Protein AF-A0AAW2KI22-F1 (afdb_monomer_lite)

Organism: Sesamum radiatum (NCBI:txid300843)

InterPro domains:
  IPR004131 Pyrophosphate-energised proton pump [PF03030] (153-602)
  IPR004131 Pyrophosphate-energised proton pump [PTHR31998] (169-603)

Foldseek 3Di:
DYDDDDDDDDDPPPPPPPPPPPVVVVVVVVVPPDDDDDDPDPPPPVVVVPPPDDDDDDDDDDDDDDDDDDDDDDDDDDDDDDDDDDDDDDDPPPPPPPPPPPPPPPPQDPVRVVLVPDDPVVNVVVVVVVLVVLCVLQVVQDVLLNVLSVLLVVLLVLLVVLLVVLLPFDLDDPVSVVLLVLLVVLLVVLLCVLLVVLVVVLVVVLVVQVVCVVPDDDDPVDVLQDPVLSVLLSVLLVVLSCLLVLLVVQLVLLSSNPSRLVNCVVPDPLSSLLSLLSSLLSSLSSLLSCLLNSVSSQLSVCCVVQVEPDVSTHHNLCSLVSNVSSLNSLVSSLVSLQVSLVCQQVVLVVQQCCCACPVVNHDRLDPVRPSNSSNSSSLSSHLGSSVSSVLSSLLNVLLSLQLNLLSVLCVQLVPPDSPLRNCLLSQLSSQLSVLLSVLSVQSDPPVPDDDPPDPDDSVVSLVVSLVSSLVSSLVSLLVSLQVRVCDPQFNQLSVLLSVLLVLLLVLLVVLVVLVCQLPPCVHDLVVVLVVLCVVPDVSSVVSVVVSVVVSVPVNVVSLVCSLVSQLVSLQVSSRAGPVRGRSRRSSSNSSSNSSNCSNVSSVSSVSSSVD

Radius of gyration: 30.62 Å; chains: 1; bounding box: 80×48×100 Å

Structure (mmCIF, N/CA/C/O backbone):
data_AF-A0AAW2KI22-F1
#
_entry.id   AF-A0AAW2KI22-F1
#
loop_
_atom_site.group_PDB
_atom_site.id
_atom_site.type_symbol
_atom_site.label_atom_id
_atom_site.label_alt_id
_atom_site.label_comp_id
_atom_site.label_asym_id
_atom_site.label_entity_id
_atom_site.label_seq_id
_atom_site.pdbx_PDB_ins_code
_atom_site.Cartn_x
_atom_site.Cartn_y
_atom_site.Cartn_z
_atom_site.occupancy
_atom_site.B_iso_or_equiv
_atom_site.auth_seq_id
_atom_site.auth_comp_id
_atom_site.auth_asym_id
_atom_site.auth_atom_id
_atom_site.pdbx_PDB_model_num
ATOM 1 N N . MET A 1 1 ? 19.942 -21.971 66.438 1.00 28.31 1 MET A N 1
ATOM 2 C CA . MET A 1 1 ? 21.211 -21.216 66.557 1.00 28.31 1 MET A CA 1
ATOM 3 C C . MET A 1 1 ? 21.894 -21.298 65.203 1.00 28.31 1 MET A C 1
ATOM 5 O O . MET A 1 1 ? 22.092 -22.407 64.750 1.00 28.31 1 MET A O 1
ATOM 9 N N . GLY A 1 2 ? 22.209 -20.254 64.456 1.00 24.09 2 GLY A N 1
ATOM 10 C CA . GLY A 1 2 ? 22.146 -18.815 64.661 1.00 24.09 2 GLY A CA 1
ATOM 11 C C . GLY A 1 2 ? 22.958 -18.174 63.524 1.00 24.09 2 GLY A C 1
ATOM 12 O O . GLY A 1 2 ? 24.072 -18.606 63.270 1.00 24.09 2 GLY A O 1
ATOM 13 N N . CYS A 1 3 ? 22.334 -17.216 62.835 1.00 21.11 3 CYS A N 1
ATOM 14 C CA . CYS A 1 3 ? 22.860 -16.071 62.074 1.00 21.11 3 CYS A CA 1
ATOM 15 C C . CYS A 1 3 ? 24.349 -16.031 61.646 1.00 21.11 3 CYS A C 1
ATOM 17 O O . CYS A 1 3 ? 25.225 -16.024 62.504 1.00 21.11 3 CYS A O 1
ATOM 19 N N . LYS A 1 4 ? 24.619 -15.638 60.386 1.00 23.08 4 LYS A N 1
ATOM 20 C CA . LYS A 1 4 ? 24.820 -14.211 60.031 1.00 23.08 4 LYS A CA 1
ATOM 21 C C . LYS A 1 4 ? 24.997 -13.945 58.523 1.00 23.08 4 LYS A C 1
ATOM 23 O O . LYS A 1 4 ? 25.681 -14.663 57.811 1.00 23.08 4 LYS A O 1
ATOM 28 N N . TYR A 1 5 ? 24.365 -12.841 58.130 1.00 23.84 5 TYR A N 1
ATOM 29 C CA . TYR A 1 5 ? 24.510 -12.007 56.936 1.00 23.84 5 TYR A CA 1
ATOM 30 C C . TYR A 1 5 ? 25.956 -11.753 56.474 1.00 23.84 5 TYR A C 1
ATOM 32 O O . TYR A 1 5 ? 26.781 -11.356 57.294 1.00 23.84 5 TYR A O 1
ATOM 40 N N . GLN A 1 6 ? 26.169 -11.757 55.151 1.00 24.17 6 GLN A N 1
ATOM 41 C CA . GLN A 1 6 ? 26.807 -10.643 54.431 1.00 24.17 6 GLN A CA 1
ATOM 42 C C . GLN A 1 6 ? 26.487 -10.711 52.923 1.00 24.17 6 GLN A C 1
ATOM 44 O O . GLN A 1 6 ? 26.556 -11.767 52.304 1.00 24.17 6 GLN A O 1
ATOM 49 N N . SER A 1 7 ? 26.088 -9.573 52.358 1.00 23.48 7 SER A N 1
ATOM 50 C CA . SER A 1 7 ? 25.764 -9.323 50.944 1.00 23.48 7 SER A CA 1
ATOM 51 C C . SER A 1 7 ? 26.788 -8.314 50.351 1.00 23.48 7 SER A C 1
ATOM 53 O O . SER A 1 7 ? 27.698 -7.914 51.073 1.00 23.48 7 SER A O 1
ATOM 55 N N . PRO A 1 8 ? 26.664 -7.816 49.103 1.00 38.72 8 PRO A N 1
ATOM 56 C CA . PRO A 1 8 ? 27.279 -8.386 47.901 1.00 38.72 8 PRO A CA 1
ATOM 57 C C . PRO A 1 8 ? 28.000 -7.313 47.050 1.00 38.72 8 PRO A C 1
ATOM 59 O O . PRO A 1 8 ? 27.345 -6.451 46.490 1.00 38.72 8 PRO A O 1
ATOM 62 N N . PHE A 1 9 ? 29.316 -7.344 46.880 1.00 27.08 9 PHE A N 1
ATOM 63 C CA . PHE A 1 9 ? 30.034 -6.487 45.917 1.00 27.08 9 PHE A CA 1
ATOM 64 C C . PHE A 1 9 ? 31.417 -7.118 45.746 1.00 27.08 9 PHE A C 1
ATOM 66 O O . PHE A 1 9 ? 32.041 -7.347 46.770 1.00 27.08 9 PHE A O 1
ATOM 73 N N . GLU A 1 10 ? 31.821 -7.469 44.514 1.00 28.41 10 GLU A N 1
ATOM 74 C CA . GLU A 1 10 ? 33.213 -7.737 44.043 1.00 28.41 10 GLU A CA 1
ATOM 75 C C . GLU A 1 10 ? 33.296 -8.757 42.877 1.00 28.41 10 GLU A C 1
ATOM 77 O O . GLU A 1 10 ? 34.372 -8.937 42.320 1.00 28.41 10 GLU A O 1
ATOM 82 N N . LEU A 1 11 ? 32.197 -9.379 42.413 1.00 28.02 11 LEU A N 1
ATOM 83 C CA . LEU A 1 11 ? 32.273 -10.366 41.309 1.00 28.02 11 LEU A CA 1
ATOM 84 C C . LEU A 1 11 ? 31.809 -9.894 39.913 1.00 28.02 11 LEU A C 1
ATOM 86 O O . LEU A 1 11 ? 31.918 -10.657 38.960 1.00 28.02 11 LEU A O 1
ATOM 90 N N . ASP A 1 12 ? 31.340 -8.651 39.743 1.00 28.89 12 ASP A N 1
ATOM 91 C CA . ASP A 1 12 ? 30.726 -8.181 38.476 1.00 28.89 12 ASP A CA 1
ATOM 92 C C . ASP A 1 12 ? 31.622 -7.234 37.640 1.00 28.89 12 ASP A C 1
ATOM 94 O O . ASP A 1 12 ? 31.171 -6.600 36.687 1.00 28.89 12 ASP A O 1
ATOM 98 N N . ARG A 1 13 ? 32.921 -7.112 37.968 1.00 28.59 13 ARG A N 1
ATOM 99 C CA . ARG A 1 13 ? 33.842 -6.198 37.251 1.00 28.59 13 ARG A CA 1
ATOM 100 C C . ARG A 1 13 ? 34.826 -6.874 36.294 1.00 28.59 13 ARG A C 1
ATOM 102 O O . ARG A 1 13 ? 35.351 -6.200 35.415 1.00 28.59 13 ARG A O 1
ATOM 109 N N . ALA A 1 14 ? 35.042 -8.185 36.408 1.00 28.08 14 ALA A N 1
ATOM 110 C CA . ALA A 1 14 ? 36.029 -8.901 35.590 1.00 28.08 14 ALA A CA 1
ATOM 111 C C . ALA A 1 14 ? 35.439 -9.592 34.343 1.00 28.08 14 ALA A C 1
ATOM 113 O O . ALA A 1 14 ? 36.165 -9.827 33.383 1.00 28.08 14 ALA A O 1
ATOM 114 N N . GLN A 1 15 ? 34.128 -9.867 34.299 1.00 28.72 15 GLN A N 1
ATOM 115 C CA . GLN A 1 15 ? 33.498 -10.573 33.166 1.00 28.72 15 GLN A CA 1
ATOM 116 C C . GLN A 1 15 ? 32.911 -9.662 32.073 1.00 28.72 15 GLN A C 1
ATOM 118 O O . GLN A 1 15 ? 32.562 -10.152 31.005 1.00 28.72 15 GLN A O 1
ATOM 123 N N . ARG A 1 16 ? 32.853 -8.336 32.273 1.00 30.64 16 ARG A N 1
ATOM 124 C CA . ARG A 1 16 ? 32.301 -7.388 31.278 1.00 30.64 16 ARG A CA 1
ATOM 125 C C . ARG A 1 16 ? 33.330 -6.729 30.352 1.00 30.64 16 ARG A C 1
ATOM 127 O O . ARG A 1 16 ? 32.947 -5.900 29.536 1.00 30.64 16 ARG A O 1
ATOM 134 N N . LEU A 1 17 ? 34.616 -7.071 30.455 1.00 29.14 17 LEU A N 1
ATOM 135 C CA . LEU A 1 17 ? 35.685 -6.431 29.666 1.00 29.14 17 LEU A CA 1
ATOM 136 C C . LEU A 1 17 ? 36.367 -7.351 28.638 1.00 29.14 17 LEU A C 1
ATOM 138 O O . LEU A 1 17 ? 37.241 -6.883 27.916 1.00 29.14 17 LEU A O 1
ATOM 142 N N . ALA A 1 18 ? 35.965 -8.622 28.531 1.00 29.53 18 ALA A N 1
ATOM 143 C CA . ALA A 1 18 ? 36.650 -9.600 27.677 1.00 29.53 18 ALA A CA 1
ATOM 144 C C . ALA A 1 18 ? 35.844 -10.115 26.466 1.00 29.53 18 ALA A C 1
ATOM 146 O O . ALA A 1 18 ? 36.436 -10.757 25.610 1.00 29.53 18 ALA A O 1
ATOM 147 N N . SER A 1 19 ? 34.537 -9.842 26.335 1.00 30.64 19 SER A N 1
ATOM 148 C CA . SER A 1 19 ? 33.721 -10.413 25.239 1.00 30.64 19 SER A CA 1
ATOM 149 C C . SER A 1 19 ? 33.376 -9.455 24.092 1.00 30.64 19 SER A C 1
ATOM 151 O O . SER A 1 19 ? 32.745 -9.873 23.126 1.00 30.64 19 SER A O 1
ATOM 153 N N . THR A 1 20 ? 33.785 -8.185 24.156 1.00 33.56 20 THR A N 1
ATOM 154 C CA . THR A 1 20 ? 33.435 -7.166 23.146 1.00 33.56 20 THR A CA 1
ATOM 155 C C . THR A 1 20 ? 34.591 -6.744 22.237 1.00 33.56 20 THR A C 1
ATOM 157 O O . THR A 1 20 ? 34.353 -6.041 21.266 1.00 33.56 20 THR A O 1
ATOM 160 N N . SER A 1 21 ? 35.832 -7.179 22.478 1.00 32.00 21 SER A N 1
ATOM 161 C CA . SER A 1 21 ? 36.996 -6.743 21.683 1.00 32.00 21 SER A CA 1
ATOM 162 C C . SER A 1 21 ? 37.395 -7.684 20.535 1.00 32.00 21 SER A C 1
ATOM 164 O O . SER A 1 21 ? 38.134 -7.264 19.644 1.00 32.00 21 SER A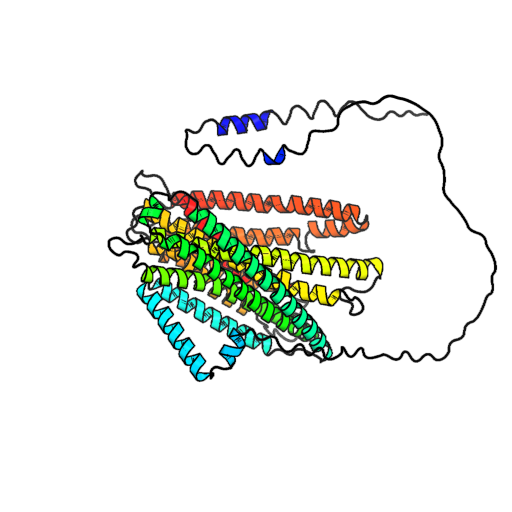 O 1
ATOM 166 N N . GLU A 1 22 ? 36.912 -8.931 20.520 1.00 31.64 22 GLU A N 1
ATOM 167 C CA . GLU A 1 22 ? 37.280 -9.932 19.502 1.00 31.64 22 GLU A CA 1
ATOM 168 C C . GLU A 1 22 ? 36.326 -9.961 18.297 1.00 31.64 22 GLU A C 1
ATOM 170 O O . GLU A 1 22 ? 36.770 -10.167 17.170 1.00 31.64 22 GLU A O 1
ATOM 175 N N . VAL A 1 23 ? 35.038 -9.658 18.496 1.00 37.06 23 VAL A N 1
ATOM 176 C CA . VAL A 1 23 ? 34.044 -9.605 17.405 1.00 37.06 23 VAL A CA 1
ATOM 177 C C . VAL A 1 23 ? 34.237 -8.356 16.535 1.00 37.06 23 VAL A C 1
ATOM 179 O O . VAL A 1 23 ? 34.152 -8.437 15.310 1.00 37.06 23 VAL A O 1
ATOM 182 N N . ASP A 1 24 ? 34.615 -7.229 17.145 1.00 32.81 24 ASP A N 1
ATOM 183 C CA . ASP A 1 24 ? 34.879 -5.977 16.427 1.00 32.81 24 ASP A CA 1
ATOM 184 C C . ASP A 1 24 ? 36.170 -6.034 15.587 1.00 32.81 24 ASP A C 1
ATOM 186 O O . ASP A 1 24 ? 36.242 -5.404 14.531 1.00 32.81 24 ASP A O 1
ATOM 190 N N . ARG A 1 25 ? 37.181 -6.826 15.987 1.00 29.52 25 ARG A N 1
ATOM 191 C CA . ARG A 1 25 ? 38.413 -7.009 15.190 1.00 29.52 25 ARG A CA 1
ATOM 192 C C . ARG A 1 25 ? 38.190 -7.858 13.941 1.00 29.52 25 ARG A C 1
ATOM 194 O O . ARG A 1 25 ? 38.697 -7.505 12.883 1.00 29.52 25 ARG A O 1
ATOM 201 N N . ILE A 1 26 ? 37.385 -8.918 14.034 1.00 35.59 26 ILE A N 1
ATOM 202 C CA . ILE A 1 26 ? 37.080 -9.788 12.885 1.00 35.59 26 ILE A CA 1
ATOM 203 C C . ILE A 1 26 ? 36.240 -9.037 11.835 1.00 35.59 26 ILE A C 1
ATOM 205 O O . ILE A 1 26 ? 36.418 -9.246 10.635 1.00 35.59 26 ILE A O 1
ATOM 209 N N . PHE A 1 27 ? 35.373 -8.114 12.267 1.00 30.56 27 PHE A N 1
ATOM 210 C CA . PHE A 1 27 ? 34.558 -7.292 11.365 1.00 30.56 27 PHE A CA 1
ATOM 211 C C . PHE A 1 27 ? 35.360 -6.161 10.688 1.00 30.56 27 PHE A C 1
ATOM 213 O O . PHE A 1 27 ? 35.083 -5.800 9.544 1.00 30.56 27 PHE A O 1
ATOM 220 N N . LEU A 1 28 ? 36.387 -5.626 11.361 1.00 30.91 28 LEU A N 1
ATOM 221 C CA . LEU A 1 28 ? 37.289 -4.606 10.809 1.00 30.91 28 LEU A CA 1
ATOM 222 C C . LEU A 1 28 ? 38.303 -5.180 9.807 1.00 30.91 28 LEU A C 1
ATOM 224 O O . LEU A 1 28 ? 38.561 -4.539 8.788 1.00 30.91 28 LEU A O 1
ATOM 228 N N . ASP A 1 29 ? 38.815 -6.392 10.032 1.00 28.12 29 ASP A N 1
ATOM 229 C CA . ASP A 1 29 ? 39.772 -7.022 9.110 1.00 28.12 29 ASP A CA 1
ATOM 230 C C . ASP A 1 29 ? 39.116 -7.476 7.788 1.00 28.12 29 ASP A C 1
ATOM 232 O O . ASP A 1 29 ? 39.760 -7.433 6.738 1.00 28.12 29 ASP A O 1
ATOM 236 N N . TYR A 1 30 ? 37.814 -7.804 7.786 1.00 31.31 30 TYR A N 1
ATOM 237 C CA . TYR A 1 30 ? 37.065 -8.114 6.554 1.00 31.31 30 TYR A CA 1
ATOM 238 C C . TYR A 1 30 ? 36.756 -6.875 5.694 1.00 31.31 30 TYR A C 1
ATOM 240 O O . TYR A 1 30 ? 36.710 -6.973 4.467 1.00 31.31 30 TYR A O 1
ATOM 248 N N . CYS A 1 31 ? 36.595 -5.696 6.305 1.00 30.28 31 CYS A N 1
ATOM 249 C CA . CYS A 1 31 ? 36.355 -4.442 5.581 1.00 30.28 31 CYS A CA 1
ATOM 250 C C . CYS A 1 31 ? 37.619 -3.862 4.919 1.00 30.28 31 CYS A C 1
ATOM 252 O O . CYS A 1 31 ? 37.505 -3.069 3.987 1.00 30.28 31 CYS A O 1
ATOM 254 N N . CYS A 1 32 ? 38.818 -4.260 5.355 1.00 27.20 32 CYS A N 1
ATOM 255 C CA . CYS A 1 32 ? 40.088 -3.730 4.843 1.00 27.20 32 CYS A CA 1
ATOM 256 C C . CYS A 1 32 ? 40.689 -4.514 3.655 1.00 27.20 32 CYS A C 1
ATOM 258 O O . CYS A 1 32 ? 41.701 -4.080 3.109 1.00 27.20 32 CYS A O 1
ATOM 260 N N . ALA A 1 33 ? 40.093 -5.636 3.225 1.00 25.98 33 ALA A N 1
ATOM 261 C CA . ALA A 1 33 ? 40.693 -6.547 2.236 1.00 25.98 33 ALA A CA 1
ATOM 262 C C . ALA A 1 33 ? 40.062 -6.534 0.820 1.00 25.98 33 ALA A C 1
ATOM 264 O O . ALA A 1 33 ? 40.368 -7.416 0.018 1.00 25.98 33 ALA A O 1
ATOM 265 N N . ALA A 1 34 ? 39.226 -5.548 0.467 1.00 25.39 34 ALA A N 1
ATOM 266 C CA . ALA A 1 34 ? 38.681 -5.399 -0.891 1.00 25.39 34 ALA A CA 1
ATOM 267 C C . ALA A 1 34 ? 39.241 -4.136 -1.594 1.00 25.39 34 ALA A C 1
ATOM 269 O O . ALA A 1 34 ? 39.174 -3.049 -1.015 1.00 25.39 34 ALA A O 1
ATOM 270 N N . PRO A 1 35 ? 39.789 -4.223 -2.826 1.00 25.62 35 PRO A N 1
ATOM 271 C CA . PRO A 1 35 ? 40.432 -3.086 -3.478 1.00 25.62 35 PRO A CA 1
ATOM 272 C C . PRO A 1 35 ? 39.415 -2.071 -4.030 1.00 25.62 35 PRO A C 1
ATOM 274 O O . PRO A 1 35 ? 38.614 -2.384 -4.905 1.00 25.62 35 PRO A O 1
ATOM 277 N N . SER A 1 36 ? 39.515 -0.838 -3.523 1.00 30.91 36 SER A N 1
ATOM 278 C CA . SER A 1 36 ? 39.297 0.455 -4.198 1.00 30.91 36 SER A CA 1
ATOM 279 C C . SER A 1 36 ? 38.109 0.608 -5.164 1.00 30.91 36 SER A C 1
ATOM 281 O O . SER A 1 36 ? 38.298 0.420 -6.356 1.00 30.91 36 SER A O 1
ATOM 283 N N . PHE A 1 37 ? 36.961 1.118 -4.686 1.00 25.00 37 PHE A N 1
ATOM 284 C CA . PHE A 1 37 ? 36.114 2.108 -5.389 1.00 25.00 37 PHE A CA 1
ATOM 285 C C . PHE A 1 37 ? 35.119 2.751 -4.382 1.00 25.00 37 PHE A C 1
ATOM 287 O O . PHE A 1 37 ? 34.373 2.034 -3.727 1.00 25.00 37 PHE A O 1
ATOM 294 N N . PHE A 1 38 ? 35.117 4.095 -4.291 1.00 25.52 38 PHE A N 1
ATOM 295 C CA . PHE A 1 38 ? 34.324 5.014 -3.424 1.00 25.52 38 PHE A CA 1
ATOM 296 C C . PHE A 1 38 ? 34.739 5.199 -1.935 1.00 25.52 38 PHE A C 1
ATOM 298 O O . PHE A 1 38 ? 34.352 4.394 -1.093 1.00 25.52 38 PHE A O 1
ATOM 305 N N . PRO A 1 39 ? 35.419 6.313 -1.558 1.00 23.42 39 PRO A N 1
ATOM 306 C CA . PRO A 1 39 ? 35.858 6.551 -0.175 1.00 23.42 39 PRO A CA 1
ATOM 307 C C . PRO A 1 39 ? 35.035 7.540 0.689 1.00 23.42 39 PRO A C 1
ATOM 309 O O . PRO A 1 39 ? 35.484 7.843 1.788 1.00 23.42 39 PRO A O 1
ATOM 312 N N . GLU A 1 40 ? 33.850 8.041 0.303 1.00 27.00 40 GLU A N 1
ATOM 313 C CA . GLU A 1 40 ? 33.209 9.144 1.076 1.00 27.00 40 GLU A CA 1
ATOM 314 C C . GLU A 1 40 ? 31.838 8.880 1.727 1.00 27.00 40 GLU A C 1
ATOM 316 O O . GLU A 1 40 ? 31.356 9.729 2.473 1.00 27.00 40 GLU A O 1
ATOM 321 N N . MET A 1 41 ? 31.218 7.706 1.569 1.00 27.64 41 MET A N 1
ATOM 322 C CA . MET A 1 41 ? 29.861 7.487 2.114 1.00 27.64 41 MET A CA 1
ATOM 323 C C . MET A 1 41 ? 29.815 6.759 3.473 1.00 27.64 41 MET A C 1
ATOM 325 O O . MET A 1 41 ? 28.834 6.881 4.205 1.00 27.64 41 MET A O 1
ATOM 329 N N . SER A 1 42 ? 30.893 6.080 3.877 1.00 25.83 42 SER A N 1
ATOM 330 C CA . SER A 1 42 ? 30.910 5.254 5.101 1.00 25.83 42 SER A CA 1
ATOM 331 C C . SER A 1 42 ? 31.279 6.015 6.386 1.00 25.83 42 SER A C 1
ATOM 333 O O . SER A 1 42 ? 31.054 5.513 7.485 1.00 25.83 42 SER A O 1
ATOM 335 N N . CYS A 1 43 ? 31.798 7.245 6.292 1.00 24.53 43 CYS A N 1
ATOM 336 C CA . CYS A 1 43 ? 32.284 7.997 7.462 1.00 24.53 43 CYS A CA 1
ATOM 337 C C . CYS A 1 43 ? 31.193 8.857 8.152 1.00 24.53 43 CYS A C 1
ATOM 339 O O . CYS A 1 43 ? 31.319 9.243 9.317 1.00 24.53 43 CYS A O 1
ATOM 341 N N . ALA A 1 44 ? 30.069 9.122 7.476 1.00 24.41 44 ALA A N 1
ATOM 342 C CA . ALA A 1 44 ? 29.002 9.981 8.004 1.00 24.41 44 ALA A CA 1
ATOM 343 C C . ALA A 1 44 ? 28.074 9.279 9.019 1.00 24.41 44 ALA A C 1
ATOM 345 O O . ALA A 1 44 ? 27.462 9.942 9.858 1.00 24.41 44 ALA A O 1
ATOM 346 N N . ILE A 1 45 ? 27.989 7.945 8.987 1.00 29.53 45 ILE A N 1
ATOM 347 C CA . ILE A 1 45 ? 27.033 7.179 9.807 1.00 29.53 45 ILE A CA 1
ATOM 348 C C . ILE A 1 45 ? 27.580 6.898 11.221 1.00 29.53 45 ILE A C 1
ATOM 350 O O . ILE A 1 45 ? 26.815 6.866 12.182 1.00 29.53 45 ILE A O 1
ATOM 354 N N . VAL A 1 46 ? 28.904 6.815 11.401 1.00 28.77 46 VAL A N 1
ATOM 355 C CA . VAL A 1 46 ? 29.522 6.520 12.714 1.00 28.77 46 VAL A CA 1
ATOM 356 C C . VAL A 1 46 ? 29.723 7.780 13.575 1.00 28.77 46 VAL A C 1
ATOM 358 O O . VAL A 1 46 ? 29.759 7.709 14.804 1.00 28.77 46 VAL A O 1
ATOM 361 N N . THR A 1 47 ? 29.765 8.969 12.971 1.00 26.73 47 THR A N 1
ATOM 362 C CA . THR A 1 47 ? 30.079 10.215 13.697 1.00 26.73 47 THR A CA 1
ATOM 363 C C . THR A 1 47 ? 28.883 10.776 14.490 1.00 26.73 47 THR A C 1
ATOM 365 O O . THR A 1 47 ? 29.072 11.509 15.461 1.00 26.73 47 THR A O 1
ATOM 368 N N . LYS A 1 48 ? 27.641 10.377 14.174 1.00 27.89 48 LYS A N 1
ATOM 369 C CA . LYS A 1 48 ? 26.432 10.874 14.866 1.00 27.89 48 LYS A CA 1
ATOM 370 C C . LYS A 1 48 ? 26.101 10.179 16.194 1.00 27.89 48 LYS A C 1
ATOM 372 O O . LYS A 1 48 ? 25.320 10.727 16.962 1.00 27.89 48 LYS A O 1
ATOM 377 N N . PHE A 1 49 ? 26.730 9.047 16.515 1.00 27.31 49 PHE A N 1
ATOM 378 C CA . PHE A 1 49 ? 26.547 8.365 17.808 1.00 27.31 49 PHE A CA 1
ATOM 379 C C . PHE A 1 49 ? 27.610 8.717 18.865 1.00 27.31 49 PHE A C 1
ATOM 381 O O . PHE A 1 49 ? 27.509 8.272 20.008 1.00 27.31 49 PHE A O 1
ATOM 388 N N . LYS A 1 50 ? 28.614 9.543 18.525 1.00 25.12 50 LYS A N 1
ATOM 389 C CA . LYS A 1 50 ? 29.740 9.866 19.424 1.00 25.12 50 LYS A CA 1
ATOM 390 C C . LYS A 1 50 ? 29.703 11.274 20.039 1.00 25.12 50 LYS A C 1
ATOM 392 O O . LYS A 1 50 ? 30.551 11.583 20.868 1.00 25.12 50 LYS A O 1
ATOM 397 N N . ILE A 1 51 ? 28.703 12.101 19.720 1.00 28.02 51 ILE A N 1
ATOM 398 C CA . ILE A 1 51 ? 28.536 13.455 20.284 1.00 28.02 51 ILE A CA 1
ATOM 399 C C . ILE A 1 51 ? 27.297 13.496 21.194 1.00 28.02 51 ILE A C 1
ATOM 401 O O . ILE A 1 51 ? 26.312 14.159 20.898 1.00 28.02 51 ILE A O 1
ATOM 405 N N . GLN A 1 52 ? 27.321 12.746 22.301 1.00 26.23 52 GLN A N 1
ATOM 406 C CA . GLN A 1 52 ? 26.511 13.082 23.489 1.00 26.23 52 GLN A CA 1
ATOM 407 C C . GLN A 1 52 ? 26.999 12.452 24.808 1.00 26.23 52 GLN A C 1
ATOM 409 O O . GLN A 1 52 ? 26.273 12.409 25.798 1.00 26.23 52 GLN A O 1
ATOM 414 N N . ARG A 1 53 ? 28.252 11.989 24.870 1.00 29.03 53 ARG A N 1
ATOM 415 C CA . ARG A 1 53 ? 28.881 11.541 26.120 1.00 29.03 53 ARG A CA 1
ATOM 416 C C . ARG A 1 53 ? 30.272 12.137 26.250 1.00 29.03 53 ARG A C 1
ATOM 418 O O . ARG A 1 53 ? 31.245 11.481 25.909 1.00 29.03 53 ARG A O 1
ATOM 425 N N . GLN A 1 54 ? 30.354 13.364 26.752 1.00 24.22 54 GLN A N 1
ATOM 426 C CA . GLN A 1 54 ? 31.521 13.873 27.476 1.00 24.22 54 GLN A CA 1
ATOM 427 C C . GLN A 1 54 ? 31.148 15.200 28.143 1.00 24.22 54 GLN A C 1
ATOM 429 O O . GLN A 1 54 ? 30.815 16.159 27.455 1.00 24.22 54 GLN A O 1
ATOM 434 N N . GLY A 1 55 ? 31.173 15.237 29.479 1.00 23.22 55 GLY A N 1
ATOM 435 C CA . GLY A 1 55 ? 31.011 16.485 30.226 1.00 23.22 55 GLY A CA 1
ATOM 436 C C . GLY A 1 55 ? 30.408 16.382 31.628 1.00 23.22 55 GLY A C 1
ATOM 437 O O . GLY A 1 55 ? 29.547 17.188 31.949 1.00 23.22 55 GLY A O 1
ATOM 438 N N . SER A 1 56 ? 30.829 15.438 32.476 1.00 23.66 56 SER A N 1
ATOM 439 C CA . SER A 1 56 ? 30.859 15.706 33.923 1.00 23.66 56 SER A CA 1
ATOM 440 C C . SER A 1 56 ? 31.814 14.740 34.621 1.00 23.66 56 SER A C 1
ATOM 442 O O . SER A 1 56 ? 31.597 13.530 34.635 1.00 23.66 56 SER A O 1
ATOM 444 N N . GLY A 1 57 ? 32.901 15.285 35.153 1.00 22.00 57 GLY A N 1
ATOM 445 C CA . GLY A 1 57 ? 33.864 14.585 35.988 1.00 22.00 57 GLY A CA 1
ATOM 446 C C . GLY A 1 57 ? 34.732 15.626 36.675 1.00 22.00 57 GLY A C 1
ATOM 447 O O . GLY A 1 57 ? 35.535 16.271 36.007 1.00 22.00 57 GLY A O 1
ATOM 448 N N . GLY A 1 58 ? 34.526 15.811 37.978 1.00 22.67 58 GLY A N 1
ATOM 449 C CA . GLY A 1 58 ? 35.361 16.676 38.807 1.00 22.67 58 GLY A CA 1
ATOM 450 C C . GLY A 1 58 ? 34.746 17.024 40.162 1.00 22.67 58 GLY A C 1
ATOM 451 O O . GLY A 1 58 ? 34.050 18.022 40.276 1.00 22.67 58 GLY A O 1
ATOM 452 N N . ASP A 1 59 ? 35.086 16.192 41.149 1.00 24.02 59 ASP A N 1
ATOM 453 C CA . ASP A 1 59 ? 35.401 16.535 42.546 1.00 24.02 59 ASP A CA 1
ATOM 454 C C . ASP A 1 59 ? 34.297 16.653 43.622 1.00 24.02 59 ASP A C 1
ATOM 456 O O . ASP A 1 59 ? 33.558 17.625 43.748 1.00 24.02 59 ASP A O 1
ATOM 460 N N . LEU A 1 60 ? 34.297 15.633 44.492 1.00 24.94 60 LEU A N 1
ATOM 461 C CA . LEU A 1 60 ? 33.835 15.660 45.887 1.00 24.94 60 LEU A CA 1
ATOM 462 C C . LEU A 1 60 ? 34.835 16.432 46.769 1.00 24.94 60 LEU A C 1
ATOM 464 O O . LEU A 1 60 ? 36.045 16.307 46.569 1.00 24.94 60 LEU A O 1
ATOM 468 N N . PRO A 1 61 ? 34.357 17.084 47.846 1.00 26.02 61 PRO A N 1
ATOM 469 C CA . PRO A 1 61 ? 34.786 16.631 49.172 1.00 26.02 61 PRO A CA 1
ATOM 470 C C . PRO A 1 61 ? 33.666 16.579 50.232 1.00 26.02 61 PRO A C 1
ATOM 472 O O . PRO A 1 61 ? 32.521 16.964 50.020 1.00 26.02 61 PRO A O 1
ATOM 475 N N . GLN A 1 62 ? 34.049 15.993 51.365 1.00 23.78 62 GLN A N 1
ATOM 476 C CA . GLN A 1 62 ? 33.266 15.343 52.416 1.00 23.78 62 GLN A CA 1
ATOM 477 C C . GLN A 1 62 ? 32.586 16.260 53.459 1.00 23.78 62 GLN A C 1
ATOM 479 O O . GLN A 1 62 ? 33.067 17.345 53.766 1.00 23.78 62 GLN A O 1
ATOM 484 N N . SER A 1 63 ? 31.559 15.668 54.094 1.00 24.88 63 SER A N 1
ATOM 485 C CA . SER A 1 63 ? 31.089 15.790 55.496 1.00 24.88 63 SER A CA 1
ATOM 486 C C . SER A 1 63 ? 30.576 17.131 56.049 1.00 24.88 63 SER A C 1
ATOM 488 O O . SER A 1 63 ? 31.330 18.085 56.202 1.00 24.88 63 SER A O 1
ATOM 490 N N . GLY A 1 64 ? 29.321 17.120 56.523 1.00 23.11 64 GLY A N 1
ATOM 491 C CA . GLY A 1 64 ? 28.739 18.104 57.445 1.00 23.11 64 GLY A CA 1
ATOM 492 C C . GLY A 1 64 ? 27.260 17.807 57.745 1.00 23.11 64 GLY A C 1
ATOM 493 O O . GLY A 1 64 ? 26.482 17.576 56.829 1.00 23.11 64 GLY A O 1
ATOM 494 N N . GLU A 1 65 ? 26.905 17.746 59.026 1.00 22.98 65 GLU A N 1
ATOM 495 C CA . GLU A 1 65 ? 25.649 17.263 59.624 1.00 22.98 65 GLU A CA 1
ATOM 496 C C . GLU A 1 65 ? 24.388 18.154 59.458 1.00 22.98 65 GLU A C 1
ATOM 498 O O . GLU A 1 65 ? 24.478 19.368 59.333 1.00 22.98 65 GLU A O 1
ATOM 503 N N . PHE A 1 66 ? 23.216 17.497 59.580 1.00 21.88 66 PHE A N 1
ATOM 504 C CA . PHE A 1 66 ? 21.924 17.931 60.173 1.00 21.88 66 PHE A CA 1
ATOM 505 C C . PHE A 1 66 ? 21.252 19.275 59.785 1.00 21.88 66 PHE A C 1
ATOM 507 O O . PHE A 1 66 ? 21.645 20.339 60.251 1.00 21.88 66 PHE A O 1
ATOM 514 N N . ASN A 1 67 ? 20.072 19.212 59.136 1.00 22.77 67 ASN A N 1
ATOM 515 C CA . ASN A 1 67 ? 18.728 19.354 59.761 1.00 22.77 67 ASN A CA 1
ATOM 516 C C . ASN A 1 67 ? 17.595 19.511 58.705 1.00 22.77 67 ASN A C 1
ATOM 518 O O . ASN A 1 67 ? 17.801 20.196 57.704 1.00 22.77 67 ASN A O 1
ATOM 522 N N . PRO A 1 68 ? 16.385 18.944 58.919 1.00 28.64 68 PRO A N 1
ATOM 523 C CA . PRO A 1 68 ? 15.249 19.048 57.997 1.00 28.64 68 PRO A CA 1
ATOM 524 C C . PRO A 1 68 ? 14.253 20.153 58.404 1.00 28.64 68 PRO A C 1
ATOM 526 O O . PRO A 1 68 ? 14.001 20.362 59.586 1.00 28.64 68 PRO A O 1
ATOM 529 N N . PHE A 1 69 ? 13.610 20.811 57.435 1.00 22.11 69 PHE A N 1
ATOM 530 C CA . PHE A 1 69 ? 12.492 21.746 57.656 1.00 22.11 69 PHE A CA 1
ATOM 531 C C . PHE A 1 69 ? 11.585 21.809 56.402 1.00 22.11 69 PHE A C 1
ATOM 533 O O . PHE A 1 69 ? 12.089 21.633 55.296 1.00 22.11 69 PHE A O 1
ATOM 540 N N . PRO A 1 70 ? 10.279 22.128 56.513 1.00 30.19 70 PRO A N 1
ATOM 541 C CA . PRO A 1 70 ? 9.269 21.370 57.251 1.00 30.19 70 PRO A CA 1
ATOM 542 C C . PRO A 1 70 ? 7.966 21.142 56.444 1.00 30.19 70 PRO A C 1
ATOM 544 O O . PRO A 1 70 ? 7.609 21.878 55.527 1.00 30.19 70 PRO A O 1
ATOM 547 N N . VAL A 1 71 ? 7.194 20.147 56.885 1.00 24.52 71 VAL A N 1
AT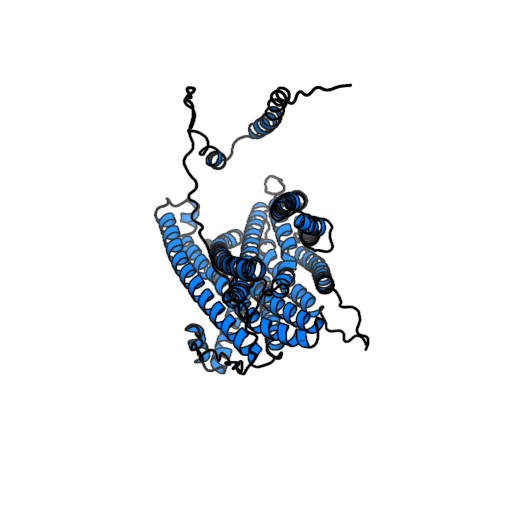OM 548 C CA . VAL A 1 71 ? 5.786 19.919 56.527 1.00 24.52 71 VAL A CA 1
ATOM 549 C C . VAL A 1 71 ? 4.900 20.949 57.236 1.00 24.52 71 VAL A C 1
ATOM 551 O O . VAL A 1 71 ? 4.954 21.065 58.461 1.00 24.52 71 VAL A O 1
ATOM 554 N N . ALA A 1 72 ? 4.029 21.644 56.501 1.00 25.97 72 ALA A N 1
ATOM 555 C CA . ALA A 1 72 ? 2.980 22.483 57.078 1.00 25.97 72 ALA A CA 1
ATOM 556 C C . ALA A 1 72 ? 1.632 21.740 57.093 1.00 25.97 72 ALA A C 1
ATOM 558 O O . ALA A 1 72 ? 0.927 21.646 56.093 1.00 25.97 72 ALA A O 1
ATOM 559 N N . ARG A 1 73 ? 1.278 21.232 58.277 1.00 24.03 73 ARG A N 1
ATOM 560 C CA . ARG A 1 73 ? -0.087 20.881 58.694 1.00 24.03 73 ARG A CA 1
ATOM 561 C C . ARG A 1 73 ? -0.848 22.167 59.031 1.00 24.03 73 ARG A C 1
ATOM 563 O O . ARG A 1 73 ? -0.343 22.977 59.806 1.00 24.03 73 ARG A O 1
ATOM 570 N N . ARG A 1 74 ? -2.108 22.279 58.609 1.00 21.56 74 ARG A N 1
ATOM 571 C CA . ARG A 1 74 ? -3.133 22.944 59.428 1.00 21.56 74 ARG A CA 1
ATOM 572 C C . ARG A 1 74 ? -4.494 22.273 59.218 1.00 21.56 74 ARG A C 1
ATOM 574 O O . ARG A 1 74 ? -5.168 22.494 58.223 1.00 21.56 74 ARG A O 1
ATOM 581 N N . VAL A 1 75 ? -4.840 21.424 60.181 1.00 26.91 75 VAL A N 1
ATOM 582 C CA . VAL A 1 75 ? -6.198 20.972 60.509 1.00 26.91 75 VAL A CA 1
ATOM 583 C C . VAL A 1 75 ? -6.607 21.731 61.772 1.00 26.91 75 VAL A C 1
ATOM 585 O O . VAL A 1 75 ? -5.751 21.949 62.626 1.00 26.91 75 VAL A O 1
ATOM 588 N N . ASN A 1 76 ? -7.877 22.132 61.858 1.00 24.09 76 ASN A N 1
ATOM 589 C CA . ASN A 1 76 ? -8.725 22.192 63.063 1.00 24.09 76 ASN A CA 1
ATOM 590 C C . ASN A 1 76 ? -10.148 22.547 62.564 1.00 24.09 76 ASN A C 1
ATOM 592 O O . ASN A 1 76 ? -10.311 23.588 61.940 1.00 24.09 76 ASN A O 1
ATOM 596 N N . SER A 1 77 ? -11.113 21.610 62.525 1.00 24.38 77 SER A N 1
ATOM 597 C CA . SER A 1 77 ? -11.994 21.144 63.629 1.00 24.38 77 SER A CA 1
ATOM 598 C C . SER A 1 77 ? -13.073 22.195 63.967 1.00 24.38 77 SER A C 1
ATOM 600 O O . SER A 1 77 ? -12.697 23.341 64.158 1.00 24.38 77 SER A O 1
ATOM 602 N N . PHE A 1 78 ? -14.386 21.975 64.103 1.00 24.45 78 PHE A N 1
ATOM 603 C CA . PHE A 1 78 ? -15.250 20.845 64.486 1.00 24.45 78 PHE A CA 1
ATOM 604 C C . PHE A 1 78 ? -16.712 21.307 64.224 1.00 24.45 78 PHE A C 1
ATOM 606 O O . PHE A 1 78 ? -16.977 22.472 64.492 1.00 24.45 78 PHE A O 1
ATOM 613 N N . GLN A 1 79 ? -17.647 20.439 63.803 1.00 21.92 79 GLN A N 1
ATOM 614 C CA . GLN A 1 79 ? -18.991 20.240 64.410 1.00 21.92 79 GLN A CA 1
ATOM 615 C C . GLN A 1 79 ? -19.947 19.469 63.487 1.00 21.92 79 GLN A C 1
ATOM 617 O O . GLN A 1 79 ? -20.084 19.758 62.304 1.00 21.92 79 GLN A O 1
ATOM 622 N N . ALA A 1 80 ? -20.597 18.471 64.082 1.00 27.27 80 ALA A N 1
ATOM 623 C CA . ALA A 1 80 ? -21.604 17.606 63.492 1.00 27.27 80 ALA A CA 1
ATOM 624 C C . ALA A 1 80 ? -22.993 18.263 63.502 1.00 27.27 80 ALA A C 1
ATOM 626 O O . ALA A 1 80 ? -23.368 18.845 64.518 1.00 27.27 80 ALA A O 1
ATOM 627 N N . VAL A 1 81 ? -23.768 18.066 62.432 1.00 23.05 81 VAL A N 1
ATOM 628 C CA . VAL A 1 81 ? -25.241 18.051 62.444 1.00 23.05 81 VAL A CA 1
ATOM 629 C C . VAL A 1 81 ? -25.694 16.973 61.454 1.00 23.05 81 VAL A C 1
ATOM 631 O O . VAL A 1 81 ? -25.160 16.874 60.352 1.00 23.05 81 VAL A O 1
ATOM 634 N N . ALA A 1 82 ? -26.613 16.124 61.904 1.00 24.16 82 ALA A N 1
ATOM 635 C CA . ALA A 1 82 ? -27.246 15.050 61.150 1.00 24.16 82 ALA A CA 1
ATOM 636 C C . ALA A 1 82 ? -28.569 15.518 60.509 1.00 24.16 82 ALA A C 1
ATOM 638 O O . ALA A 1 82 ? -29.164 16.467 61.009 1.00 24.16 82 ALA A O 1
ATOM 639 N N . MET A 1 83 ? -29.029 14.739 59.519 1.00 24.53 83 MET A N 1
ATOM 640 C CA . MET A 1 83 ? -30.370 14.697 58.896 1.00 24.53 83 MET A CA 1
ATOM 641 C C . MET A 1 83 ? -30.733 15.859 57.952 1.00 24.53 83 MET A C 1
ATOM 643 O O . MET A 1 83 ? -30.751 17.014 58.353 1.00 24.53 83 MET A O 1
ATOM 647 N N . ASP A 1 84 ? -31.006 15.547 56.680 1.00 23.55 84 ASP A N 1
ATOM 648 C CA . ASP A 1 84 ? -32.387 15.259 56.269 1.00 23.55 84 ASP A CA 1
ATOM 649 C C . ASP A 1 84 ? -32.439 14.474 54.945 1.00 23.55 84 ASP A C 1
ATOM 651 O O . ASP A 1 84 ? -31.765 14.797 53.964 1.00 23.55 84 ASP A O 1
ATOM 655 N N . ASP A 1 85 ? -33.234 13.403 54.980 1.00 32.16 85 ASP A N 1
ATOM 656 C CA . ASP A 1 85 ? -33.918 12.833 53.826 1.00 32.16 85 ASP A CA 1
ATOM 657 C C . ASP A 1 85 ? -34.981 13.846 53.394 1.00 32.16 85 ASP A C 1
ATOM 659 O O . ASP A 1 85 ? -35.900 14.102 54.160 1.00 32.16 85 ASP A O 1
ATOM 663 N N . ASP A 1 86 ? -34.893 14.366 52.172 1.00 24.08 86 ASP A N 1
ATOM 664 C CA . ASP A 1 86 ? -36.055 14.904 51.466 1.00 24.08 86 ASP A CA 1
ATOM 665 C C . ASP A 1 86 ? -35.908 14.620 49.967 1.00 24.08 86 ASP A C 1
ATOM 667 O O . ASP A 1 86 ? -35.230 15.308 49.198 1.00 24.08 86 ASP A O 1
ATOM 671 N N . MET A 1 87 ? -36.563 13.534 49.559 1.00 34.94 87 MET A N 1
ATOM 672 C CA . MET A 1 87 ? -37.102 13.398 48.216 1.00 34.94 87 MET A CA 1
ATOM 673 C C . MET A 1 87 ? -38.162 14.481 48.012 1.00 34.94 87 MET A C 1
ATOM 675 O O . MET A 1 87 ? -39.186 14.422 48.677 1.00 34.94 87 MET A O 1
ATOM 679 N N . GLU A 1 88 ? -37.991 15.356 47.019 1.00 27.25 88 GLU A N 1
ATOM 680 C CA . GLU A 1 88 ? -39.082 15.708 46.100 1.00 27.25 88 GLU A CA 1
ATOM 681 C C . GLU A 1 88 ? -38.598 16.509 44.874 1.00 27.25 88 GLU A C 1
ATOM 683 O O . GLU A 1 88 ? -37.976 17.563 44.970 1.00 27.25 88 GLU A O 1
ATOM 688 N N . GLY A 1 89 ? -38.964 16.017 43.685 1.00 29.23 89 GLY A N 1
ATOM 689 C CA . GLY A 1 89 ? -39.553 16.896 42.670 1.00 29.23 89 GLY A CA 1
ATOM 690 C C . GLY A 1 89 ? -38.641 17.684 41.725 1.00 29.23 89 GLY A C 1
ATOM 691 O O . GLY A 1 89 ? -39.019 18.775 41.313 1.00 29.23 89 GLY A O 1
ATOM 692 N N . GLY A 1 90 ? -37.490 17.157 41.306 1.00 23.69 90 GLY A N 1
ATOM 693 C CA . GLY A 1 90 ? -36.723 17.727 40.192 1.00 23.69 90 GLY A CA 1
ATOM 694 C C . GLY A 1 90 ? -36.884 16.909 38.914 1.00 23.69 90 GLY A C 1
ATOM 695 O O . GLY A 1 90 ? -36.160 15.938 38.720 1.00 23.69 90 GLY A O 1
ATOM 696 N N . LEU A 1 91 ? -37.818 17.284 38.035 1.00 24.02 91 LEU A N 1
ATOM 697 C CA . LEU A 1 91 ? -37.930 16.733 36.681 1.00 24.02 91 LEU A CA 1
ATOM 698 C C . LEU A 1 91 ? -36.554 16.849 35.992 1.00 24.02 91 LEU A C 1
ATOM 700 O O . LEU A 1 91 ? -36.124 17.958 35.670 1.00 24.02 91 LEU A O 1
ATOM 704 N N . TYR A 1 92 ? -35.853 15.729 35.776 1.00 28.06 92 TYR A N 1
ATOM 705 C CA . TYR A 1 92 ? -34.676 15.691 34.907 1.00 28.06 92 TYR A CA 1
ATOM 706 C C . TYR A 1 92 ? -35.152 16.043 33.503 1.00 28.06 92 TYR A C 1
ATOM 708 O O . TYR A 1 92 ? -35.641 15.206 32.748 1.00 28.06 92 TYR A O 1
ATOM 716 N N . GLN A 1 93 ? -35.084 17.329 33.180 1.00 26.11 93 GLN A N 1
ATOM 717 C CA . GLN A 1 93 ? -35.412 17.813 31.862 1.00 26.11 93 GLN A CA 1
ATOM 718 C C . GLN A 1 93 ? -34.261 17.389 30.959 1.00 26.11 93 GLN A C 1
ATOM 720 O O . GLN A 1 93 ? -33.199 18.013 30.939 1.00 26.11 93 GLN A O 1
ATOM 725 N N . GLU A 1 94 ? -34.473 16.272 30.267 1.00 29.86 94 GLU A N 1
ATOM 726 C CA . GLU A 1 94 ? -33.661 15.786 29.164 1.00 29.86 94 GLU A CA 1
ATOM 727 C C . GLU A 1 94 ? -33.629 16.895 28.107 1.00 29.86 94 GLU A C 1
ATOM 729 O O . GLU A 1 94 ? -34.487 17.016 27.234 1.00 29.86 94 GLU A O 1
ATOM 734 N N . ARG A 1 95 ? -32.691 17.830 28.266 1.00 25.27 95 ARG A N 1
ATOM 735 C CA . ARG A 1 95 ? -32.492 18.902 27.307 1.00 25.27 95 ARG A CA 1
ATOM 736 C C . ARG A 1 95 ? -31.799 18.246 26.128 1.00 25.27 95 ARG A C 1
ATOM 738 O O . ARG A 1 95 ? -30.577 18.113 26.137 1.00 25.27 95 ARG A O 1
ATOM 745 N N . THR A 1 96 ? -32.592 17.823 25.145 1.00 27.64 96 THR A N 1
ATOM 746 C CA . THR A 1 96 ? -32.149 17.439 23.806 1.00 27.64 96 THR A CA 1
ATOM 747 C C . THR A 1 96 ? -31.087 18.445 23.385 1.00 27.64 96 THR A C 1
ATOM 749 O O . THR A 1 96 ? -31.393 19.610 23.118 1.00 27.64 96 THR A O 1
ATOM 752 N N . ARG A 1 97 ? -29.812 18.045 23.409 1.00 35.00 97 ARG A N 1
ATOM 753 C CA . ARG A 1 97 ? -28.736 18.865 22.858 1.00 35.00 97 ARG A CA 1
ATOM 754 C C . ARG A 1 97 ? -28.890 18.782 21.350 1.00 35.00 97 ARG A C 1
ATOM 756 O O . ARG A 1 97 ? -28.226 18.003 20.684 1.00 35.00 97 ARG A O 1
ATOM 763 N N . THR A 1 98 ? -29.816 19.568 20.815 1.00 31.23 98 THR A N 1
ATOM 764 C CA . THR A 1 98 ? -29.817 19.907 19.402 1.00 31.23 98 THR A CA 1
ATOM 765 C C . THR A 1 98 ? -28.500 20.621 19.157 1.00 31.23 98 THR A C 1
ATOM 767 O O . THR A 1 98 ? -28.336 21.772 19.577 1.00 31.23 98 THR A O 1
ATOM 770 N N . PHE A 1 99 ? -27.541 19.927 18.541 1.00 36.41 99 PHE A N 1
ATOM 771 C CA . PHE A 1 99 ? -26.399 20.589 17.935 1.00 36.41 99 PHE A CA 1
ATOM 772 C C . PHE A 1 99 ? -26.978 21.713 17.068 1.00 36.41 99 PHE A C 1
ATOM 774 O O . PHE A 1 99 ? -27.846 21.436 16.231 1.00 36.41 99 PHE A O 1
ATOM 781 N N . PRO A 1 100 ? -26.621 22.991 17.299 1.00 33.34 100 PRO A N 1
ATOM 782 C CA . PRO A 1 100 ? -27.040 24.035 16.382 1.00 33.34 100 PRO A CA 1
ATOM 783 C C . PRO A 1 100 ? -26.582 23.587 14.999 1.00 33.34 100 PRO A C 1
ATOM 785 O O . PRO A 1 100 ? -25.436 23.165 14.865 1.00 33.34 100 PRO A O 1
ATOM 788 N N . ASN A 1 101 ? -27.491 23.618 14.019 1.00 35.22 101 ASN A N 1
ATOM 789 C CA . ASN A 1 101 ? -27.221 23.291 12.621 1.00 35.22 101 ASN A CA 1
ATOM 790 C C . ASN A 1 101 ? -26.009 24.102 12.140 1.00 35.22 101 ASN A C 1
ATOM 792 O O . ASN A 1 101 ? -26.158 25.172 11.543 1.00 35.22 101 ASN A O 1
ATOM 796 N N . MET A 1 102 ? -24.800 23.597 12.373 1.00 38.97 102 MET A N 1
ATOM 797 C CA . MET A 1 102 ? -23.595 24.034 11.703 1.00 38.97 102 MET A CA 1
ATOM 798 C C . MET A 1 102 ? -23.684 23.430 10.313 1.00 38.97 102 MET A C 1
ATOM 800 O O . MET A 1 102 ? -22.999 22.479 9.974 1.00 38.97 102 MET A O 1
ATOM 804 N N . ARG A 1 103 ? -24.579 23.992 9.492 1.00 35.88 103 ARG A N 1
ATOM 805 C CA . ARG A 1 103 ? -24.499 23.856 8.044 1.00 35.88 103 ARG A CA 1
ATOM 806 C C . ARG A 1 103 ? -23.217 24.562 7.626 1.00 35.88 103 ARG A C 1
ATOM 808 O O . ARG A 1 103 ? -23.234 25.722 7.205 1.00 35.88 103 ARG A O 1
ATOM 815 N N . SER A 1 104 ? -22.091 23.873 7.763 1.00 40.78 104 SER A N 1
ATOM 816 C CA . SER A 1 104 ? -20.929 24.187 6.963 1.00 40.78 104 SER A CA 1
ATOM 817 C C . SER A 1 104 ? -21.407 24.074 5.508 1.00 40.78 104 SER A C 1
ATOM 819 O O . SER A 1 104 ? -22.072 23.118 5.101 1.00 40.78 104 SER A O 1
ATOM 821 N N . LYS A 1 105 ? -21.239 25.140 4.716 1.00 35.94 105 LYS A N 1
ATOM 822 C CA . LYS A 1 105 ? -21.518 25.027 3.279 1.00 35.94 105 LYS A CA 1
ATOM 823 C C . LYS A 1 105 ? -20.577 23.933 2.768 1.00 35.94 105 LYS A C 1
ATOM 825 O O . LYS A 1 105 ? -19.374 24.122 2.953 1.00 35.94 105 LYS A O 1
ATOM 830 N N . PRO A 1 106 ? -21.070 22.859 2.120 1.00 38.25 106 PRO A N 1
ATOM 831 C CA . PRO A 1 106 ? -20.206 21.785 1.651 1.00 38.25 106 PRO A CA 1
ATOM 832 C C . PRO A 1 106 ? -19.121 22.400 0.772 1.00 38.25 106 PRO A C 1
ATOM 834 O O . PRO A 1 106 ? -19.408 23.018 -0.265 1.00 38.25 106 PRO A O 1
ATOM 837 N N . TYR A 1 107 ? -17.874 22.324 1.235 1.00 43.22 107 TYR A N 1
ATOM 838 C CA . TYR A 1 107 ? -16.752 22.942 0.553 1.00 43.22 107 TYR A CA 1
ATOM 839 C C . TYR A 1 107 ? -16.382 22.064 -0.636 1.00 43.22 107 TYR A C 1
ATOM 841 O O . TYR A 1 107 ? -15.474 21.247 -0.595 1.00 43.22 107 TYR A O 1
ATOM 849 N N . SER A 1 108 ? -17.108 22.238 -1.733 1.00 40.28 108 SER A N 1
ATOM 850 C CA . SER A 1 108 ? -16.736 21.640 -3.007 1.00 40.28 108 SER A CA 1
ATOM 851 C C . SER A 1 108 ? -15.463 22.333 -3.510 1.00 40.28 108 SER A C 1
ATOM 853 O O . SER A 1 108 ? -15.468 23.570 -3.656 1.00 40.28 108 SER A O 1
ATOM 855 N N . PRO A 1 109 ? -14.366 21.592 -3.763 1.00 47.09 109 PRO A N 1
ATOM 856 C CA . PRO A 1 109 ? -13.155 22.173 -4.323 1.00 47.09 109 PRO A CA 1
ATOM 857 C C . PRO A 1 109 ? -13.479 22.890 -5.638 1.00 47.09 109 PRO A C 1
ATOM 859 O O . PRO A 1 109 ? -14.422 22.533 -6.346 1.00 47.09 109 PRO A O 1
ATOM 862 N N . LEU A 1 110 ? -12.725 23.943 -5.957 1.00 39.00 110 LEU A N 1
ATOM 863 C CA . LEU A 1 110 ? -13.018 24.851 -7.076 1.00 39.00 110 LEU A CA 1
ATOM 864 C C . LEU A 1 110 ? -13.117 24.092 -8.417 1.00 39.00 110 LEU A C 1
ATOM 866 O O . LEU A 1 110 ? -14.012 24.362 -9.213 1.00 39.00 110 LEU A O 1
ATOM 870 N N . ILE A 1 111 ? -12.284 23.059 -8.583 1.00 43.06 111 ILE A N 1
ATOM 871 C CA . ILE A 1 111 ? -12.310 22.098 -9.697 1.00 43.06 111 ILE A CA 1
ATOM 872 C C . ILE A 1 111 ? -13.627 21.318 -9.743 1.00 43.06 111 ILE A C 1
ATOM 874 O O . ILE A 1 111 ? -14.224 21.204 -10.804 1.00 43.06 111 ILE A O 1
ATOM 878 N N . PHE A 1 112 ? -14.125 20.833 -8.606 1.00 41.22 112 PHE A N 1
ATOM 879 C CA . PHE A 1 112 ? -15.376 20.073 -8.531 1.00 41.22 112 PHE A CA 1
ATOM 880 C C . PHE A 1 112 ? -16.598 20.954 -8.829 1.00 41.22 112 PHE A C 1
ATOM 882 O O . PHE A 1 112 ? -17.523 20.517 -9.507 1.00 41.22 112 PHE A O 1
ATOM 889 N N . ARG A 1 113 ? -16.581 22.230 -8.412 1.00 44.06 113 ARG A N 1
ATOM 890 C CA . ARG A 1 113 ? -17.604 23.220 -8.807 1.00 44.06 113 ARG A CA 1
ATOM 891 C C . ARG A 1 113 ? -17.574 23.549 -10.295 1.00 44.06 113 ARG A C 1
ATOM 893 O O . ARG A 1 113 ? -18.636 23.712 -10.889 1.00 44.06 113 ARG A O 1
ATOM 900 N N . LEU A 1 114 ? -16.384 23.653 -10.883 1.00 47.72 114 LEU A N 1
ATOM 901 C CA . LEU A 1 114 ? -16.201 23.840 -12.324 1.00 47.72 114 LEU A CA 1
ATOM 902 C C . LEU A 1 114 ? -16.686 22.617 -13.109 1.00 47.72 114 LEU A C 1
ATOM 904 O O . LEU A 1 114 ? -17.468 22.780 -14.039 1.00 47.72 114 LEU A O 1
ATOM 908 N N . LEU A 1 115 ? -16.313 21.406 -12.685 1.00 47.53 115 LEU A N 1
ATOM 909 C CA . LEU A 1 115 ? -16.743 20.150 -13.306 1.00 47.53 115 LEU A CA 1
ATOM 910 C C . LEU A 1 115 ? -18.265 19.974 -13.256 1.00 47.53 115 LEU A C 1
ATOM 912 O O . LEU A 1 115 ? -18.877 19.612 -14.252 1.00 47.53 115 LEU A O 1
ATOM 916 N N . MET A 1 116 ? -18.882 20.277 -12.111 1.00 50.00 116 MET A N 1
ATOM 917 C CA . MET A 1 116 ? -20.335 20.182 -11.912 1.00 50.00 116 MET A CA 1
ATOM 918 C C . MET A 1 116 ? -21.121 21.283 -12.642 1.00 50.00 116 MET A C 1
ATOM 920 O O . MET A 1 116 ? -22.328 21.152 -12.827 1.00 50.00 116 MET A O 1
ATOM 924 N N . ARG A 1 117 ? -20.460 22.375 -13.058 1.00 56.66 117 ARG A N 1
ATOM 925 C CA . ARG A 1 117 ? -21.048 23.409 -13.928 1.00 56.66 117 ARG A CA 1
ATOM 926 C C . ARG A 1 117 ? -21.071 22.998 -15.398 1.00 56.66 117 ARG A C 1
ATOM 928 O O . ARG A 1 117 ? -21.849 23.561 -16.165 1.00 56.66 117 ARG A O 1
ATOM 935 N N . ILE A 1 118 ? -20.212 22.063 -15.797 1.00 63.50 118 ILE A N 1
ATOM 936 C CA . ILE A 1 118 ? -20.169 21.540 -17.160 1.00 63.50 118 ILE A CA 1
ATOM 937 C C . ILE A 1 118 ? -21.342 20.572 -17.328 1.00 63.50 118 ILE A C 1
ATOM 939 O O . ILE A 1 118 ? -21.598 19.718 -16.483 1.00 63.50 118 ILE A O 1
ATOM 943 N N . ASN A 1 119 ? -22.077 20.712 -18.432 1.00 77.06 119 ASN A N 1
ATOM 944 C CA . ASN A 1 119 ? -23.175 19.811 -18.770 1.00 77.06 119 ASN A CA 1
ATOM 945 C C . ASN A 1 119 ? -22.670 18.355 -18.765 1.00 77.06 119 ASN A C 1
ATOM 947 O O . ASN A 1 119 ? -21.634 18.066 -19.363 1.00 77.06 119 ASN A O 1
ATOM 951 N N . SER A 1 120 ? -23.397 17.432 -18.131 1.00 71.88 120 SER A N 1
ATOM 952 C CA . SER A 1 120 ? -22.980 16.029 -17.976 1.00 71.88 120 SER A CA 1
ATOM 953 C C . SER A 1 120 ? -22.655 15.348 -19.310 1.00 71.88 120 SER A C 1
ATOM 955 O O . SER A 1 120 ? -21.748 14.521 -19.377 1.00 71.88 120 SER A O 1
ATOM 957 N N . ARG A 1 121 ? -23.324 15.754 -20.398 1.00 73.44 121 ARG A N 1
ATOM 958 C CA . ARG A 1 121 ? -23.016 15.298 -21.764 1.00 73.44 121 ARG A CA 1
ATOM 959 C C . ARG A 1 121 ? -21.675 15.825 -22.282 1.00 73.44 121 ARG A C 1
ATOM 961 O O . ARG A 1 121 ? -20.943 15.081 -22.919 1.00 73.44 121 ARG A O 1
ATOM 968 N N . VAL A 1 122 ? -21.336 17.079 -21.990 1.00 76.69 122 VAL A N 1
ATOM 969 C CA . VAL A 1 122 ? -20.052 17.691 -22.376 1.00 76.69 122 VAL A CA 1
ATOM 970 C C . VAL A 1 122 ? -18.912 17.094 -21.555 1.00 76.69 122 VAL A C 1
ATOM 972 O O . VAL A 1 122 ? -17.862 16.788 -22.106 1.00 76.69 122 VAL A O 1
ATOM 975 N N . LEU A 1 123 ? -19.137 16.847 -20.263 1.00 76.31 123 LEU A N 1
ATOM 976 C CA . LEU A 1 123 ? -18.169 16.168 -19.405 1.00 76.31 123 LEU A CA 1
ATOM 977 C C . LEU A 1 123 ? -17.875 14.745 -19.902 1.00 76.31 123 LEU A C 1
ATOM 979 O O . LEU A 1 123 ? -16.718 14.344 -19.955 1.00 76.31 123 LEU A O 1
ATOM 983 N N . LEU A 1 124 ? -18.910 14.007 -20.315 1.00 78.25 124 LEU A N 1
ATOM 984 C CA . LEU A 1 124 ? -18.759 12.672 -20.893 1.00 78.25 124 LEU A CA 1
ATOM 985 C C . LEU A 1 124 ? -17.962 12.707 -22.206 1.00 78.25 124 LEU A C 1
ATOM 987 O O . LEU A 1 124 ? -17.071 11.887 -22.391 1.00 78.25 124 LEU A O 1
ATOM 991 N N . VAL A 1 125 ? -18.233 13.672 -23.090 1.00 80.12 125 VAL A N 1
ATOM 992 C CA . VAL A 1 125 ? -17.478 13.840 -24.345 1.00 80.12 125 VAL A CA 1
ATOM 993 C C . VAL A 1 125 ? -16.014 14.197 -24.076 1.00 80.12 125 VAL A C 1
ATOM 995 O O . VAL A 1 125 ? -15.130 13.607 -24.689 1.00 80.12 125 VAL A O 1
ATOM 998 N N . LEU A 1 126 ? -15.737 15.105 -23.136 1.00 79.50 126 LEU A N 1
ATOM 999 C CA . LEU A 1 126 ? -14.367 15.454 -22.744 1.00 79.50 126 LEU A CA 1
ATOM 1000 C C . LEU A 1 126 ? -13.623 14.261 -22.136 1.00 79.50 126 LEU A C 1
ATOM 1002 O O . LEU A 1 126 ? -12.448 14.062 -22.429 1.00 79.50 126 LEU A O 1
ATOM 1006 N N . LEU A 1 127 ? -14.308 13.448 -21.329 1.00 82.12 127 LEU A N 1
ATOM 1007 C CA . LEU A 1 127 ? -13.732 12.241 -20.745 1.00 82.12 127 LEU A CA 1
ATOM 1008 C C . LEU A 1 127 ? -13.424 11.203 -21.826 1.00 82.12 127 LEU A C 1
ATOM 1010 O O . LEU A 1 127 ? -12.331 10.653 -21.830 1.00 82.12 127 LEU A O 1
ATOM 1014 N N . LEU A 1 128 ? -14.336 10.985 -22.778 1.00 84.12 128 LEU A N 1
ATOM 1015 C CA . LEU A 1 128 ? -14.107 10.092 -23.917 1.00 84.12 128 LEU A CA 1
ATOM 1016 C C . LEU A 1 128 ? -12.961 10.576 -24.810 1.00 84.12 128 LEU A C 1
ATOM 1018 O O . LEU A 1 128 ? -12.164 9.759 -25.256 1.00 84.12 128 LEU A O 1
ATOM 1022 N N . PHE A 1 129 ? -12.842 11.886 -25.039 1.00 84.56 129 PHE A N 1
ATOM 1023 C CA . PHE A 1 129 ? -11.735 12.455 -25.806 1.00 84.56 129 PHE A CA 1
ATOM 1024 C C . PHE A 1 129 ? -10.399 12.313 -25.067 1.00 84.56 129 PHE A C 1
ATOM 1026 O O . PHE A 1 129 ? -9.412 11.898 -25.665 1.00 84.56 129 PHE A O 1
ATOM 1033 N N . GLY A 1 130 ? -10.374 12.585 -23.759 1.00 82.31 130 GLY A N 1
ATOM 1034 C CA . GLY A 1 130 ? -9.192 12.375 -22.922 1.00 82.31 130 GLY A CA 1
ATOM 1035 C C . GLY A 1 130 ? -8.770 10.906 -22.871 1.00 82.31 130 GLY A C 1
ATOM 1036 O O . GLY A 1 130 ? -7.590 10.600 -23.008 1.00 82.31 130 GLY A O 1
ATOM 1037 N N . LEU A 1 131 ? -9.731 9.988 -22.755 1.00 84.12 131 LEU A N 1
ATOM 1038 C CA . LEU A 1 131 ? -9.483 8.548 -22.799 1.00 84.12 131 LEU A CA 1
ATOM 1039 C C . LEU A 1 131 ? -8.981 8.122 -24.187 1.00 84.12 131 LEU A C 1
ATOM 1041 O O . LEU A 1 131 ? -8.015 7.379 -24.283 1.00 84.12 131 LEU A O 1
ATOM 1045 N N . GLY A 1 132 ? -9.567 8.654 -25.262 1.00 84.94 132 GLY A N 1
ATOM 1046 C CA . GLY A 1 132 ? -9.099 8.435 -26.631 1.00 84.94 132 GLY A CA 1
ATOM 1047 C C . GLY A 1 132 ? -7.662 8.915 -26.849 1.00 84.94 132 GLY A C 1
ATOM 1048 O O . GLY A 1 132 ? -6.861 8.184 -27.424 1.00 84.94 132 GLY A O 1
ATOM 1049 N N . ALA A 1 133 ? -7.306 10.093 -26.329 1.00 84.81 133 ALA A N 1
ATOM 1050 C CA . ALA A 1 133 ? -5.940 10.611 -26.371 1.00 84.81 133 ALA A CA 1
ATOM 1051 C C . ALA A 1 133 ? -4.966 9.735 -25.564 1.00 84.81 133 ALA A C 1
ATOM 1053 O O . ALA A 1 133 ? -3.879 9.433 -26.046 1.00 84.81 133 ALA A O 1
ATOM 1054 N N . LEU A 1 134 ? -5.370 9.268 -24.378 1.00 86.44 134 LEU A N 1
ATOM 1055 C CA . LEU A 1 134 ? -4.583 8.336 -23.566 1.00 86.44 134 LEU A CA 1
ATOM 1056 C C . LEU A 1 134 ? -4.312 7.026 -24.311 1.00 86.44 134 LEU A C 1
ATOM 1058 O O . LEU A 1 134 ? -3.165 6.601 -24.400 1.00 86.44 134 LEU A O 1
ATOM 1062 N N . PHE A 1 135 ? -5.340 6.407 -24.896 1.00 88.38 135 PHE A N 1
ATOM 1063 C CA . PHE A 1 135 ? -5.171 5.188 -25.689 1.00 88.38 135 PHE A CA 1
ATOM 1064 C C . PHE A 1 135 ? -4.347 5.421 -26.953 1.00 88.38 135 PHE A C 1
ATOM 1066 O O . PHE A 1 135 ? -3.568 4.549 -27.317 1.00 88.38 135 PHE A O 1
ATOM 1073 N N . TYR A 1 136 ? -4.475 6.583 -27.595 1.00 87.12 136 TYR A N 1
ATOM 1074 C CA . TYR A 1 136 ? -3.657 6.944 -28.750 1.00 87.12 136 TYR A CA 1
ATOM 1075 C C . TYR A 1 136 ? -2.172 7.053 -28.381 1.00 87.12 136 TYR A C 1
ATOM 1077 O O . TYR A 1 136 ? -1.330 6.450 -29.045 1.00 87.12 136 TYR A O 1
ATOM 1085 N N . ILE A 1 137 ? -1.850 7.757 -27.290 1.00 87.00 137 ILE A N 1
ATOM 1086 C CA . ILE A 1 137 ? -0.477 7.874 -26.779 1.00 87.00 137 ILE A CA 1
ATOM 1087 C C . ILE A 1 137 ? 0.050 6.492 -26.376 1.00 87.00 137 ILE A C 1
ATOM 1089 O O . ILE A 1 137 ? 1.125 6.099 -26.814 1.00 87.00 137 ILE A O 1
ATOM 1093 N N . GLY A 1 138 ? -0.732 5.712 -25.625 1.00 84.31 138 GLY A N 1
ATOM 1094 C CA . GLY A 1 138 ? -0.348 4.359 -25.216 1.00 84.31 138 GLY A CA 1
ATOM 1095 C C . GLY A 1 138 ? -0.102 3.422 -26.400 1.00 84.31 138 GLY A C 1
ATOM 1096 O O . GLY A 1 138 ? 0.902 2.716 -26.418 1.00 84.31 138 GLY A O 1
ATOM 1097 N N . ALA A 1 139 ? -0.971 3.454 -27.415 1.00 87.50 139 ALA A N 1
ATOM 1098 C CA . ALA A 1 139 ? -0.821 2.662 -28.637 1.00 87.50 139 ALA A CA 1
ATOM 1099 C C . ALA A 1 139 ? 0.391 3.092 -29.473 1.00 87.50 139 ALA A C 1
ATOM 1101 O O . ALA A 1 139 ? 0.986 2.256 -30.145 1.00 87.50 139 ALA A O 1
ATOM 1102 N N . SER A 1 140 ? 0.768 4.371 -29.399 1.00 84.56 140 SER A N 1
ATOM 1103 C CA . SER A 1 140 ? 1.978 4.899 -30.038 1.00 84.56 140 SER A CA 1
ATOM 1104 C C . SER A 1 140 ? 3.260 4.484 -29.304 1.00 84.56 140 SER A C 1
ATOM 1106 O O . SER A 1 140 ? 4.326 4.502 -29.905 1.00 84.56 140 SER A O 1
ATOM 1108 N N . THR A 1 141 ? 3.174 4.112 -28.021 1.00 85.00 141 THR A N 1
ATOM 1109 C CA . THR A 1 141 ? 4.313 3.634 -27.220 1.00 85.00 141 THR A CA 1
ATOM 1110 C C . THR A 1 141 ? 4.488 2.119 -27.300 1.00 85.00 141 THR A C 1
ATOM 1112 O O . THR A 1 141 ? 5.537 1.636 -27.704 1.00 85.00 141 THR A O 1
ATOM 1115 N N . SER A 1 142 ? 3.495 1.345 -26.847 1.00 87.31 142 SER A N 1
ATOM 1116 C CA . SER A 1 142 ? 3.587 -0.118 -26.783 1.00 87.31 142 SER A CA 1
ATOM 1117 C C . SER A 1 142 ? 2.214 -0.754 -26.528 1.00 87.31 142 SER A C 1
ATOM 1119 O O . SER A 1 142 ? 1.438 -0.235 -25.716 1.00 87.31 142 SER A O 1
ATOM 1121 N N . PRO A 1 143 ? 1.915 -1.933 -27.112 1.00 90.19 143 PRO A N 1
ATOM 1122 C CA . PRO A 1 143 ? 0.697 -2.684 -26.794 1.00 90.19 143 PRO A CA 1
ATOM 1123 C C . PRO A 1 143 ? 0.582 -3.050 -25.303 1.00 90.19 143 PRO A C 1
ATOM 1125 O O . PRO A 1 143 ? -0.529 -3.192 -24.791 1.00 90.19 143 PRO A O 1
ATOM 1128 N N . ILE A 1 144 ? 1.706 -3.149 -24.581 1.00 92.00 144 ILE A N 1
ATOM 1129 C CA . ILE A 1 144 ? 1.731 -3.435 -23.138 1.00 92.00 144 ILE A CA 1
ATOM 1130 C C . ILE A 1 144 ? 1.077 -2.296 -22.344 1.00 92.00 144 ILE A C 1
ATOM 1132 O O . ILE A 1 144 ? 0.280 -2.543 -21.442 1.00 92.00 144 ILE A O 1
ATOM 1136 N N . ILE A 1 145 ? 1.348 -1.040 -22.705 1.00 92.56 145 ILE A N 1
ATOM 1137 C CA . ILE A 1 145 ? 0.747 0.123 -22.037 1.00 92.56 145 ILE A CA 1
ATOM 1138 C C . ILE A 1 145 ? -0.766 0.168 -22.276 1.00 92.56 145 ILE A C 1
ATOM 1140 O O . ILE A 1 145 ? -1.533 0.458 -21.358 1.00 92.56 145 ILE A O 1
ATOM 1144 N N . VAL A 1 146 ? -1.217 -0.182 -23.484 1.00 93.44 146 VAL A N 1
ATOM 1145 C CA . VAL A 1 146 ? -2.651 -0.280 -23.805 1.00 93.44 146 VAL A CA 1
ATOM 1146 C C . VAL A 1 146 ? -3.338 -1.342 -22.945 1.00 93.44 146 VAL A C 1
ATOM 1148 O O . VAL A 1 146 ? -4.447 -1.116 -22.447 1.00 93.44 146 VAL A O 1
ATOM 1151 N N . PHE A 1 147 ? -2.678 -2.483 -22.728 1.00 94.19 147 PHE A N 1
ATOM 1152 C CA . PHE A 1 147 ? -3.151 -3.509 -21.801 1.00 94.19 147 PHE A CA 1
ATOM 1153 C C . PHE A 1 147 ? -3.275 -2.957 -20.371 1.00 94.19 147 PHE A C 1
ATOM 1155 O O . PHE A 1 147 ? -4.350 -3.059 -19.778 1.00 94.19 147 PHE A O 1
ATOM 1162 N N . VAL A 1 148 ? -2.234 -2.292 -19.857 1.00 95.06 148 VAL A N 1
ATOM 1163 C CA . VAL A 1 148 ? -2.233 -1.667 -18.519 1.00 95.06 148 VAL A CA 1
ATOM 1164 C C . VAL A 1 148 ? -3.382 -0.663 -18.371 1.00 95.06 148 VAL A C 1
ATOM 1166 O O . VAL A 1 148 ? -4.154 -0.743 -17.415 1.00 95.06 148 VAL A O 1
ATOM 1169 N N . TYR A 1 149 ? -3.579 0.242 -19.337 1.00 94.12 149 TYR A N 1
ATOM 1170 C CA . TYR A 1 149 ? -4.692 1.201 -19.306 1.00 94.12 149 TYR A CA 1
ATOM 1171 C C . TYR A 1 149 ? -6.052 0.515 -19.276 1.00 94.12 149 TYR A C 1
ATOM 1173 O O . TYR A 1 149 ? -6.922 0.903 -18.495 1.00 94.12 149 TYR A O 1
ATOM 1181 N N . SER A 1 150 ? -6.228 -0.524 -20.090 1.00 94.31 150 SER A N 1
ATOM 1182 C CA . SER A 1 150 ? -7.478 -1.280 -20.148 1.00 94.31 150 SER A CA 1
ATOM 1183 C C . SER A 1 150 ? -7.807 -1.905 -18.791 1.00 94.31 150 SER A C 1
ATOM 1185 O O . SER A 1 150 ? -8.931 -1.766 -18.304 1.00 94.31 150 SER A O 1
ATOM 1187 N N . VAL A 1 151 ? -6.823 -2.530 -18.141 1.00 95.31 151 VAL A N 1
ATOM 1188 C CA . VAL A 1 151 ? -7.002 -3.157 -16.826 1.00 95.31 151 VAL A CA 1
ATOM 1189 C C . VAL A 1 151 ? -7.255 -2.117 -15.730 1.00 95.31 151 VAL A C 1
ATOM 1191 O O . VAL A 1 151 ? -8.190 -2.286 -14.945 1.00 95.31 151 VAL A O 1
ATOM 1194 N N . CYS A 1 152 ? -6.512 -1.006 -15.705 1.00 94.38 152 CYS A N 1
ATOM 1195 C CA . CYS A 1 152 ? -6.740 0.079 -14.746 1.00 94.38 152 CYS A CA 1
ATOM 1196 C C . CYS A 1 152 ? -8.142 0.692 -14.885 1.00 94.38 152 CYS A C 1
ATOM 1198 O O . CYS A 1 152 ? -8.809 0.947 -13.883 1.00 94.38 152 CYS A O 1
ATOM 1200 N N . ILE A 1 153 ? -8.636 0.877 -16.113 1.00 92.62 153 ILE A N 1
ATOM 1201 C CA . ILE A 1 153 ? -9.997 1.374 -16.353 1.00 92.62 153 ILE A CA 1
ATOM 1202 C C . ILE A 1 153 ? -11.038 0.378 -15.841 1.00 92.62 153 ILE A C 1
ATOM 1204 O O . ILE A 1 153 ? -11.980 0.786 -15.162 1.00 92.62 153 ILE A O 1
ATOM 1208 N N . ILE A 1 154 ? -10.864 -0.920 -16.108 1.00 94.44 154 ILE A N 1
ATOM 1209 C CA . ILE A 1 154 ? -11.746 -1.963 -15.565 1.00 94.44 154 ILE A CA 1
ATOM 1210 C C . ILE A 1 154 ? -11.732 -1.928 -14.032 1.00 94.44 154 ILE A C 1
ATOM 1212 O O . ILE A 1 154 ? -12.798 -1.954 -13.417 1.00 94.44 154 ILE A O 1
ATOM 1216 N N . SER A 1 155 ? -10.556 -1.794 -13.414 1.00 93.94 155 SER A N 1
ATOM 1217 C CA . SER A 1 155 ? -10.416 -1.654 -11.961 1.00 93.94 155 SER A CA 1
ATOM 1218 C C . SER A 1 155 ? -11.179 -0.436 -11.429 1.00 93.94 155 SER A C 1
ATOM 1220 O O . SER A 1 155 ? -11.971 -0.560 -10.497 1.00 93.94 155 SER A O 1
ATOM 1222 N N . PHE A 1 156 ? -11.064 0.732 -12.069 1.00 92.38 156 PHE A N 1
ATOM 1223 C CA . PHE A 1 156 ? -11.836 1.911 -11.667 1.00 92.38 156 PHE A CA 1
ATOM 1224 C C . PHE A 1 156 ? -13.348 1.727 -11.836 1.00 92.38 156 PHE A C 1
ATOM 1226 O O . PHE A 1 156 ? -14.115 2.202 -10.997 1.00 92.38 156 PHE A O 1
ATOM 1233 N N . LEU A 1 157 ? -13.804 1.008 -12.866 1.00 93.19 157 LEU A N 1
ATOM 1234 C CA . LEU A 1 157 ? -15.220 0.658 -13.018 1.00 93.19 157 LEU A CA 1
ATOM 1235 C C . LEU A 1 157 ? -15.699 -0.268 -11.890 1.00 93.19 157 LEU A C 1
ATOM 1237 O O . LEU A 1 157 ? -16.787 -0.053 -11.348 1.00 93.19 157 LEU A O 1
ATOM 1241 N N . VAL A 1 158 ? -14.881 -1.249 -11.496 1.00 93.56 158 VAL A N 1
ATOM 1242 C CA . VAL A 1 158 ? -15.139 -2.114 -10.333 1.00 93.56 158 VAL A CA 1
ATOM 1243 C C . VAL A 1 158 ? -15.206 -1.286 -9.049 1.00 93.56 158 VAL A C 1
ATOM 1245 O O . VAL A 1 158 ? -16.152 -1.437 -8.277 1.00 93.56 158 VAL A O 1
ATOM 1248 N N . SER A 1 159 ? -14.279 -0.352 -8.848 1.00 91.12 159 SER A N 1
ATOM 1249 C CA . SER A 1 159 ? -14.282 0.579 -7.718 1.00 91.12 159 SER A CA 1
ATOM 1250 C C . SER A 1 159 ? -15.548 1.444 -7.686 1.00 91.12 159 SER A C 1
ATOM 1252 O O . SER A 1 159 ? -16.203 1.556 -6.649 1.00 91.12 159 SER A O 1
ATOM 1254 N N . ILE A 1 160 ? -15.982 1.997 -8.823 1.00 90.25 160 ILE A N 1
ATOM 1255 C CA . ILE A 1 160 ? -17.246 2.749 -8.911 1.00 90.25 160 ILE A CA 1
ATOM 1256 C C . ILE A 1 160 ? -18.437 1.859 -8.539 1.00 90.25 160 ILE A C 1
ATOM 1258 O O . ILE A 1 160 ? -19.345 2.309 -7.834 1.00 90.25 160 ILE A O 1
ATOM 1262 N N . TYR A 1 161 ? -18.448 0.605 -8.992 1.00 94.19 161 TYR A N 1
ATOM 1263 C CA . TYR A 1 161 ? -19.479 -0.358 -8.621 1.00 94.19 161 TYR A CA 1
ATOM 1264 C C . TYR A 1 161 ? -19.486 -0.637 -7.110 1.00 94.19 161 TYR A C 1
ATOM 1266 O O . TYR A 1 161 ? -20.551 -0.568 -6.492 1.00 94.19 161 TYR A O 1
ATOM 1274 N N . LEU A 1 162 ? -18.320 -0.882 -6.500 1.00 91.19 162 LEU A N 1
ATOM 1275 C CA . LEU A 1 162 ? -18.183 -1.099 -5.056 1.00 91.19 162 LEU A CA 1
ATOM 1276 C C . LEU A 1 162 ? -18.687 0.107 -4.259 1.00 91.19 162 LEU A C 1
ATOM 1278 O O . LEU A 1 162 ? -19.513 -0.064 -3.365 1.00 91.19 162 LEU A O 1
ATOM 1282 N N . THR A 1 163 ? -18.286 1.323 -4.630 1.00 88.88 163 THR A N 1
ATOM 1283 C CA . THR A 1 163 ? -18.735 2.548 -3.955 1.00 88.88 163 THR A CA 1
ATOM 1284 C C . THR A 1 163 ? -20.229 2.771 -4.107 1.00 88.88 163 THR A C 1
ATOM 1286 O O . THR A 1 163 ? -20.898 3.063 -3.121 1.00 88.88 163 THR A O 1
ATOM 1289 N N . LYS A 1 164 ? -20.806 2.572 -5.298 1.00 91.44 164 LYS A N 1
ATOM 1290 C CA . LYS A 1 164 ? -22.268 2.643 -5.469 1.00 91.44 164 LYS A CA 1
ATOM 1291 C C . LYS A 1 164 ? -22.985 1.619 -4.595 1.00 91.44 164 LYS A C 1
ATOM 1293 O O . LYS A 1 164 ? -24.005 1.940 -3.989 1.00 91.44 164 LYS A O 1
ATOM 1298 N N . TRP A 1 165 ? -22.447 0.404 -4.508 1.00 93.75 165 TRP A N 1
ATOM 1299 C CA . TRP A 1 165 ? -23.013 -0.642 -3.669 1.00 93.75 165 TRP A CA 1
ATOM 1300 C C . TRP A 1 165 ? -22.936 -0.285 -2.179 1.00 93.75 165 TRP A C 1
ATOM 1302 O O . TRP A 1 165 ? -23.941 -0.420 -1.484 1.00 93.75 165 TRP A O 1
ATOM 1312 N N . VAL A 1 166 ? -21.796 0.220 -1.695 1.00 91.56 166 VAL A N 1
ATOM 1313 C CA . VAL A 1 166 ? -21.626 0.674 -0.303 1.00 91.56 166 VAL A CA 1
ATOM 1314 C C . VAL A 1 166 ? -22.563 1.844 -0.009 1.00 91.56 166 VAL A C 1
ATOM 1316 O O . VAL A 1 166 ? -23.337 1.776 0.938 1.00 91.56 166 VAL A O 1
ATOM 1319 N N . LEU A 1 167 ? -22.584 2.877 -0.855 1.00 90.44 167 LEU A N 1
ATOM 1320 C CA . LEU A 1 167 ? -23.408 4.071 -0.643 1.00 90.44 167 LEU A CA 1
ATOM 1321 C C . LEU A 1 167 ? -24.916 3.794 -0.701 1.00 90.44 167 LEU A C 1
ATOM 1323 O O . LEU A 1 167 ? -25.682 4.519 -0.071 1.00 90.44 167 LEU A O 1
ATOM 1327 N N . SER A 1 168 ? -25.339 2.732 -1.395 1.00 92.19 168 SER A N 1
ATOM 1328 C CA . SER A 1 168 ? -26.741 2.288 -1.412 1.00 92.19 168 SER A CA 1
ATOM 1329 C C . SER A 1 168 ? -27.221 1.678 -0.090 1.00 92.19 168 SER A C 1
ATOM 1331 O O . SER A 1 168 ? -28.416 1.433 0.068 1.00 92.19 168 SER A O 1
ATOM 1333 N N . LYS A 1 169 ? -26.307 1.391 0.848 1.00 92.88 169 LYS A N 1
ATOM 1334 C CA . LYS A 1 169 ? -26.657 0.873 2.172 1.00 92.88 169 LYS A CA 1
ATOM 1335 C C . LYS A 1 169 ? -27.217 1.967 3.066 1.00 92.88 169 LYS A C 1
ATOM 1337 O O . LYS A 1 169 ? -26.832 3.129 2.954 1.00 92.88 169 LYS A O 1
ATOM 1342 N N . ASP A 1 170 ? -28.116 1.533 3.941 1.00 92.88 170 ASP A N 1
ATOM 1343 C CA . ASP A 1 170 ? -28.811 2.365 4.914 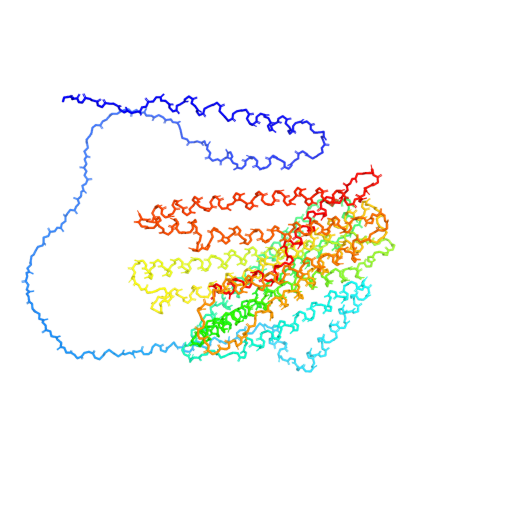1.00 92.88 170 ASP A CA 1
ATOM 1344 C C . ASP A 1 170 ? -27.831 3.030 5.893 1.00 92.88 170 ASP A C 1
ATOM 1346 O O . ASP A 1 170 ? -26.924 2.376 6.410 1.00 92.88 170 ASP A O 1
ATOM 1350 N N . GLU A 1 171 ? -28.027 4.325 6.139 1.00 90.88 171 GLU A N 1
ATOM 1351 C CA . GLU A 1 171 ? -27.225 5.121 7.081 1.00 90.88 171 GLU A CA 1
ATOM 1352 C C . GLU A 1 171 ? -27.750 5.025 8.522 1.00 90.88 171 GLU A C 1
ATOM 1354 O O . GLU A 1 171 ? -27.116 5.523 9.444 1.00 90.88 171 GLU A O 1
ATOM 1359 N N . GLY A 1 172 ? -28.873 4.339 8.745 1.00 92.69 172 GLY A N 1
ATOM 1360 C CA . GLY A 1 172 ? -29.458 4.162 10.064 1.00 92.69 172 GLY A CA 1
ATOM 1361 C C . GLY A 1 172 ? -30.329 5.340 10.514 1.00 92.69 172 GLY A C 1
ATOM 1362 O O . GLY A 1 172 ? -30.776 6.152 9.701 1.00 92.69 172 GLY A O 1
ATOM 1363 N N . PRO A 1 173 ? -30.640 5.403 11.820 1.00 94.25 173 PRO A N 1
ATOM 1364 C CA . PRO A 1 173 ? -31.474 6.449 12.405 1.00 94.25 173 PRO A CA 1
ATOM 1365 C C . PRO A 1 173 ? -30.859 7.857 12.284 1.00 94.25 173 PRO A C 1
ATOM 1367 O O . PRO A 1 173 ? -29.634 7.983 12.197 1.00 94.25 173 PRO A O 1
ATOM 1370 N N . PRO A 1 174 ? -31.677 8.927 12.345 1.00 93.38 174 PRO A N 1
ATOM 1371 C CA . PRO A 1 174 ? -31.208 10.312 12.240 1.00 93.38 174 PRO A CA 1
ATOM 1372 C C . PRO A 1 174 ? -30.094 10.685 13.227 1.00 93.38 174 PRO A C 1
ATOM 1374 O O . PRO A 1 174 ? -29.239 11.504 12.905 1.00 93.38 174 PRO A O 1
ATOM 1377 N N . GLU A 1 175 ? -30.078 10.083 14.414 1.00 92.25 175 GLU A N 1
ATOM 1378 C CA . GLU A 1 175 ? -29.065 10.320 15.443 1.00 92.25 175 GLU A CA 1
ATOM 1379 C C . GLU A 1 175 ? -27.677 9.835 14.993 1.00 92.25 175 GLU A C 1
ATOM 1381 O O . GLU A 1 175 ? -26.681 10.525 15.204 1.00 92.25 175 GLU A O 1
ATOM 1386 N N . MET A 1 176 ? -27.605 8.687 14.305 1.00 93.31 176 MET A N 1
ATOM 1387 C CA . MET A 1 176 ? -26.350 8.172 13.738 1.00 93.31 176 MET A CA 1
ATOM 1388 C C . MET A 1 176 ? -25.835 9.075 12.614 1.00 93.31 176 MET A C 1
ATOM 1390 O O . MET A 1 176 ? -24.633 9.328 12.513 1.00 93.31 176 MET A O 1
ATOM 1394 N N . VAL A 1 177 ? -26.749 9.598 11.793 1.00 92.69 177 VAL A N 1
ATOM 1395 C CA . VAL A 1 177 ? -26.410 10.517 10.700 1.00 92.69 177 VAL A CA 1
ATOM 1396 C C . VAL A 1 177 ? -25.812 11.814 11.246 1.00 92.69 177 VAL A C 1
ATOM 1398 O O . VAL A 1 177 ? -24.781 12.248 10.743 1.00 92.69 177 VAL A O 1
ATOM 1401 N N . GLN A 1 178 ? -26.380 12.388 12.312 1.00 93.38 178 GLN A N 1
ATOM 1402 C CA . GLN A 1 178 ? -25.851 13.610 12.937 1.00 93.38 178 GLN A CA 1
ATOM 1403 C C . GLN A 1 178 ? -24.401 13.446 13.417 1.00 93.38 178 GLN A C 1
ATOM 1405 O O . GLN A 1 178 ? -23.572 14.330 13.199 1.00 93.38 178 GLN A O 1
ATOM 1410 N N . ILE A 1 179 ? -24.072 12.304 14.028 1.00 93.31 179 ILE A N 1
ATOM 1411 C CA . ILE A 1 179 ? -22.700 12.002 14.466 1.00 93.31 179 ILE A CA 1
ATOM 1412 C C . ILE A 1 179 ? -21.780 11.830 13.249 1.00 93.31 179 ILE A C 1
ATOM 1414 O O . ILE A 1 179 ? -20.693 12.405 13.202 1.00 93.31 179 ILE A O 1
ATOM 1418 N N . SER A 1 180 ? -22.230 11.092 12.229 1.00 92.44 180 SER A N 1
ATOM 1419 C CA . SER A 1 180 ? -21.466 10.893 10.991 1.00 92.44 180 SER A CA 1
ATOM 1420 C C . SER A 1 180 ? -21.174 12.206 10.258 1.00 92.44 180 SER A C 1
ATOM 1422 O O . SER A 1 180 ? -20.086 12.370 9.705 1.00 92.44 180 SER A O 1
ATOM 1424 N N . GLU A 1 181 ? -22.111 13.157 10.265 1.00 93.56 181 GLU A N 1
ATOM 1425 C CA . GLU A 1 181 ? -21.911 14.491 9.693 1.00 93.56 181 GLU A CA 1
ATOM 1426 C C . GLU A 1 181 ? -20.833 15.279 10.446 1.00 93.56 181 GLU A C 1
ATOM 1428 O O . GLU A 1 181 ? -19.962 15.864 9.805 1.00 93.56 181 GLU A O 1
ATOM 1433 N N . ALA A 1 182 ? -20.815 15.231 11.781 1.00 94.88 182 ALA A N 1
ATOM 1434 C CA . ALA A 1 182 ? -19.772 15.884 12.575 1.00 94.88 182 ALA A CA 1
ATOM 1435 C C . ALA A 1 182 ? -18.373 15.304 12.293 1.00 94.88 182 ALA A C 1
ATOM 1437 O O . ALA A 1 182 ? -17.416 16.059 12.104 1.00 94.88 182 ALA A O 1
ATOM 1438 N N . ILE A 1 183 ? -18.263 13.973 12.195 1.00 94.44 183 ILE A N 1
ATOM 1439 C CA . ILE A 1 183 ? -17.010 13.289 11.833 1.00 94.44 183 ILE A CA 1
ATOM 1440 C C . ILE A 1 183 ? -16.576 13.690 10.418 1.00 94.44 183 ILE A C 1
ATOM 1442 O O . ILE A 1 183 ? -15.404 13.973 10.170 1.00 94.44 183 ILE A O 1
ATOM 1446 N N . ARG A 1 184 ? -17.521 13.768 9.477 1.00 92.06 184 ARG A N 1
ATOM 1447 C CA . ARG A 1 184 ? -17.238 14.163 8.094 1.00 92.06 184 ARG A CA 1
ATOM 1448 C C . ARG A 1 184 ? -16.708 15.581 7.987 1.00 92.06 184 ARG A C 1
ATOM 1450 O O . ARG A 1 184 ? -15.697 15.795 7.320 1.00 92.06 184 ARG A O 1
ATOM 1457 N N . ASP A 1 185 ? -17.362 16.524 8.649 1.00 94.44 185 ASP A N 1
ATOM 1458 C CA . ASP A 1 185 ? -16.953 17.924 8.643 1.00 94.44 185 ASP A CA 1
ATOM 1459 C C . ASP A 1 185 ? -15.569 18.097 9.290 1.00 94.44 185 ASP A C 1
ATOM 1461 O O . ASP A 1 185 ? -14.726 18.833 8.767 1.00 94.44 185 ASP A O 1
ATOM 1465 N N . GLY A 1 186 ? -15.299 17.367 10.379 1.00 94.31 186 GLY A N 1
ATOM 1466 C CA . GLY A 1 186 ? -13.989 17.336 11.028 1.00 94.31 186 GLY A CA 1
ATOM 1467 C C . GLY A 1 186 ? -12.888 16.782 10.119 1.00 94.31 186 GLY A C 1
ATOM 1468 O O . GLY A 1 186 ? -11.853 17.430 9.940 1.00 94.31 186 GLY A O 1
ATOM 1469 N N . ALA A 1 187 ? -13.130 15.633 9.483 1.00 91.94 187 ALA A N 1
ATOM 1470 C CA . ALA A 1 187 ? -12.169 14.987 8.590 1.00 91.94 187 ALA A CA 1
ATOM 1471 C C . ALA A 1 187 ? -11.862 15.846 7.354 1.00 91.94 187 ALA A C 1
ATOM 1473 O O . ALA A 1 187 ? -10.696 16.069 7.021 1.00 91.94 187 ALA A O 1
ATOM 1474 N N . GLU A 1 188 ? -12.886 16.410 6.703 1.00 90.25 188 GLU A N 1
ATOM 1475 C CA . GLU A 1 188 ? -12.701 17.307 5.555 1.00 90.25 188 GLU A CA 1
ATOM 1476 C C . GLU A 1 188 ? -11.971 18.607 5.953 1.00 90.25 188 GLU A C 1
ATOM 1478 O O . GLU A 1 188 ? -11.106 19.093 5.212 1.00 90.25 188 GLU A O 1
ATOM 1483 N N . GLY A 1 189 ? -12.269 19.158 7.136 1.00 91.94 189 GLY A N 1
ATOM 1484 C CA . GLY A 1 189 ? -11.600 20.341 7.682 1.00 91.94 189 GLY A CA 1
ATOM 1485 C C . GLY A 1 189 ? -10.115 20.112 7.983 1.00 91.94 189 GLY A C 1
ATOM 1486 O O . GLY A 1 189 ? -9.266 20.928 7.591 1.00 91.94 189 GLY A O 1
ATOM 1487 N N . PHE A 1 190 ? -9.787 18.987 8.621 1.00 92.25 190 PHE A N 1
ATOM 1488 C CA . PHE A 1 190 ? -8.407 18.589 8.889 1.00 92.25 190 PHE A CA 1
ATOM 1489 C C . PHE A 1 190 ? -7.641 18.359 7.586 1.00 92.25 190 PHE A C 1
ATOM 1491 O O . PHE A 1 190 ? -6.593 18.972 7.370 1.00 92.25 190 PHE A O 1
ATOM 1498 N N . PHE A 1 191 ? -8.207 17.563 6.673 1.00 87.38 191 PHE A N 1
ATOM 1499 C CA . PHE A 1 191 ? -7.585 17.237 5.393 1.00 87.38 191 PHE A CA 1
ATOM 1500 C C . PHE A 1 191 ? -7.240 18.499 4.597 1.00 87.38 191 PHE A C 1
ATOM 1502 O O . PHE A 1 191 ? -6.122 18.655 4.103 1.00 87.38 191 PHE A O 1
ATOM 1509 N N . ARG A 1 192 ? -8.168 19.463 4.526 1.00 88.62 192 ARG A N 1
ATOM 1510 C CA . ARG A 1 192 ? -7.941 20.750 3.852 1.00 88.62 192 ARG A CA 1
ATOM 1511 C C . ARG A 1 192 ? -6.769 21.526 4.454 1.00 88.62 192 ARG A C 1
ATOM 1513 O O . ARG A 1 192 ? -5.998 22.143 3.716 1.00 88.62 192 ARG A O 1
ATOM 1520 N N . THR A 1 193 ? -6.645 21.519 5.776 1.00 91.81 193 THR A N 1
ATOM 1521 C CA . THR A 1 193 ? -5.579 22.231 6.490 1.00 91.81 193 THR A CA 1
ATOM 1522 C C . THR A 1 193 ? -4.228 21.549 6.285 1.00 91.81 193 THR A C 1
ATOM 1524 O O . THR A 1 193 ? -3.242 22.211 5.942 1.00 91.81 193 THR A O 1
ATOM 1527 N N . GLN A 1 194 ? -4.193 20.223 6.420 1.00 91.62 194 GLN A N 1
ATOM 1528 C CA . GLN A 1 194 ? -2.995 19.412 6.238 1.00 91.62 194 GLN A CA 1
ATOM 1529 C C . GLN A 1 194 ? -2.469 19.531 4.804 1.00 91.62 194 GLN A C 1
ATOM 1531 O O . GLN A 1 194 ? -1.346 19.987 4.599 1.00 91.62 194 GLN A O 1
ATOM 1536 N N . TYR A 1 195 ? -3.295 19.243 3.796 1.00 87.62 195 TYR A N 1
ATOM 1537 C CA . TYR A 1 195 ? -2.878 19.299 2.391 1.00 87.62 195 TYR A CA 1
ATOM 1538 C C . TYR A 1 195 ? -2.577 20.715 1.904 1.00 87.62 195 TYR A C 1
ATOM 1540 O O . TYR A 1 195 ? -1.680 20.910 1.079 1.00 87.62 195 TYR A O 1
ATOM 1548 N N . GLY A 1 196 ? -3.261 21.724 2.450 1.00 87.31 196 GLY A N 1
ATOM 1549 C CA . GLY A 1 196 ? -2.917 23.124 2.213 1.00 87.31 196 GLY A CA 1
ATOM 1550 C C . GLY A 1 196 ? -1.517 23.478 2.725 1.00 87.31 196 GLY A C 1
ATOM 1551 O O . GLY A 1 196 ? -0.823 24.285 2.109 1.00 87.31 196 GLY A O 1
ATOM 1552 N N . THR A 1 197 ? -1.078 22.859 3.821 1.00 91.12 197 THR A N 1
ATOM 1553 C CA . THR A 1 197 ? 0.267 23.050 4.383 1.00 91.12 197 THR A CA 1
ATOM 1554 C C . THR A 1 197 ? 1.312 22.239 3.621 1.00 91.12 197 THR A C 1
ATOM 1556 O O . THR A 1 197 ? 2.341 22.798 3.244 1.00 91.12 197 THR A O 1
ATOM 1559 N N . ILE A 1 198 ? 1.015 20.975 3.296 1.00 90.44 198 ILE A N 1
ATOM 1560 C CA . ILE A 1 198 ? 1.872 20.114 2.464 1.00 90.44 198 ILE A CA 1
ATOM 1561 C C . ILE A 1 198 ? 2.164 20.794 1.127 1.00 90.44 198 ILE A C 1
ATOM 1563 O O . ILE A 1 198 ? 3.318 20.876 0.727 1.00 90.44 198 ILE A O 1
ATOM 1567 N N . SER A 1 199 ? 1.153 21.374 0.476 1.00 87.56 199 SER A N 1
ATOM 1568 C CA . SER A 1 199 ? 1.332 22.071 -0.806 1.00 87.56 199 SER A CA 1
ATOM 1569 C C . SER A 1 199 ? 2.296 23.259 -0.700 1.00 87.56 199 SER A C 1
ATOM 1571 O O . SER A 1 199 ? 3.144 23.448 -1.568 1.00 87.56 199 SER A O 1
ATOM 1573 N N . LYS A 1 200 ? 2.214 24.050 0.379 1.00 89.94 200 LYS A N 1
ATOM 1574 C CA . LYS A 1 200 ? 3.140 25.174 0.615 1.00 89.94 200 LYS A CA 1
ATOM 1575 C C . LYS A 1 200 ? 4.570 24.681 0.841 1.00 89.94 200 LYS A C 1
ATOM 1577 O O . LYS A 1 200 ? 5.503 25.250 0.279 1.00 89.94 200 LYS A O 1
ATOM 1582 N N . MET A 1 201 ? 4.734 23.616 1.626 1.00 90.81 201 MET A N 1
ATOM 1583 C CA . MET A 1 201 ? 6.044 23.012 1.882 1.00 90.81 201 MET A CA 1
ATOM 1584 C C . MET A 1 201 ? 6.627 22.355 0.625 1.00 90.81 201 MET A C 1
ATOM 1586 O O . MET A 1 201 ? 7.825 22.472 0.389 1.00 90.81 201 MET A O 1
ATOM 1590 N N . ALA A 1 202 ? 5.793 21.743 -0.220 1.00 88.75 202 ALA A N 1
ATOM 1591 C CA . ALA A 1 202 ? 6.205 21.178 -1.502 1.00 88.75 202 ALA A CA 1
ATOM 1592 C C . ALA A 1 202 ? 6.736 22.264 -2.446 1.00 88.75 202 ALA A C 1
ATOM 1594 O O . ALA A 1 202 ? 7.780 22.079 -3.062 1.00 88.75 202 ALA A O 1
ATOM 1595 N N . ILE A 1 203 ? 6.070 23.424 -2.524 1.00 88.56 203 ILE A N 1
ATOM 1596 C CA . ILE A 1 203 ? 6.557 24.564 -3.319 1.00 88.56 203 ILE A CA 1
ATOM 1597 C C . ILE A 1 203 ? 7.917 25.038 -2.801 1.00 88.56 203 ILE A C 1
ATOM 1599 O O . ILE A 1 203 ? 8.841 25.219 -3.592 1.00 88.56 203 ILE A O 1
ATOM 1603 N N . LEU A 1 204 ? 8.060 25.205 -1.482 1.00 90.50 204 LEU A N 1
ATOM 1604 C CA . LEU A 1 204 ? 9.328 25.611 -0.875 1.00 90.50 204 LEU A CA 1
ATOM 1605 C C . LEU A 1 204 ? 10.444 24.603 -1.181 1.00 90.50 204 LEU A C 1
ATOM 1607 O O . LEU A 1 204 ? 11.520 24.998 -1.624 1.00 90.50 204 LEU A O 1
ATOM 1611 N N . LEU A 1 205 ? 10.183 23.309 -0.992 1.00 88.75 205 LEU A N 1
ATOM 1612 C CA . LEU A 1 205 ? 11.152 22.256 -1.284 1.00 88.75 205 LEU A CA 1
ATOM 1613 C C . LEU A 1 205 ? 11.505 22.211 -2.776 1.00 88.75 205 LEU A C 1
ATOM 1615 O O . LEU A 1 205 ? 12.678 22.106 -3.116 1.00 88.75 205 LEU A O 1
ATOM 1619 N N . GLY A 1 206 ? 10.521 22.355 -3.665 1.00 85.81 206 GLY A N 1
ATOM 1620 C CA . GLY A 1 206 ? 10.743 22.433 -5.108 1.00 85.81 206 GLY A CA 1
ATOM 1621 C C . GLY A 1 206 ? 11.657 23.600 -5.495 1.00 85.81 206 GLY A C 1
ATOM 1622 O O . GLY A 1 206 ? 12.569 23.420 -6.298 1.00 85.81 206 GLY A O 1
ATOM 1623 N N . LEU A 1 207 ? 11.488 24.772 -4.870 1.00 87.19 207 LEU A N 1
ATOM 1624 C CA . LEU A 1 207 ? 12.385 25.920 -5.058 1.00 87.19 207 LEU A CA 1
ATOM 1625 C C . LEU A 1 207 ? 13.799 25.658 -4.523 1.00 87.19 207 LEU A C 1
ATOM 1627 O O . LEU A 1 207 ? 14.773 26.083 -5.145 1.00 87.19 207 LEU A O 1
ATOM 1631 N N . VAL A 1 208 ? 13.933 24.951 -3.397 1.00 88.19 208 VAL A N 1
ATOM 1632 C CA . VAL A 1 208 ? 15.238 24.552 -2.845 1.00 88.19 208 VAL A CA 1
ATOM 1633 C C . VAL A 1 208 ? 15.942 23.569 -3.778 1.00 88.19 208 VAL A C 1
ATOM 1635 O O . VAL A 1 208 ? 17.110 23.774 -4.096 1.00 88.19 208 VAL A O 1
ATOM 1638 N N . ILE A 1 209 ? 15.238 22.547 -4.269 1.00 84.38 209 ILE A N 1
ATOM 1639 C CA . ILE A 1 209 ? 15.777 21.578 -5.231 1.00 84.38 209 ILE A CA 1
ATOM 1640 C C . ILE A 1 209 ? 16.205 22.301 -6.509 1.00 84.38 209 ILE A C 1
ATOM 1642 O O . ILE A 1 209 ? 17.339 22.130 -6.948 1.00 84.38 209 ILE A O 1
ATOM 1646 N N . LEU A 1 210 ? 15.347 23.167 -7.058 1.00 82.56 210 LEU A N 1
ATOM 1647 C CA . LEU A 1 210 ? 15.678 23.990 -8.221 1.00 82.56 210 LEU A CA 1
ATOM 1648 C C . LEU A 1 210 ? 16.947 24.814 -7.972 1.00 82.56 210 LEU A C 1
ATOM 1650 O O . LEU A 1 210 ? 17.851 24.805 -8.800 1.00 82.56 210 LEU A O 1
ATOM 1654 N N . SER A 1 211 ? 17.045 25.476 -6.818 1.00 83.12 211 SER A N 1
ATOM 1655 C CA . SER A 1 211 ? 18.209 26.290 -6.457 1.00 83.12 211 SER A CA 1
ATOM 1656 C C . SER A 1 211 ? 19.482 25.447 -6.385 1.00 83.12 211 SER A C 1
ATOM 1658 O O . SER A 1 211 ? 20.477 25.796 -7.010 1.00 83.12 211 SER A O 1
ATOM 1660 N N . ILE A 1 212 ? 19.453 24.303 -5.692 1.00 84.25 212 ILE A N 1
ATOM 1661 C CA . ILE A 1 212 ? 20.606 23.394 -5.595 1.00 84.25 212 ILE A CA 1
ATOM 1662 C C . ILE A 1 212 ? 21.074 22.973 -6.989 1.00 84.25 212 ILE A C 1
ATOM 1664 O O . ILE A 1 212 ? 22.270 22.999 -7.263 1.00 84.25 212 ILE A O 1
ATOM 1668 N N . TYR A 1 213 ? 20.148 22.625 -7.882 1.00 74.75 213 TYR A N 1
ATOM 1669 C CA . TYR A 1 213 ? 20.491 22.221 -9.243 1.00 74.75 213 TYR A CA 1
ATOM 1670 C C . TYR A 1 213 ? 21.010 23.369 -10.115 1.00 74.75 213 TYR A C 1
ATOM 1672 O O . TYR A 1 213 ? 21.862 23.121 -10.961 1.00 74.75 213 TYR A O 1
ATOM 1680 N N . LEU A 1 214 ? 20.541 24.604 -9.910 1.00 77.31 214 LEU A N 1
ATOM 1681 C CA . LEU A 1 214 ? 21.046 25.782 -10.624 1.00 77.31 214 LEU A CA 1
ATOM 1682 C C . LEU A 1 214 ? 22.450 26.202 -10.158 1.00 77.31 214 LEU A C 1
ATOM 1684 O O . LEU A 1 214 ? 23.229 26.701 -10.964 1.00 77.31 214 LEU A O 1
ATOM 1688 N N . PHE A 1 215 ? 22.774 26.016 -8.873 1.00 78.25 215 PHE A N 1
ATOM 1689 C CA . PHE A 1 215 ? 24.075 26.392 -8.299 1.00 78.25 215 PHE A CA 1
ATOM 1690 C C . PHE A 1 215 ? 25.122 25.269 -8.332 1.00 78.25 215 PHE A C 1
ATOM 1692 O O . PHE A 1 215 ? 26.300 25.519 -8.070 1.00 78.25 215 PHE A O 1
ATOM 1699 N N . ARG A 1 216 ? 24.721 24.033 -8.642 1.00 77.44 216 ARG A N 1
ATOM 1700 C CA . ARG A 1 216 ? 25.635 22.900 -8.814 1.00 77.44 216 ARG A CA 1
ATOM 1701 C C . ARG A 1 216 ? 26.294 22.957 -10.196 1.00 77.44 216 ARG A C 1
ATOM 1703 O O . ARG A 1 216 ? 25.636 23.250 -11.189 1.00 77.44 216 ARG A O 1
ATOM 1710 N N . SER A 1 217 ? 27.580 22.613 -10.271 1.00 72.19 217 SER A N 1
ATOM 1711 C CA . SER A 1 217 ? 28.263 22.401 -11.550 1.00 72.19 217 SER A CA 1
ATOM 1712 C C . SER A 1 217 ? 27.593 21.282 -12.355 1.00 72.19 217 SER A C 1
ATOM 1714 O O . SER A 1 217 ? 27.261 20.220 -11.818 1.00 72.19 217 SER A O 1
ATOM 1716 N N . THR A 1 218 ? 27.384 21.526 -13.650 1.00 66.00 218 THR A N 1
ATOM 1717 C CA . THR A 1 218 ? 26.793 20.558 -14.576 1.00 66.00 218 THR A CA 1
ATOM 1718 C C . THR A 1 218 ? 27.674 19.315 -14.664 1.00 66.00 218 THR A C 1
ATOM 1720 O O . THR A 1 218 ? 28.886 19.397 -14.858 1.00 66.00 218 THR A O 1
ATOM 1723 N N . THR A 1 219 ? 27.077 18.135 -14.490 1.00 64.88 219 THR A N 1
ATOM 1724 C CA . THR A 1 219 ? 27.758 16.883 -14.822 1.00 64.88 219 THR A CA 1
ATOM 1725 C C . THR A 1 219 ? 27.763 16.688 -16.343 1.00 64.88 219 THR A C 1
ATOM 1727 O O . THR A 1 219 ? 26.792 17.064 -17.005 1.00 64.88 219 THR A O 1
ATOM 1730 N N . PRO A 1 220 ? 28.805 16.058 -16.917 1.00 58.97 220 PRO A N 1
ATOM 1731 C CA . PRO A 1 220 ? 28.911 15.856 -18.365 1.00 58.97 220 PRO A CA 1
ATOM 1732 C C . PRO A 1 220 ? 27.710 15.104 -18.971 1.00 58.97 220 PRO A C 1
ATOM 1734 O O . PRO A 1 220 ? 27.292 15.390 -20.088 1.00 58.97 220 PRO A O 1
ATOM 1737 N N . GLN A 1 221 ? 27.092 14.191 -18.214 1.00 56.72 221 GLN A N 1
ATOM 1738 C CA . GLN A 1 221 ? 25.879 13.458 -18.610 1.00 56.72 221 GLN A CA 1
ATOM 1739 C C . GLN A 1 221 ? 24.617 14.341 -18.655 1.00 56.72 221 GLN A C 1
ATOM 1741 O O . GLN A 1 221 ? 23.627 14.006 -19.306 1.00 56.72 221 GLN A O 1
ATOM 1746 N N . GLN A 1 222 ? 24.621 15.464 -17.939 1.00 58.66 222 GLN A N 1
ATOM 1747 C CA . GLN A 1 222 ? 23.505 16.404 -17.896 1.00 58.66 222 GLN A CA 1
ATOM 1748 C C . GLN A 1 222 ? 23.599 17.424 -19.039 1.00 58.66 222 GLN A C 1
ATOM 1750 O O . GLN A 1 222 ? 22.570 17.847 -19.561 1.00 58.66 222 GLN A O 1
ATOM 1755 N N . GLU A 1 223 ? 24.814 17.751 -19.491 1.00 59.47 223 GLU A N 1
ATOM 1756 C CA . GLU A 1 223 ? 25.027 18.569 -20.693 1.00 59.47 223 GLU A CA 1
ATOM 1757 C C . GLU A 1 223 ? 24.560 17.856 -21.966 1.00 59.47 223 GLU A C 1
ATOM 1759 O O . GLU A 1 223 ? 23.967 18.493 -22.832 1.00 59.47 223 GLU A O 1
ATOM 1764 N N . SER A 1 224 ? 24.723 16.529 -22.044 1.00 54.75 224 SER A N 1
ATOM 1765 C CA . SER A 1 224 ? 24.205 15.729 -23.163 1.00 54.75 224 SER A CA 1
ATOM 1766 C C . SER A 1 224 ? 22.682 15.558 -23.149 1.00 54.75 224 SER A C 1
ATOM 1768 O O . SER A 1 224 ? 22.088 15.342 -24.199 1.00 54.75 224 SER A O 1
ATOM 1770 N N . SER A 1 225 ? 22.048 15.642 -21.974 1.00 53.25 225 SER A N 1
ATOM 1771 C CA . SER A 1 225 ? 20.607 15.383 -21.791 1.00 53.25 225 SER A CA 1
ATOM 1772 C C . SER A 1 225 ? 19.741 16.656 -21.826 1.00 53.25 225 SER A C 1
ATOM 1774 O O . SER A 1 225 ? 18.514 16.576 -21.827 1.00 53.25 225 SER A O 1
ATOM 1776 N N . GLY A 1 226 ? 20.369 17.837 -21.870 1.00 57.22 226 GLY A N 1
ATOM 1777 C CA . GLY A 1 226 ? 19.702 19.137 -21.949 1.00 57.22 226 GLY A CA 1
ATOM 1778 C C . GLY A 1 226 ? 19.109 19.643 -20.623 1.00 57.22 226 GLY A C 1
ATOM 1779 O O . GLY A 1 226 ? 18.762 18.889 -19.713 1.00 57.22 226 GLY A O 1
ATOM 1780 N N . GLN A 1 227 ? 18.934 20.968 -20.519 1.00 57.84 227 GLN A N 1
ATOM 1781 C CA . GLN A 1 227 ? 18.355 21.651 -19.344 1.00 57.84 227 GLN A CA 1
ATOM 1782 C C . GLN A 1 227 ? 16.899 21.238 -19.034 1.00 57.84 227 GLN A C 1
ATOM 1784 O O . GLN A 1 227 ? 16.400 21.489 -17.935 1.00 57.84 227 GLN A O 1
ATOM 1789 N N . HIS A 1 228 ? 16.221 20.571 -19.974 1.00 63.12 228 HIS A N 1
ATOM 1790 C CA . HIS A 1 228 ? 14.845 20.093 -19.829 1.00 63.12 228 HIS A CA 1
ATOM 1791 C C . HIS A 1 228 ? 14.679 19.061 -18.705 1.00 63.12 228 HIS A C 1
ATOM 1793 O O . HIS A 1 228 ? 13.622 19.027 -18.075 1.00 63.12 228 HIS A O 1
ATOM 1799 N N . LEU A 1 229 ? 15.725 18.286 -18.391 1.00 66.06 229 LEU A N 1
ATOM 1800 C CA . LEU A 1 229 ? 15.703 17.238 -17.367 1.00 66.06 229 LEU A CA 1
ATOM 1801 C C . LEU A 1 229 ? 15.284 17.757 -15.980 1.00 66.06 229 LEU A C 1
ATOM 1803 O O . LEU A 1 229 ? 14.495 17.127 -15.280 1.00 66.06 229 LEU A O 1
ATOM 1807 N N . LEU A 1 230 ? 15.779 18.937 -15.600 1.00 65.50 230 LEU A N 1
ATOM 1808 C CA . LEU A 1 230 ? 15.489 19.556 -14.305 1.00 65.50 230 LEU A CA 1
ATOM 1809 C C . LEU A 1 230 ? 14.032 20.020 -14.205 1.00 65.50 230 LEU A C 1
ATOM 1811 O O . LEU A 1 230 ? 13.364 19.789 -13.198 1.00 65.50 230 LEU A O 1
ATOM 1815 N N . ILE A 1 231 ? 13.541 20.666 -15.264 1.00 70.25 231 ILE A N 1
ATOM 1816 C CA . ILE A 1 231 ? 12.160 21.156 -15.340 1.00 70.25 231 ILE A CA 1
ATOM 1817 C C . ILE A 1 231 ? 11.194 19.967 -15.303 1.00 70.25 231 ILE A C 1
ATOM 1819 O O . ILE A 1 231 ? 10.180 20.025 -14.611 1.00 70.25 231 ILE A O 1
ATOM 1823 N N . LEU A 1 232 ? 11.541 18.871 -15.981 1.00 71.62 232 LEU A N 1
ATOM 1824 C CA . LEU A 1 232 ? 10.780 17.623 -15.979 1.00 71.62 232 LEU A CA 1
ATOM 1825 C C . LEU A 1 232 ? 10.738 16.978 -14.597 1.00 71.62 232 LEU A C 1
ATOM 1827 O O . LEU A 1 232 ? 9.659 16.628 -14.133 1.00 71.62 232 LEU A O 1
ATOM 1831 N N . LEU A 1 233 ? 11.876 16.879 -13.907 1.00 71.75 233 LEU A N 1
ATOM 1832 C CA . LEU A 1 233 ? 11.930 16.304 -12.562 1.00 71.75 233 LEU A CA 1
ATOM 1833 C C . LEU A 1 233 ? 11.071 17.103 -11.569 1.00 71.75 233 LEU A C 1
ATOM 1835 O O . LEU A 1 233 ? 10.333 16.518 -10.777 1.00 71.75 233 LEU A O 1
ATOM 1839 N N . LEU A 1 234 ? 11.124 18.437 -11.637 1.00 71.75 234 LEU A N 1
ATOM 1840 C CA . LEU A 1 234 ? 10.299 19.318 -10.805 1.00 71.75 234 LEU A CA 1
ATOM 1841 C C . LEU A 1 234 ? 8.814 19.207 -11.154 1.00 71.75 234 LEU A C 1
ATOM 1843 O O . LEU A 1 234 ? 7.977 19.135 -10.256 1.00 71.75 234 LEU A O 1
ATOM 1847 N N . LEU A 1 235 ? 8.475 19.150 -12.442 1.00 79.31 235 LEU A N 1
ATOM 1848 C CA . LEU A 1 235 ? 7.103 18.919 -12.888 1.00 79.31 235 LEU A CA 1
ATOM 1849 C C . LEU A 1 235 ? 6.584 17.577 -12.357 1.00 79.31 235 LEU A C 1
ATOM 1851 O O . LEU A 1 235 ? 5.472 17.511 -11.843 1.00 79.31 235 LEU A O 1
ATOM 1855 N N . LEU A 1 236 ? 7.408 16.531 -12.402 1.00 76.88 236 LEU A N 1
ATOM 1856 C CA . LEU A 1 236 ? 7.057 15.203 -11.909 1.00 76.88 236 LEU A CA 1
ATOM 1857 C C . LEU A 1 236 ? 6.913 15.151 -10.396 1.00 76.88 236 LEU A C 1
ATOM 1859 O O . LEU A 1 236 ? 5.994 14.501 -9.910 1.00 76.88 236 LEU A O 1
ATOM 1863 N N . PHE A 1 237 ? 7.737 15.895 -9.664 1.00 80.12 237 PHE A N 1
ATOM 1864 C CA . PHE A 1 237 ? 7.551 16.096 -8.232 1.00 80.12 237 PHE A CA 1
ATOM 1865 C C . PHE A 1 237 ? 6.178 16.701 -7.918 1.00 80.12 237 PHE A C 1
ATOM 1867 O O . PHE A 1 237 ? 5.447 16.174 -7.078 1.00 80.12 237 PHE A O 1
ATOM 1874 N N . PHE A 1 238 ? 5.773 17.751 -8.639 1.00 79.44 238 PHE A N 1
ATOM 1875 C CA . PHE A 1 238 ? 4.441 18.335 -8.462 1.00 79.44 238 PHE A CA 1
ATOM 1876 C C . PHE A 1 238 ? 3.317 17.396 -8.911 1.00 79.44 238 PHE A C 1
ATOM 1878 O O . PHE A 1 238 ? 2.261 17.373 -8.282 1.00 79.44 238 PHE A O 1
ATOM 1885 N N . LEU A 1 239 ? 3.531 16.586 -9.949 1.00 77.31 239 LEU A N 1
ATOM 1886 C CA . LEU A 1 239 ? 2.571 15.558 -10.358 1.00 77.31 239 LEU A CA 1
ATOM 1887 C C . LEU A 1 239 ? 2.471 14.423 -9.329 1.00 77.31 239 LEU A C 1
ATOM 1889 O O . LEU A 1 239 ? 1.381 13.899 -9.127 1.00 77.31 239 LEU A O 1
ATOM 1893 N N . GLY A 1 240 ? 3.549 14.105 -8.608 1.00 69.06 240 GLY A N 1
ATOM 1894 C CA . GLY A 1 240 ? 3.556 13.162 -7.482 1.00 69.06 240 GLY A CA 1
ATOM 1895 C C . GLY A 1 240 ? 2.653 13.590 -6.318 1.00 69.06 240 GLY A C 1
ATOM 1896 O O . GLY A 1 240 ? 2.196 12.747 -5.542 1.00 69.06 240 GLY A O 1
ATOM 1897 N N . LEU A 1 241 ? 2.273 14.875 -6.249 1.00 77.31 241 LEU A N 1
ATOM 1898 C CA . LEU A 1 241 ? 1.256 15.363 -5.310 1.00 77.31 241 LEU A CA 1
ATOM 1899 C C . LEU A 1 241 ? -0.146 14.789 -5.585 1.00 77.31 241 LEU A C 1
ATOM 1901 O O . LEU A 1 241 ? -1.034 14.911 -4.739 1.00 77.31 241 LEU A O 1
ATOM 1905 N N . CYS A 1 242 ? -0.363 14.132 -6.733 1.00 77.00 242 CYS A N 1
ATOM 1906 C CA . CYS A 1 242 ? -1.603 13.407 -7.017 1.00 77.00 242 CYS A CA 1
ATOM 1907 C C . CYS A 1 242 ? -1.862 12.242 -6.044 1.00 77.00 242 CYS A C 1
ATOM 1909 O O . CYS A 1 242 ? -3.020 11.867 -5.862 1.00 77.00 242 CYS A O 1
ATOM 1911 N N . SER A 1 243 ? -0.832 11.748 -5.344 1.00 79.69 243 SER A N 1
ATOM 1912 C CA . SER A 1 243 ? -0.968 10.845 -4.187 1.00 79.69 243 SER A CA 1
ATOM 1913 C C . SER A 1 243 ? -1.951 11.387 -3.139 1.00 79.69 243 SER A C 1
ATOM 1915 O O . SER A 1 243 ? -2.710 10.632 -2.533 1.00 79.69 243 SER A O 1
ATOM 1917 N N . GLY A 1 244 ? -2.041 12.714 -3.003 1.00 81.56 244 GLY A N 1
ATOM 1918 C CA . GLY A 1 244 ? -3.015 13.371 -2.140 1.00 81.56 244 GLY A CA 1
ATOM 1919 C C . GLY A 1 244 ? -4.466 13.172 -2.553 1.00 81.56 244 GLY A C 1
ATOM 1920 O O . GLY A 1 244 ? -5.350 13.063 -1.706 1.00 81.56 244 GLY A O 1
ATOM 1921 N N . ILE A 1 245 ? -4.724 13.071 -3.856 1.00 85.56 245 ILE A N 1
ATOM 1922 C CA . ILE A 1 245 ? -6.056 12.747 -4.373 1.00 85.56 245 ILE A CA 1
ATOM 1923 C C . ILE A 1 245 ? -6.409 11.305 -3.994 1.00 85.56 245 ILE A C 1
ATOM 1925 O O . ILE A 1 245 ? -7.545 11.053 -3.602 1.00 85.56 245 ILE A O 1
ATOM 1929 N N . ALA A 1 246 ? -5.441 10.383 -4.037 1.00 81.19 246 ALA A N 1
ATOM 1930 C CA . ALA A 1 246 ? -5.648 8.992 -3.635 1.00 81.19 246 ALA A CA 1
ATOM 1931 C C . ALA A 1 246 ? -6.058 8.901 -2.154 1.00 81.19 246 ALA A C 1
ATOM 1933 O O . ALA A 1 246 ? -7.086 8.305 -1.830 1.00 81.19 246 ALA A O 1
ATOM 1934 N N . GLY A 1 247 ? -5.317 9.586 -1.271 1.00 82.44 247 GLY A N 1
ATOM 1935 C CA . GLY A 1 247 ? -5.642 9.675 0.156 1.00 82.44 247 GLY A CA 1
ATOM 1936 C C . GLY A 1 247 ? -7.005 10.325 0.426 1.00 82.44 247 GLY A C 1
ATOM 1937 O O . GLY A 1 247 ? -7.774 9.832 1.252 1.00 82.44 247 GLY A O 1
ATOM 1938 N N . TYR A 1 248 ? -7.356 11.386 -0.313 1.00 86.88 248 TYR A N 1
ATOM 1939 C CA . TYR A 1 248 ? -8.670 12.032 -0.205 1.00 86.88 248 TYR A CA 1
ATOM 1940 C C . TYR A 1 248 ? -9.816 11.089 -0.578 1.00 86.88 248 TYR A C 1
ATOM 1942 O O . TYR A 1 248 ? -10.819 11.026 0.130 1.00 86.88 248 TYR A O 1
ATOM 1950 N N . VAL A 1 249 ? -9.687 10.369 -1.698 1.00 85.38 249 VAL A N 1
ATOM 1951 C CA . VAL A 1 249 ? -10.735 9.460 -2.183 1.00 85.38 249 VAL A CA 1
ATOM 1952 C C . VAL A 1 249 ? -10.961 8.311 -1.200 1.00 85.38 249 VAL A C 1
ATOM 1954 O O . VAL A 1 249 ? -12.116 7.959 -0.949 1.00 85.38 249 VAL A O 1
ATOM 1957 N N . GLY A 1 250 ? -9.888 7.785 -0.598 1.00 83.44 250 GLY A N 1
ATOM 1958 C CA . GLY A 1 250 ? -9.974 6.793 0.474 1.00 83.44 250 GLY A CA 1
ATOM 1959 C C . GLY A 1 250 ? -10.769 7.314 1.671 1.00 83.44 250 GLY A C 1
ATOM 1960 O O . GLY A 1 250 ? -11.819 6.763 1.998 1.00 83.44 250 GLY A O 1
ATOM 1961 N N . MET A 1 251 ? -10.344 8.444 2.247 1.00 87.44 251 MET A N 1
ATOM 1962 C CA . MET A 1 251 ? -11.042 9.103 3.361 1.00 87.44 251 MET A CA 1
ATOM 1963 C C . MET A 1 251 ? -12.515 9.398 3.040 1.00 87.44 251 MET A C 1
ATOM 1965 O O . MET A 1 251 ? -13.397 9.195 3.872 1.00 87.44 251 MET A O 1
ATOM 1969 N N . TRP A 1 252 ? -12.798 9.869 1.821 1.00 88.19 252 TRP A N 1
ATOM 1970 C CA . TRP A 1 252 ? -14.145 10.244 1.398 1.00 88.19 252 TRP A CA 1
ATOM 1971 C C . TRP A 1 252 ? -15.124 9.066 1.456 1.00 88.19 252 TRP A C 1
ATOM 1973 O O . TRP A 1 252 ? -16.281 9.266 1.850 1.00 88.19 252 TRP A O 1
ATOM 1983 N N . VAL A 1 253 ? -14.678 7.859 1.082 1.00 86.75 253 VAL A N 1
ATOM 1984 C CA . VAL A 1 253 ? -15.489 6.641 1.208 1.00 86.75 253 VAL A CA 1
ATOM 1985 C C . VAL A 1 253 ? -15.516 6.132 2.640 1.00 86.75 253 VAL A C 1
ATOM 1987 O O . VAL A 1 253 ? -16.614 5.816 3.090 1.00 86.75 253 VAL A O 1
ATOM 1990 N N . SER A 1 254 ? -14.389 6.101 3.361 1.00 87.75 254 SER A N 1
ATOM 1991 C CA . SER A 1 254 ? -14.340 5.607 4.747 1.00 87.75 254 SER A CA 1
ATOM 1992 C C . SER A 1 254 ? -15.350 6.328 5.637 1.00 87.75 254 SER A C 1
ATOM 1994 O O . SER A 1 254 ? -16.301 5.713 6.107 1.00 87.75 254 SER A O 1
ATOM 1996 N N . VAL A 1 255 ? -15.306 7.662 5.688 1.00 89.81 255 VAL A N 1
ATOM 1997 C CA . VAL A 1 255 ? -16.240 8.479 6.489 1.00 89.81 255 VAL A CA 1
ATOM 1998 C C . VAL A 1 255 ? -17.717 8.184 6.168 1.00 89.81 255 VAL A C 1
ATOM 2000 O O . VAL A 1 255 ? -18.594 8.280 7.029 1.00 89.81 255 VAL A O 1
ATOM 2003 N N . ARG A 1 256 ? -18.031 7.842 4.910 1.00 90.25 256 ARG A N 1
ATOM 2004 C CA . ARG A 1 256 ? -19.396 7.497 4.468 1.00 90.25 256 ARG A CA 1
ATOM 2005 C C . ARG A 1 256 ? -19.747 6.036 4.742 1.00 90.25 256 ARG A C 1
ATOM 2007 O O . ARG A 1 256 ? -20.928 5.719 4.883 1.00 90.25 256 ARG A O 1
ATOM 2014 N N . ALA A 1 257 ? -18.761 5.152 4.795 1.00 91.62 257 ALA A N 1
ATOM 2015 C CA . ALA A 1 257 ? -18.940 3.741 5.080 1.00 91.62 257 ALA A CA 1
ATOM 2016 C C . ALA A 1 257 ? -19.161 3.482 6.576 1.00 91.62 257 ALA A C 1
ATOM 2018 O O . ALA A 1 257 ? -20.024 2.667 6.889 1.00 91.62 257 ALA A O 1
ATOM 2019 N N . ASN A 1 258 ? -18.487 4.209 7.476 1.00 92.44 258 ASN A N 1
ATOM 2020 C CA . ASN A 1 258 ? -18.519 3.956 8.926 1.00 92.44 258 ASN A CA 1
ATOM 2021 C C . ASN A 1 258 ? -19.956 3.867 9.471 1.00 92.44 258 ASN A C 1
ATOM 2023 O O . ASN A 1 258 ? -20.358 2.845 10.021 1.00 92.44 258 ASN A O 1
ATOM 2027 N N . VAL A 1 259 ? -20.795 4.871 9.188 1.00 94.00 259 VAL A N 1
ATOM 2028 C CA . VAL A 1 259 ? -22.200 4.889 9.644 1.00 94.00 259 VAL A CA 1
ATOM 2029 C C . VAL A 1 259 ? -23.029 3.718 9.089 1.00 94.00 259 VAL A C 1
ATOM 2031 O O . VAL A 1 259 ? -23.911 3.179 9.759 1.00 94.00 259 VAL A O 1
ATOM 2034 N N . ARG A 1 260 ? -22.715 3.261 7.872 1.00 94.50 260 ARG A N 1
ATOM 2035 C CA . ARG A 1 260 ? -23.392 2.130 7.216 1.00 94.50 260 ARG A CA 1
ATOM 2036 C C . ARG A 1 260 ? -22.957 0.796 7.808 1.00 94.50 260 ARG A C 1
ATOM 2038 O O . ARG A 1 260 ? -23.777 -0.116 7.907 1.00 94.50 260 ARG A O 1
ATOM 2045 N N . VAL A 1 261 ? -21.691 0.683 8.210 1.00 93.50 261 VAL A N 1
ATOM 2046 C CA . VAL A 1 261 ? -21.171 -0.469 8.957 1.00 93.50 261 VAL A CA 1
ATOM 2047 C C . VAL A 1 261 ? -21.871 -0.544 10.314 1.00 93.50 261 VAL A C 1
ATOM 2049 O O . VAL A 1 261 ? -22.436 -1.591 10.633 1.00 93.50 261 VAL A O 1
ATOM 2052 N N . SER A 1 262 ? -21.962 0.569 11.051 1.00 92.69 262 SER A N 1
ATOM 2053 C CA . SER A 1 262 ? -22.684 0.634 12.331 1.00 92.69 262 SER A CA 1
ATOM 2054 C C . SER A 1 262 ? -24.174 0.298 12.181 1.00 92.69 262 SER A C 1
ATOM 2056 O O . SER A 1 262 ? -24.711 -0.501 12.950 1.00 92.69 262 SER A O 1
ATOM 2058 N N . SER A 1 263 ? -24.854 0.829 11.155 1.00 93.50 263 SER A N 1
ATOM 2059 C CA . SER A 1 263 ? -26.259 0.488 10.878 1.00 93.50 263 SER A CA 1
ATOM 2060 C C . SER A 1 263 ? -26.434 -0.998 10.531 1.00 93.50 263 SER A C 1
ATOM 2062 O O . SER A 1 263 ? -27.364 -1.656 11.007 1.00 93.50 263 SER A O 1
ATOM 2064 N N . ALA A 1 264 ? -25.523 -1.578 9.744 1.00 91.38 264 ALA A N 1
ATOM 2065 C CA . ALA A 1 264 ? -25.553 -3.000 9.415 1.00 91.38 264 ALA A CA 1
ATOM 2066 C C . ALA A 1 264 ? -25.246 -3.904 10.616 1.00 91.38 264 ALA A C 1
ATOM 2068 O O . ALA A 1 264 ? -25.850 -4.973 10.723 1.00 91.38 264 ALA A O 1
ATOM 2069 N N . ALA A 1 265 ? -24.391 -3.475 11.548 1.00 91.06 265 ALA A N 1
ATOM 2070 C CA . ALA A 1 265 ? -24.063 -4.229 12.758 1.00 91.06 265 ALA A CA 1
ATOM 2071 C C . ALA A 1 265 ? -25.295 -4.475 13.647 1.00 91.06 265 ALA A C 1
ATOM 2073 O O . ALA A 1 265 ? -25.388 -5.518 14.291 1.00 91.06 265 ALA A O 1
ATOM 2074 N N . ARG A 1 266 ? -26.305 -3.592 13.587 1.00 89.56 266 ARG A N 1
ATOM 2075 C CA . ARG A 1 266 ? -27.613 -3.791 14.243 1.00 89.56 266 ARG A CA 1
ATOM 2076 C C . ARG A 1 266 ? -28.400 -4.987 13.696 1.00 89.56 266 ARG A C 1
ATOM 2078 O O . ARG A 1 266 ? -29.338 -5.444 14.342 1.00 89.56 266 ARG A O 1
ATOM 2085 N N . ARG A 1 267 ? -28.074 -5.454 12.486 1.00 85.69 267 ARG A N 1
ATOM 2086 C CA . ARG A 1 267 ? -28.779 -6.533 11.772 1.00 85.69 267 ARG A CA 1
ATOM 2087 C C . ARG A 1 267 ? -27.928 -7.794 11.661 1.00 85.69 267 ARG A C 1
ATOM 2089 O O . ARG A 1 267 ? -28.435 -8.892 11.871 1.00 85.69 267 ARG A O 1
ATOM 2096 N N . SER A 1 268 ? -26.651 -7.658 11.304 1.00 85.50 268 SER A N 1
ATOM 2097 C CA . SER A 1 268 ? -25.722 -8.781 11.179 1.00 85.50 268 SER A CA 1
ATOM 2098 C C . SER A 1 268 ? -24.263 -8.325 11.187 1.00 85.50 268 SER A C 1
ATOM 2100 O O . SER A 1 268 ? -23.859 -7.495 10.371 1.00 85.50 268 SER A O 1
ATOM 2102 N N . ALA A 1 269 ? -23.440 -8.975 12.013 1.00 83.31 269 ALA A N 1
ATOM 2103 C CA . ALA A 1 269 ? -21.986 -8.803 11.998 1.00 83.31 269 ALA A CA 1
ATOM 2104 C C . ALA A 1 269 ? -21.366 -9.148 10.630 1.00 83.31 269 ALA A C 1
ATOM 2106 O O . ALA A 1 269 ? -20.426 -8.498 10.184 1.00 83.31 269 ALA A O 1
ATOM 2107 N N . ARG A 1 270 ? -21.927 -10.133 9.912 1.00 82.81 270 ARG A N 1
ATOM 2108 C CA . ARG A 1 270 ? -21.443 -10.520 8.578 1.00 82.81 270 ARG A CA 1
ATOM 2109 C C . ARG A 1 270 ? -21.748 -9.458 7.524 1.00 82.81 270 ARG A C 1
ATOM 2111 O O . ARG A 1 270 ? -20.948 -9.247 6.616 1.00 82.81 270 ARG A O 1
ATOM 2118 N N . GLU A 1 271 ? -22.901 -8.799 7.630 1.00 86.50 271 GLU A N 1
ATOM 2119 C CA . GLU A 1 271 ? -23.246 -7.694 6.733 1.00 86.50 271 GLU A CA 1
ATOM 2120 C C . GLU A 1 271 ? -22.358 -6.476 6.995 1.00 86.50 271 GLU A C 1
ATOM 2122 O O . GLU A 1 271 ? -21.830 -5.910 6.039 1.00 86.50 271 GLU A O 1
ATOM 2127 N N . ALA A 1 272 ? -22.137 -6.127 8.267 1.00 88.88 272 ALA A N 1
ATOM 2128 C CA . ALA A 1 272 ? -21.213 -5.066 8.664 1.00 88.88 272 ALA A CA 1
ATOM 2129 C C . ALA A 1 272 ? -19.801 -5.321 8.111 1.00 88.88 272 ALA A C 1
ATOM 2131 O O . ALA A 1 272 ? -19.252 -4.475 7.405 1.00 88.88 272 ALA A O 1
ATOM 2132 N N . LEU A 1 273 ? -19.283 -6.539 8.309 1.00 87.38 273 LEU A N 1
ATOM 2133 C CA . LEU A 1 273 ? -17.993 -6.974 7.776 1.00 87.38 273 LEU A CA 1
ATOM 2134 C C . LEU A 1 273 ? -17.920 -6.830 6.251 1.00 87.38 273 LEU A C 1
ATOM 2136 O O . LEU A 1 273 ? -16.941 -6.325 5.713 1.00 87.38 273 LEU A O 1
ATOM 2140 N N . GLN A 1 274 ? -18.960 -7.255 5.530 1.00 88.38 274 GLN A N 1
ATOM 2141 C CA . GLN A 1 274 ? -18.976 -7.159 4.072 1.00 88.38 274 GLN A CA 1
ATOM 2142 C C . GLN A 1 274 ? -18.955 -5.706 3.577 1.00 88.38 274 GLN A C 1
ATOM 2144 O O . GLN A 1 274 ? -18.343 -5.429 2.544 1.00 88.38 274 GLN A O 1
ATOM 2149 N N . ILE A 1 275 ? -19.633 -4.790 4.273 1.00 90.88 275 ILE A N 1
ATOM 2150 C CA . ILE A 1 275 ? -19.613 -3.363 3.932 1.00 90.88 275 ILE A CA 1
ATOM 2151 C C . ILE A 1 275 ? -18.216 -2.787 4.178 1.00 90.88 275 ILE A C 1
ATOM 2153 O O . ILE A 1 275 ? -17.682 -2.152 3.270 1.00 90.88 275 ILE A O 1
ATOM 2157 N N . ALA A 1 276 ? -17.609 -3.082 5.330 1.00 89.94 276 ALA A N 1
ATOM 2158 C CA . ALA A 1 276 ? -16.267 -2.622 5.684 1.00 89.94 276 ALA A CA 1
ATOM 2159 C C . ALA A 1 276 ? -15.201 -3.115 4.686 1.00 89.94 276 ALA A C 1
ATOM 2161 O O . ALA A 1 276 ? -14.496 -2.307 4.082 1.00 89.94 276 ALA A O 1
ATOM 2162 N N . VAL A 1 277 ? -15.171 -4.424 4.384 1.00 88.31 277 VAL A N 1
ATOM 2163 C CA . VAL A 1 277 ? -14.253 -5.012 3.383 1.00 88.31 277 VAL A CA 1
ATOM 2164 C C . VAL A 1 277 ? -14.397 -4.331 2.024 1.00 88.31 277 VAL A C 1
ATOM 2166 O O . VAL A 1 277 ? -13.408 -4.028 1.365 1.00 88.31 277 VAL A O 1
ATOM 2169 N N . ARG A 1 278 ? -15.632 -4.095 1.566 1.00 90.88 278 ARG A N 1
ATOM 2170 C CA . ARG A 1 278 ? -15.873 -3.504 0.240 1.00 90.88 278 ARG A CA 1
ATOM 2171 C C . ARG A 1 278 ? -15.525 -2.021 0.186 1.00 90.88 278 ARG A C 1
ATOM 2173 O O . ARG A 1 278 ? -15.077 -1.564 -0.863 1.00 90.88 278 ARG A O 1
ATOM 2180 N N . ALA A 1 279 ? -15.709 -1.291 1.285 1.00 90.50 279 ALA A N 1
ATOM 2181 C CA . ALA A 1 279 ? -15.284 0.099 1.409 1.00 90.50 279 ALA A CA 1
ATOM 2182 C C . ALA A 1 279 ? -13.749 0.216 1.401 1.00 90.50 279 ALA A C 1
ATOM 2184 O O . ALA A 1 279 ? -13.200 0.972 0.599 1.00 90.50 279 ALA A O 1
ATOM 2185 N N . GLY A 1 280 ? -13.055 -0.605 2.196 1.00 88.25 280 GLY A N 1
ATOM 2186 C CA . GLY A 1 280 ? -11.591 -0.687 2.171 1.00 88.25 280 GLY A CA 1
ATOM 2187 C C . GLY A 1 280 ? -11.053 -1.156 0.816 1.00 88.25 280 GLY A C 1
ATOM 2188 O O . GLY A 1 280 ? -10.083 -0.604 0.301 1.00 88.25 280 GLY A O 1
ATOM 2189 N N . GLY A 1 281 ? -11.726 -2.126 0.188 1.00 88.69 281 GLY A N 1
ATOM 2190 C CA . GLY A 1 281 ? -11.383 -2.636 -1.140 1.00 88.69 281 GLY A CA 1
ATOM 2191 C C . GLY A 1 281 ? -11.484 -1.576 -2.230 1.00 88.69 281 GLY A C 1
ATOM 2192 O O . GLY A 1 281 ? -10.598 -1.489 -3.074 1.00 88.69 281 GLY A O 1
ATOM 2193 N N . PHE A 1 282 ? -12.507 -0.718 -2.181 1.00 90.19 282 PHE A N 1
ATOM 2194 C CA . PHE A 1 282 ? -12.580 0.455 -3.052 1.00 90.19 282 PHE A CA 1
ATOM 2195 C C . PHE A 1 282 ? -11.356 1.364 -2.885 1.00 90.19 282 PHE A C 1
ATOM 2197 O O . PHE A 1 282 ? -10.730 1.723 -3.882 1.00 90.19 282 PHE A O 1
ATOM 2204 N N . SER A 1 283 ? -11.021 1.722 -1.640 1.00 88.31 283 SER A N 1
ATOM 2205 C CA . SER A 1 283 ? -9.900 2.621 -1.343 1.00 88.31 283 SER A CA 1
ATOM 2206 C C . SER A 1 283 ? -8.592 2.059 -1.907 1.00 88.31 283 SER A C 1
ATOM 2208 O O . SER A 1 283 ? -7.918 2.724 -2.693 1.00 88.31 283 SER A O 1
ATOM 2210 N N . ALA A 1 284 ? -8.295 0.789 -1.616 1.00 88.88 284 ALA A N 1
ATOM 2211 C CA . ALA A 1 284 ? -7.083 0.121 -2.081 1.00 88.88 284 ALA A CA 1
ATOM 2212 C C . ALA A 1 284 ? -7.002 0.019 -3.617 1.00 88.88 284 ALA A C 1
ATOM 2214 O O . ALA A 1 284 ? -5.967 0.344 -4.198 1.00 88.88 284 ALA A O 1
ATOM 2215 N N . LEU A 1 285 ? -8.092 -0.368 -4.295 1.00 91.69 285 LEU A N 1
ATOM 2216 C CA . LEU A 1 285 ? -8.120 -0.473 -5.760 1.00 91.69 285 LEU A CA 1
ATOM 2217 C C . LEU A 1 285 ? -7.928 0.884 -6.447 1.00 91.69 285 LEU A C 1
ATOM 2219 O O . LEU A 1 285 ? -7.257 0.957 -7.476 1.00 91.69 285 LEU A O 1
ATOM 2223 N N . VAL A 1 286 ? -8.503 1.960 -5.898 1.00 91.00 286 VAL A N 1
ATOM 2224 C CA . VAL A 1 286 ? -8.296 3.311 -6.436 1.00 91.00 286 VAL A CA 1
ATOM 2225 C C . VAL A 1 286 ? -6.862 3.773 -6.212 1.00 91.00 286 VAL A C 1
ATOM 2227 O O . VAL A 1 286 ? -6.250 4.274 -7.149 1.00 91.00 286 VAL A O 1
ATOM 2230 N N . VAL A 1 287 ? -6.317 3.583 -5.009 1.00 90.62 287 VAL A N 1
ATOM 2231 C CA . VAL A 1 287 ? -4.948 3.984 -4.657 1.00 90.62 287 VAL A CA 1
ATOM 2232 C C . VAL A 1 287 ? -3.921 3.290 -5.555 1.00 90.62 287 VAL A C 1
ATOM 2234 O O . VAL A 1 287 ? -3.143 3.966 -6.229 1.00 90.62 287 VAL A O 1
ATOM 2237 N N . VAL A 1 288 ? -3.961 1.956 -5.627 1.00 91.88 288 VAL A N 1
ATOM 2238 C CA . VAL A 1 288 ? -3.035 1.172 -6.461 1.00 91.88 288 VAL A CA 1
ATOM 2239 C C . VAL A 1 288 ? -3.277 1.465 -7.943 1.00 91.88 288 VAL A C 1
ATOM 2241 O O . VAL A 1 288 ? -2.332 1.715 -8.686 1.00 91.88 288 VAL A O 1
ATOM 2244 N N . GLY A 1 289 ? -4.541 1.538 -8.376 1.00 93.00 289 GLY A N 1
ATOM 2245 C CA . GLY A 1 289 ? -4.888 1.853 -9.762 1.00 93.00 289 GLY A CA 1
ATOM 2246 C C . GLY A 1 289 ? -4.387 3.227 -10.202 1.00 93.00 289 GLY A C 1
ATOM 2247 O O . GLY A 1 289 ? -3.896 3.369 -11.320 1.00 93.00 289 GLY A O 1
ATOM 2248 N N . MET A 1 290 ? -4.455 4.230 -9.321 1.00 91.69 290 MET A N 1
ATOM 2249 C CA . MET A 1 290 ? -3.910 5.564 -9.573 1.00 91.69 290 MET A CA 1
ATOM 2250 C C . MET A 1 290 ? -2.381 5.568 -9.650 1.00 91.69 290 MET A C 1
ATOM 2252 O O . MET A 1 290 ? -1.837 6.269 -10.501 1.00 91.69 290 MET A O 1
ATOM 2256 N N . ALA A 1 291 ? -1.690 4.796 -8.807 1.00 92.00 291 ALA A N 1
ATOM 2257 C CA . ALA A 1 291 ? -0.233 4.682 -8.864 1.00 92.00 291 ALA A CA 1
ATOM 2258 C C . ALA A 1 291 ? 0.218 4.071 -10.202 1.00 92.00 291 ALA A C 1
ATOM 2260 O O . ALA A 1 291 ? 1.020 4.674 -10.919 1.00 92.00 291 ALA A O 1
ATOM 2261 N N . VAL A 1 292 ? -0.375 2.933 -10.585 1.00 94.44 292 VAL A N 1
ATOM 2262 C CA . VAL A 1 292 ? -0.051 2.205 -11.824 1.00 94.44 292 VAL A CA 1
ATOM 2263 C C . VAL A 1 292 ? -0.381 3.035 -13.062 1.00 94.44 292 VAL A C 1
ATOM 2265 O O . VAL A 1 292 ? 0.476 3.222 -13.926 1.00 94.44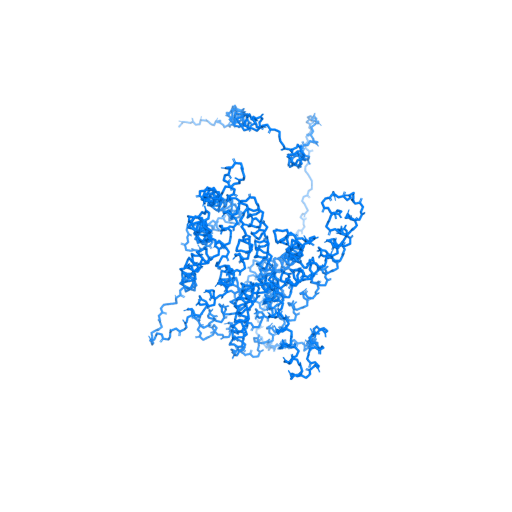 292 VAL A O 1
ATOM 2268 N N . ILE A 1 293 ? -1.606 3.573 -13.158 1.00 92.81 293 ILE A N 1
ATOM 2269 C CA . ILE A 1 293 ? -1.995 4.376 -14.323 1.00 92.81 293 ILE A CA 1
ATOM 2270 C C . ILE A 1 293 ? -1.194 5.678 -14.390 1.00 92.81 293 ILE A C 1
ATOM 2272 O O . ILE A 1 293 ? -0.819 6.088 -15.481 1.00 92.81 293 ILE A O 1
ATOM 2276 N N . GLY A 1 294 ? -0.882 6.306 -13.252 1.00 91.94 294 GLY A N 1
ATOM 2277 C CA . GLY A 1 294 ? -0.080 7.525 -13.202 1.00 91.94 294 GLY A CA 1
ATOM 2278 C C . GLY A 1 294 ? 1.307 7.305 -13.798 1.00 91.94 294 GLY A C 1
ATOM 2279 O O . GLY A 1 294 ? 1.706 8.033 -14.704 1.00 91.94 294 GLY A O 1
ATOM 2280 N N . ILE A 1 295 ? 1.999 6.244 -13.377 1.00 93.50 295 ILE A N 1
ATOM 2281 C CA . ILE A 1 295 ? 3.318 5.886 -13.917 1.00 93.50 295 ILE A CA 1
ATOM 2282 C C . ILE A 1 295 ? 3.220 5.506 -15.397 1.00 93.50 295 ILE A C 1
ATOM 2284 O O . ILE A 1 295 ? 4.018 5.986 -16.199 1.00 93.50 295 ILE A O 1
ATOM 2288 N N . ALA A 1 296 ? 2.223 4.710 -15.791 1.00 93.94 296 ALA A N 1
ATOM 2289 C CA . ALA A 1 296 ? 2.042 4.303 -17.184 1.00 93.94 296 ALA A CA 1
ATOM 2290 C C . ALA A 1 296 ? 1.721 5.489 -18.117 1.00 93.94 296 ALA A C 1
ATOM 2292 O O . ALA A 1 296 ? 2.176 5.522 -19.260 1.00 93.94 296 ALA A O 1
ATOM 2293 N N . VAL A 1 297 ? 0.950 6.479 -17.655 1.00 91.81 297 VAL A N 1
ATOM 2294 C CA . VAL A 1 297 ? 0.664 7.719 -18.401 1.00 91.81 297 VAL A CA 1
ATOM 2295 C C . VAL A 1 297 ? 1.904 8.581 -18.530 1.00 91.81 297 VAL A C 1
ATOM 2297 O O . VAL A 1 297 ? 2.194 9.060 -19.626 1.00 91.81 297 VAL A O 1
ATOM 2300 N N . LEU A 1 298 ? 2.661 8.747 -17.447 1.00 90.31 298 LEU A N 1
ATOM 2301 C CA . LEU A 1 298 ? 3.905 9.508 -17.473 1.00 90.31 298 LEU A CA 1
ATOM 2302 C C . LEU A 1 298 ? 4.943 8.861 -18.392 1.00 90.31 298 LEU A C 1
ATOM 2304 O O . LEU A 1 298 ? 5.524 9.552 -19.226 1.00 90.31 298 LEU A O 1
ATOM 2308 N N . TYR A 1 299 ? 5.116 7.541 -18.299 1.00 90.94 299 TYR A N 1
ATOM 2309 C CA . TYR A 1 299 ? 6.018 6.785 -19.163 1.00 90.94 299 TYR A CA 1
ATOM 2310 C C . TYR A 1 299 ? 5.664 6.971 -20.643 1.00 90.94 299 TYR A C 1
ATOM 2312 O O . TYR A 1 299 ? 6.516 7.388 -21.422 1.00 90.94 299 TYR A O 1
ATOM 2320 N N . ALA A 1 300 ? 4.405 6.738 -21.029 1.00 90.62 300 ALA A N 1
ATOM 2321 C CA . ALA A 1 300 ? 3.980 6.840 -22.426 1.00 90.62 300 ALA A CA 1
ATOM 2322 C C . ALA A 1 300 ? 4.042 8.280 -22.961 1.00 90.62 300 ALA A C 1
ATOM 2324 O O . ALA A 1 300 ? 4.471 8.518 -24.088 1.00 90.62 300 ALA A O 1
ATOM 2325 N N . THR A 1 301 ? 3.669 9.261 -22.133 1.00 87.75 301 THR A N 1
ATOM 2326 C CA . THR A 1 301 ? 3.724 10.678 -22.518 1.00 87.75 301 THR A CA 1
ATOM 2327 C C . THR A 1 301 ? 5.157 11.113 -22.793 1.00 87.75 301 THR A C 1
ATOM 2329 O O . THR A 1 301 ? 5.410 11.744 -23.814 1.00 87.75 301 THR A O 1
ATOM 2332 N N . PHE A 1 302 ? 6.108 10.761 -21.924 1.00 85.31 302 PHE A N 1
ATOM 2333 C CA . PHE A 1 302 ? 7.511 11.107 -22.145 1.00 85.31 302 PHE A CA 1
ATOM 2334 C C . PHE A 1 302 ? 8.165 10.292 -23.248 1.00 85.31 302 PHE A C 1
ATOM 2336 O O . PHE A 1 302 ? 9.001 10.841 -23.955 1.00 85.31 302 PHE A O 1
ATOM 2343 N N . TYR A 1 303 ? 7.757 9.037 -23.439 1.00 86.12 303 TYR A N 1
ATOM 2344 C CA . TYR A 1 303 ? 8.210 8.233 -24.568 1.00 86.12 303 TYR A CA 1
ATOM 2345 C C . TYR A 1 303 ? 7.915 8.937 -25.901 1.00 86.12 303 TYR A C 1
ATOM 2347 O O . TYR A 1 303 ? 8.813 9.111 -26.720 1.00 86.12 303 TYR A O 1
ATOM 2355 N N . VAL A 1 304 ? 6.677 9.413 -26.083 1.00 86.00 304 VAL A N 1
ATOM 2356 C CA . VAL A 1 304 ? 6.262 10.121 -27.305 1.00 86.00 304 VAL A CA 1
ATOM 2357 C C . VAL A 1 304 ? 6.843 11.537 -27.366 1.00 86.00 304 VAL A C 1
ATOM 2359 O O . VAL A 1 304 ? 7.324 11.956 -28.411 1.00 86.00 304 VAL A O 1
ATOM 2362 N N . TRP A 1 305 ? 6.813 12.288 -26.261 1.00 83.69 305 TRP A N 1
ATOM 2363 C CA . TRP A 1 305 ? 7.231 13.695 -26.245 1.00 83.69 305 TRP A CA 1
ATOM 2364 C C . TRP A 1 305 ? 8.744 13.893 -26.403 1.00 83.69 305 TRP A C 1
ATOM 2366 O O . TRP A 1 305 ? 9.162 14.896 -26.973 1.00 83.69 305 TRP A O 1
ATOM 2376 N N . LEU A 1 306 ? 9.559 12.952 -25.914 1.00 80.94 306 LEU A N 1
ATOM 2377 C CA . LEU A 1 306 ? 11.017 12.969 -26.077 1.00 80.94 306 LEU A CA 1
ATOM 2378 C C . LEU A 1 306 ? 11.494 12.168 -27.296 1.00 80.94 306 LEU A C 1
ATOM 2380 O O . LEU A 1 306 ? 12.703 12.011 -27.458 1.00 80.94 306 LEU A O 1
ATOM 2384 N N . GLU A 1 307 ? 10.568 11.648 -28.113 1.00 80.06 307 GLU A N 1
ATOM 2385 C CA . GLU A 1 307 ? 10.855 10.818 -29.293 1.00 80.06 307 GLU A CA 1
ATOM 2386 C C . GLU A 1 307 ? 11.873 9.705 -28.988 1.00 80.06 307 GLU A C 1
ATOM 2388 O O . GLU A 1 307 ? 12.830 9.474 -29.732 1.00 80.06 307 GLU A O 1
ATOM 2393 N N . VAL A 1 308 ? 11.678 9.036 -27.845 1.00 75.56 308 VAL A N 1
ATOM 2394 C CA . VAL A 1 308 ? 12.576 7.994 -27.333 1.00 75.56 308 VAL A CA 1
ATOM 2395 C C . VAL A 1 308 ? 12.772 6.920 -28.406 1.00 75.56 308 VAL A C 1
ATOM 2397 O O . VAL A 1 308 ? 11.810 6.519 -29.055 1.00 75.56 308 VAL A O 1
ATOM 2400 N N . ASP A 1 309 ? 14.017 6.456 -28.569 1.00 69.56 309 ASP A N 1
ATOM 2401 C CA . ASP A 1 309 ? 14.457 5.502 -29.610 1.00 69.56 309 ASP A CA 1
ATOM 2402 C C . ASP A 1 309 ? 14.673 6.098 -31.023 1.00 69.56 309 ASP A C 1
ATOM 2404 O O . ASP A 1 309 ? 15.066 5.397 -31.957 1.00 69.56 309 ASP A O 1
ATOM 2408 N N . SER A 1 310 ? 14.517 7.418 -31.185 1.00 72.06 310 SER A N 1
ATOM 2409 C CA . SER A 1 310 ? 14.912 8.128 -32.413 1.00 72.06 310 SER A CA 1
ATOM 2410 C C . SER A 1 310 ? 16.422 8.436 -32.455 1.00 72.06 310 SER A C 1
ATOM 2412 O O . SER A 1 310 ? 17.052 8.614 -31.405 1.00 72.06 310 SER A O 1
ATOM 2414 N N . PRO A 1 311 ? 17.050 8.550 -33.647 1.00 58.09 311 PRO A N 1
ATOM 2415 C CA . PRO A 1 311 ? 18.480 8.840 -33.763 1.00 58.09 311 PRO A CA 1
ATOM 2416 C C . PRO A 1 311 ? 18.851 10.180 -33.105 1.00 58.09 311 PRO A C 1
ATOM 2418 O O . PRO A 1 311 ? 18.463 11.241 -33.586 1.00 58.09 311 PRO A O 1
ATOM 2421 N N . GLY A 1 312 ? 19.627 10.132 -32.017 1.00 60.44 312 GLY A N 1
ATOM 2422 C CA . GLY A 1 312 ? 20.040 11.315 -31.245 1.00 60.44 312 GLY A CA 1
ATOM 2423 C C . GLY A 1 312 ? 19.169 11.641 -30.023 1.00 60.44 312 GLY A C 1
ATOM 2424 O O . GLY A 1 312 ? 19.472 12.608 -29.326 1.00 60.44 312 GLY A O 1
ATOM 2425 N N . ALA A 1 313 ? 18.134 10.842 -29.741 1.00 70.38 313 ALA A N 1
ATOM 2426 C CA . ALA A 1 313 ? 17.279 10.970 -28.560 1.00 70.38 313 ALA A CA 1
ATOM 2427 C C . ALA A 1 313 ? 17.746 10.087 -27.379 1.00 70.38 313 ALA A C 1
ATOM 2429 O O . ALA A 1 313 ? 18.721 9.335 -27.465 1.00 70.38 313 ALA A O 1
ATOM 2430 N N . MET A 1 314 ? 17.044 10.196 -26.245 1.00 74.25 314 MET A N 1
ATOM 2431 C CA . MET A 1 314 ? 17.273 9.381 -25.046 1.00 74.25 314 MET A CA 1
ATOM 2432 C C . MET A 1 314 ? 16.968 7.898 -25.315 1.00 74.25 314 MET A C 1
ATOM 2434 O O . MET A 1 314 ? 16.020 7.567 -26.027 1.00 74.25 314 MET A O 1
ATOM 2438 N N . LYS A 1 315 ? 17.746 6.996 -24.702 1.00 79.94 315 LYS A N 1
ATOM 2439 C CA . LYS A 1 315 ? 17.495 5.550 -24.756 1.00 79.94 315 LYS A CA 1
ATOM 2440 C C . LYS A 1 315 ? 16.301 5.161 -23.887 1.00 79.94 315 LYS A C 1
ATOM 2442 O O . LYS A 1 315 ? 16.103 5.711 -22.805 1.00 79.94 315 LYS A O 1
ATOM 2447 N N . VAL A 1 316 ? 15.573 4.122 -24.300 1.00 82.25 316 VAL A N 1
ATOM 2448 C CA . VAL A 1 316 ? 14.433 3.563 -23.545 1.00 82.25 316 VAL A CA 1
ATOM 2449 C C . VAL A 1 316 ? 14.823 3.160 -22.111 1.00 82.25 316 VAL A C 1
ATOM 2451 O O . VAL A 1 316 ? 14.013 3.296 -21.196 1.00 82.25 316 VAL A O 1
ATOM 2454 N N . SER A 1 317 ? 16.070 2.722 -21.895 1.00 80.06 317 SER A N 1
ATOM 2455 C CA . SER A 1 317 ? 16.613 2.328 -20.584 1.00 80.06 317 SER A CA 1
ATOM 2456 C C . SER A 1 317 ? 16.715 3.470 -19.573 1.00 80.06 317 SER A C 1
ATOM 2458 O O . SER A 1 317 ? 16.653 3.217 -18.371 1.00 80.06 317 SER A O 1
ATOM 2460 N N . ASP A 1 318 ? 16.857 4.709 -20.045 1.00 81.38 318 ASP A N 1
ATOM 2461 C CA . ASP A 1 318 ? 17.115 5.873 -19.193 1.00 81.38 318 ASP A CA 1
ATOM 2462 C C . ASP A 1 318 ? 15.814 6.610 -18.834 1.00 81.38 318 ASP A C 1
ATOM 2464 O O . ASP A 1 318 ? 15.759 7.348 -17.851 1.00 81.38 318 ASP A O 1
ATOM 2468 N N . LEU A 1 319 ? 14.734 6.354 -19.581 1.00 84.38 319 LEU A N 1
ATOM 2469 C CA . LEU A 1 319 ? 13.415 6.954 -19.375 1.00 84.38 319 LEU A CA 1
ATOM 2470 C C . LEU A 1 319 ? 12.864 6.773 -17.939 1.00 84.38 319 LEU A C 1
ATOM 2472 O O . LEU A 1 319 ? 12.356 7.749 -17.379 1.00 84.38 319 LEU A O 1
ATOM 2476 N N . PRO A 1 320 ? 12.982 5.597 -17.280 1.00 88.50 320 PRO A N 1
ATOM 2477 C CA . PRO A 1 320 ? 12.522 5.423 -15.900 1.00 88.50 320 PRO A CA 1
ATOM 2478 C C . PRO A 1 320 ? 13.190 6.349 -14.875 1.00 88.50 320 PRO A C 1
ATOM 2480 O O . PRO A 1 320 ? 12.569 6.679 -13.866 1.00 88.50 320 PRO A O 1
ATOM 2483 N N . LEU A 1 321 ? 14.419 6.820 -15.130 1.00 84.88 321 LEU A N 1
ATOM 2484 C CA . LEU A 1 321 ? 15.120 7.743 -14.227 1.00 84.88 321 LEU A CA 1
ATOM 2485 C C . LEU A 1 321 ? 14.398 9.092 -14.114 1.00 84.88 321 LEU A C 1
ATOM 2487 O O . LEU A 1 321 ? 14.469 9.738 -13.070 1.00 84.88 321 LEU A O 1
ATOM 2491 N N . LEU A 1 322 ? 13.655 9.499 -15.150 1.00 82.25 322 LEU A N 1
ATOM 2492 C CA . LEU A 1 322 ? 12.828 10.707 -15.107 1.00 82.25 322 LEU A CA 1
ATOM 2493 C C . LEU A 1 322 ? 11.710 10.571 -14.073 1.00 82.25 322 LEU A C 1
ATOM 2495 O O . LEU A 1 322 ? 11.412 11.509 -13.336 1.00 82.25 322 LEU A O 1
ATOM 2499 N N . LEU A 1 323 ? 11.124 9.376 -13.982 1.00 88.12 323 LEU A N 1
ATOM 2500 C CA . LEU A 1 323 ? 9.961 9.094 -13.146 1.00 88.12 323 LEU A CA 1
ATOM 2501 C C . LEU A 1 323 ? 10.287 9.118 -11.647 1.00 88.12 323 LEU A C 1
ATOM 2503 O O . LEU A 1 323 ? 9.372 9.242 -10.839 1.00 88.12 323 LEU A O 1
ATOM 2507 N N . VAL A 1 324 ? 11.568 9.110 -11.258 1.00 88.00 324 VAL A N 1
ATOM 2508 C CA . VAL A 1 324 ? 12.003 9.243 -9.854 1.00 88.00 324 VAL A CA 1
ATOM 2509 C C . VAL A 1 324 ? 11.421 10.495 -9.195 1.00 88.00 324 VAL A C 1
ATOM 2511 O O . VAL A 1 324 ? 11.048 10.450 -8.024 1.00 88.00 324 VAL A O 1
ATOM 2514 N N . GLY A 1 325 ? 11.260 11.594 -9.944 1.00 85.69 325 GLY A N 1
ATOM 2515 C CA . GLY A 1 325 ? 10.624 12.813 -9.433 1.00 85.69 325 GLY A CA 1
ATOM 2516 C C . GLY A 1 325 ? 9.189 12.580 -8.951 1.00 85.69 325 GLY A C 1
ATOM 2517 O O . GLY A 1 325 ? 8.791 13.126 -7.925 1.00 85.69 325 GLY A O 1
ATOM 2518 N N . TYR A 1 326 ? 8.435 11.715 -9.635 1.00 89.38 326 TYR A N 1
ATOM 2519 C CA . TYR A 1 326 ? 7.068 11.353 -9.259 1.00 89.38 326 TYR A CA 1
ATOM 2520 C C . TYR A 1 326 ? 7.026 10.550 -7.959 1.00 89.38 326 TYR A C 1
ATOM 2522 O O . TYR A 1 326 ? 6.260 10.896 -7.059 1.00 89.38 326 TYR A O 1
ATOM 2530 N N . GLY A 1 327 ? 7.893 9.538 -7.834 1.00 89.88 327 GLY A N 1
ATOM 2531 C CA . GLY A 1 327 ? 8.055 8.776 -6.593 1.00 89.88 327 GLY A CA 1
ATOM 2532 C C . GLY A 1 327 ? 8.438 9.685 -5.426 1.00 89.88 327 GLY A C 1
ATOM 2533 O O . GLY A 1 327 ? 7.771 9.682 -4.400 1.00 89.88 327 GLY A O 1
ATOM 2534 N N . PHE A 1 328 ? 9.418 10.572 -5.623 1.00 89.75 328 PHE A N 1
ATOM 2535 C CA . PHE A 1 328 ? 9.842 11.531 -4.600 1.00 89.75 328 PHE A CA 1
ATOM 2536 C C . PHE A 1 328 ? 8.715 12.488 -4.166 1.00 89.75 328 PHE A C 1
ATOM 2538 O O . PHE A 1 328 ? 8.561 12.774 -2.977 1.00 89.75 328 PHE A O 1
ATOM 2545 N N . GLY A 1 329 ? 7.894 12.961 -5.110 1.00 90.88 329 GLY A N 1
ATOM 2546 C CA . GLY A 1 329 ? 6.706 13.765 -4.808 1.00 90.88 329 GLY A CA 1
ATOM 2547 C C . GLY A 1 329 ? 5.656 12.999 -4.003 1.00 90.88 329 GLY A C 1
ATOM 2548 O O . GLY A 1 329 ? 5.091 13.544 -3.054 1.00 90.88 329 GLY A O 1
ATOM 2549 N N . ALA A 1 330 ? 5.436 11.725 -4.336 1.00 91.44 330 ALA A N 1
ATOM 2550 C CA . ALA A 1 330 ? 4.554 10.842 -3.582 1.00 91.44 330 ALA A CA 1
ATOM 2551 C C . ALA A 1 330 ? 5.064 10.606 -2.150 1.00 91.44 330 ALA A C 1
ATOM 2553 O O . ALA A 1 330 ? 4.295 10.784 -1.204 1.00 91.44 330 ALA A O 1
ATOM 2554 N N . SER A 1 331 ? 6.361 10.320 -1.974 1.00 92.38 331 SER A N 1
ATOM 2555 C CA . SER A 1 331 ? 6.982 10.136 -0.654 1.00 92.38 331 SER A CA 1
ATOM 2556 C C . SER A 1 331 ? 6.907 11.383 0.210 1.00 92.38 331 SER A C 1
ATOM 2558 O O . SER A 1 331 ? 6.649 11.293 1.411 1.00 92.38 331 SER A O 1
ATOM 2560 N N . PHE A 1 332 ? 7.054 12.565 -0.391 1.00 92.00 332 PHE A N 1
ATOM 2561 C CA . PHE A 1 332 ? 6.894 13.825 0.324 1.00 92.00 332 PHE A CA 1
ATOM 2562 C C . PHE A 1 332 ? 5.480 13.981 0.901 1.00 92.00 332 PHE A C 1
ATOM 2564 O O . PHE A 1 332 ? 5.326 14.320 2.075 1.00 92.00 332 PHE A O 1
ATOM 2571 N N . VAL A 1 333 ? 4.438 13.711 0.107 1.00 90.75 333 VAL A N 1
ATOM 2572 C CA . VAL A 1 333 ? 3.050 13.777 0.593 1.00 90.75 333 VAL A CA 1
ATOM 2573 C C . VAL A 1 333 ? 2.784 12.708 1.644 1.00 90.75 333 VAL A C 1
ATOM 2575 O O . VAL A 1 333 ? 2.237 13.040 2.695 1.00 90.75 333 VAL A O 1
ATOM 2578 N N . ALA A 1 334 ? 3.181 11.458 1.390 1.00 91.62 334 ALA A N 1
ATOM 2579 C CA . ALA A 1 334 ? 2.956 10.338 2.298 1.00 91.62 334 ALA A CA 1
ATOM 2580 C C . ALA A 1 334 ? 3.575 10.592 3.680 1.00 91.62 334 ALA A C 1
ATOM 2582 O O . ALA A 1 334 ? 2.885 10.442 4.688 1.00 91.62 334 ALA A O 1
ATOM 2583 N N . LEU A 1 335 ? 4.813 11.098 3.730 1.00 92.81 335 LEU A N 1
ATOM 2584 C CA . LEU A 1 335 ? 5.503 11.441 4.975 1.00 92.81 335 LEU A CA 1
ATOM 2585 C C . LEU A 1 335 ? 4.678 12.402 5.844 1.00 92.81 335 LEU A C 1
ATOM 2587 O O . LEU A 1 335 ? 4.417 12.124 7.015 1.00 92.81 335 LEU A O 1
ATOM 2591 N N . PHE A 1 336 ? 4.238 13.532 5.284 1.00 92.12 336 PHE A N 1
ATOM 2592 C CA . PHE A 1 336 ? 3.471 14.526 6.042 1.00 92.12 336 PHE A CA 1
ATOM 2593 C C . PHE A 1 336 ? 2.019 14.107 6.293 1.00 92.12 336 PHE A C 1
ATOM 2595 O O . PHE A 1 336 ? 1.436 14.520 7.301 1.00 92.12 336 PHE A O 1
ATOM 2602 N N . ALA A 1 337 ? 1.431 13.299 5.408 1.00 89.88 337 ALA A N 1
ATOM 2603 C CA . ALA A 1 337 ? 0.111 12.717 5.612 1.00 89.88 337 ALA A CA 1
ATOM 2604 C C . ALA A 1 337 ? 0.118 11.793 6.841 1.00 89.88 337 ALA A C 1
ATOM 2606 O O . ALA A 1 337 ? -0.715 11.965 7.730 1.00 89.88 337 ALA A O 1
ATOM 2607 N N . GLN A 1 338 ? 1.104 10.893 6.931 1.00 90.31 338 GLN A N 1
ATOM 2608 C CA . GLN A 1 338 ? 1.271 9.940 8.034 1.00 90.31 338 GLN A CA 1
ATOM 2609 C C . GLN A 1 338 ? 1.611 10.626 9.350 1.00 90.31 338 GLN A C 1
ATOM 2611 O O . GLN A 1 338 ? 0.962 10.363 10.356 1.00 90.31 338 GLN A O 1
ATOM 2616 N N . LEU A 1 339 ? 2.584 11.542 9.346 1.00 91.88 339 LEU A N 1
ATOM 2617 C CA . LEU A 1 339 ? 2.946 12.291 10.548 1.00 91.88 339 LEU A CA 1
ATOM 2618 C C . LEU A 1 339 ? 1.790 13.161 11.035 1.00 91.88 339 LEU A C 1
ATOM 2620 O O . LEU A 1 339 ? 1.435 13.110 12.207 1.00 91.88 339 LEU A O 1
ATOM 2624 N N . GLY A 1 340 ? 1.182 13.952 10.148 1.00 91.69 340 GLY A N 1
ATOM 2625 C CA . GLY A 1 340 ? 0.107 14.857 10.547 1.00 91.69 340 GLY A CA 1
ATOM 2626 C C . GLY A 1 340 ? -1.144 14.109 11.004 1.00 91.69 340 GLY A C 1
ATOM 2627 O O . GLY A 1 340 ? -1.678 14.425 12.065 1.00 91.69 340 GLY A O 1
ATOM 2628 N N . GLY A 1 341 ? -1.585 13.107 10.237 1.00 89.75 341 GLY A N 1
ATOM 2629 C CA . GLY A 1 341 ? -2.752 12.292 10.573 1.00 89.75 341 GLY A CA 1
ATOM 2630 C C . GLY A 1 341 ? -2.513 11.467 11.835 1.00 89.75 341 GLY A C 1
ATOM 2631 O O . GLY A 1 341 ? -3.343 11.497 12.735 1.00 89.75 341 GLY A O 1
ATOM 2632 N N . GLY A 1 342 ? -1.341 10.831 11.942 1.00 90.25 342 GLY A N 1
ATOM 2633 C CA . GLY A 1 342 ? -0.916 10.030 13.091 1.00 90.25 342 GLY A CA 1
ATOM 2634 C C . GLY A 1 342 ? -0.821 10.824 14.396 1.00 90.25 342 GLY A C 1
ATOM 2635 O O . GLY A 1 342 ? -1.282 10.358 15.434 1.00 90.25 342 GLY A O 1
ATOM 2636 N N . ILE A 1 343 ? -0.279 12.047 14.355 1.00 94.62 343 ILE A N 1
ATOM 2637 C CA . ILE A 1 343 ? -0.254 12.933 15.530 1.00 94.62 343 ILE A CA 1
ATOM 2638 C C . ILE A 1 343 ? -1.678 13.319 15.939 1.00 94.62 343 ILE A C 1
ATOM 2640 O O . ILE A 1 343 ? -1.980 13.319 17.129 1.00 94.62 343 ILE A O 1
ATOM 2644 N N . TYR A 1 344 ? -2.549 13.639 14.977 1.00 94.62 344 TYR A N 1
ATOM 2645 C CA . TYR A 1 344 ? -3.924 14.041 15.270 1.00 94.62 344 TYR A CA 1
ATOM 2646 C C . TYR A 1 344 ? -4.726 12.905 15.919 1.00 94.62 344 TYR A C 1
ATOM 2648 O O . TYR A 1 344 ? -5.273 13.114 16.999 1.00 94.62 344 TYR A O 1
ATOM 2656 N N . THR A 1 345 ? -4.740 11.708 15.314 1.00 92.81 345 THR A N 1
ATOM 2657 C CA . THR A 1 345 ? -5.444 10.542 15.881 1.00 92.81 345 THR A CA 1
ATOM 2658 C C . THR A 1 345 ? -4.890 10.175 17.249 1.00 92.81 345 THR A C 1
ATOM 2660 O O . THR A 1 345 ? -5.638 10.168 18.215 1.00 92.81 345 THR A O 1
ATOM 2663 N N . LYS A 1 346 ? -3.570 10.002 17.399 1.00 93.69 346 LYS A N 1
ATOM 2664 C CA . LYS A 1 346 ? -3.008 9.531 18.674 1.00 93.69 346 LYS A CA 1
ATOM 2665 C C . LYS A 1 346 ? -3.069 10.549 19.801 1.00 93.69 346 LYS A C 1
ATOM 2667 O O . LYS A 1 346 ? -3.143 10.145 20.956 1.00 93.69 346 LYS A O 1
ATOM 2672 N N . ALA A 1 347 ? -3.087 11.847 19.505 1.00 94.81 347 ALA A N 1
ATOM 2673 C CA . ALA A 1 347 ? -3.361 12.852 20.529 1.00 94.81 347 ALA A CA 1
ATOM 2674 C C . ALA A 1 347 ? -4.823 12.809 21.007 1.00 94.81 347 ALA A C 1
ATOM 2676 O O . ALA A 1 347 ? -5.071 13.026 22.193 1.00 94.81 347 ALA A O 1
ATOM 2677 N N . ALA A 1 348 ? -5.771 12.544 20.102 1.00 94.88 348 ALA A N 1
ATOM 2678 C CA . ALA A 1 348 ? -7.188 12.447 20.431 1.00 94.88 348 ALA A CA 1
ATOM 2679 C C . ALA A 1 348 ? -7.518 11.142 21.172 1.00 94.88 348 ALA A C 1
ATOM 2681 O O . ALA A 1 348 ? -8.061 11.226 22.268 1.00 94.88 348 ALA A O 1
ATOM 2682 N N . ASP A 1 349 ? -7.093 9.998 20.632 1.00 93.88 349 ASP A N 1
ATOM 2683 C CA . ASP A 1 349 ? -7.205 8.637 21.186 1.00 93.88 349 ASP A CA 1
ATOM 2684 C C . ASP A 1 349 ? -6.693 8.593 22.640 1.00 93.88 349 ASP A C 1
ATOM 2686 O O . ASP A 1 349 ? -7.458 8.418 23.588 1.00 93.88 349 ASP A O 1
ATOM 2690 N N . VAL A 1 350 ? -5.419 8.952 22.869 1.00 94.62 350 VAL A N 1
ATOM 2691 C CA . VAL A 1 350 ? -4.820 8.951 24.219 1.00 94.62 350 VAL A CA 1
ATOM 2692 C C . VAL A 1 350 ? -5.550 9.900 25.178 1.00 94.62 350 VAL A C 1
ATOM 2694 O O . VAL A 1 350 ? -5.700 9.591 26.361 1.00 94.62 350 VAL A O 1
ATOM 2697 N N . GLY A 1 351 ? -5.998 11.062 24.696 1.00 94.31 351 GLY A N 1
ATOM 2698 C CA . GLY A 1 351 ? -6.740 12.021 25.512 1.00 94.31 351 GLY A CA 1
ATOM 2699 C C . GLY A 1 351 ? -8.140 11.526 25.883 1.00 94.31 351 GLY A C 1
ATOM 2700 O O . GLY A 1 351 ? -8.561 11.682 27.032 1.00 94.31 351 GLY A O 1
ATOM 2701 N N . ALA A 1 352 ? -8.845 10.920 24.926 1.00 94.25 352 ALA A N 1
ATOM 2702 C CA . ALA A 1 352 ? -10.174 10.360 25.112 1.00 94.25 352 ALA A CA 1
ATOM 2703 C C . ALA A 1 352 ? -10.131 9.184 26.091 1.00 94.25 352 ALA A C 1
ATOM 2705 O O . ALA A 1 352 ? -10.891 9.173 27.063 1.00 94.25 352 ALA A O 1
ATOM 2706 N N . ASP A 1 353 ? -9.195 8.262 25.890 1.00 94.50 353 ASP A N 1
ATOM 2707 C CA . ASP A 1 353 ? -9.093 7.032 26.662 1.00 94.50 353 ASP A CA 1
ATOM 2708 C C . ASP A 1 353 ? -8.621 7.257 28.097 1.00 94.50 353 ASP A C 1
ATOM 2710 O O . ASP A 1 353 ? -9.198 6.692 29.031 1.00 94.50 353 ASP A O 1
ATOM 2714 N N . LEU A 1 354 ? -7.607 8.100 28.315 1.00 93.00 354 LEU A N 1
ATOM 2715 C CA . LEU A 1 354 ? -7.107 8.356 29.668 1.00 93.00 354 LEU A CA 1
ATOM 2716 C C . LEU A 1 354 ? -8.166 9.045 30.530 1.00 93.00 354 LEU A C 1
ATOM 2718 O O . LEU A 1 354 ? -8.502 8.559 31.611 1.00 93.00 354 LEU A O 1
ATOM 2722 N N . VAL A 1 355 ? -8.740 10.147 30.046 1.00 95.12 355 VAL A N 1
ATOM 2723 C CA . VAL A 1 355 ? -9.729 10.897 30.829 1.00 95.12 355 VAL A CA 1
ATOM 2724 C C . VAL A 1 355 ? -11.035 10.109 30.939 1.00 95.12 355 VAL A C 1
ATOM 2726 O O . VAL A 1 355 ? -11.616 10.023 32.018 1.00 95.12 355 VAL A O 1
ATOM 2729 N N . GLY A 1 356 ? -11.492 9.492 29.848 1.00 94.06 356 GLY A N 1
ATOM 2730 C CA . GLY A 1 356 ? -12.736 8.730 29.824 1.00 94.06 356 GLY A CA 1
ATOM 2731 C C . GLY A 1 356 ? -12.666 7.466 30.680 1.00 94.06 356 GLY A C 1
ATOM 2732 O O . GLY A 1 356 ? -13.371 7.351 31.686 1.00 94.06 356 GLY A O 1
ATOM 2733 N N . LYS A 1 357 ? -11.797 6.525 30.305 1.00 93.75 357 LYS A N 1
ATOM 2734 C CA . LYS A 1 357 ? -11.773 5.176 30.892 1.00 93.75 357 LYS A CA 1
ATOM 2735 C C . LYS A 1 357 ? -11.063 5.145 32.241 1.00 93.75 357 LYS A C 1
ATOM 2737 O O . LYS A 1 357 ? -11.529 4.458 33.146 1.00 93.75 357 LYS A O 1
ATOM 2742 N N . VAL A 1 358 ? -9.944 5.863 32.386 1.00 92.12 358 VAL A N 1
ATOM 2743 C CA . VAL A 1 358 ? -9.082 5.752 33.579 1.00 92.12 358 VAL A CA 1
ATOM 2744 C C . VAL A 1 358 ? -9.482 6.737 34.675 1.00 92.12 358 VAL A C 1
ATOM 2746 O O . VAL A 1 358 ? -9.577 6.340 35.833 1.00 92.12 358 VAL A O 1
ATOM 2749 N N . GLU A 1 359 ? -9.731 8.004 34.338 1.00 94.56 359 GLU A N 1
ATOM 2750 C CA . GLU A 1 359 ? -10.044 9.026 35.348 1.00 94.56 359 GLU A CA 1
ATOM 2751 C C . GLU A 1 359 ? -11.531 9.078 35.712 1.00 94.56 359 GLU A C 1
ATOM 2753 O O . GLU A 1 359 ? -11.874 9.148 36.892 1.00 94.56 359 GLU A O 1
ATOM 2758 N N . GLN A 1 360 ? -12.417 9.065 34.712 1.00 94.12 360 GLN A N 1
ATOM 2759 C CA . GLN A 1 360 ? -13.862 9.219 34.921 1.00 94.12 360 GLN A CA 1
ATOM 2760 C C . GLN A 1 360 ? -14.618 7.888 34.998 1.00 94.12 360 GLN A C 1
ATOM 2762 O O . GLN A 1 360 ? -15.765 7.865 35.447 1.00 94.12 360 GLN A O 1
ATOM 2767 N N . GLY A 1 361 ? -14.006 6.782 34.564 1.00 93.44 361 GLY A N 1
ATOM 2768 C CA . GLY A 1 361 ? -14.638 5.461 34.552 1.00 93.44 361 GLY A CA 1
ATOM 2769 C C . GLY A 1 361 ? -15.866 5.372 33.640 1.00 93.44 361 GLY A C 1
ATOM 2770 O O . GLY A 1 361 ? -16.765 4.570 33.900 1.00 93.44 361 GLY A O 1
ATOM 2771 N N . ILE A 1 362 ? -15.940 6.210 32.602 1.00 95.25 362 ILE A N 1
ATOM 2772 C CA . ILE A 1 362 ? -16.983 6.128 31.572 1.00 95.25 362 ILE A CA 1
ATOM 2773 C C . ILE A 1 362 ? -16.547 5.171 30.449 1.00 95.25 362 ILE A C 1
ATOM 2775 O O . ILE A 1 362 ? -15.347 4.943 30.280 1.00 95.25 362 ILE A O 1
ATOM 2779 N N . PRO A 1 363 ? -17.495 4.580 29.695 1.00 95.75 363 PRO A N 1
ATOM 2780 C CA . PRO A 1 363 ? -17.168 3.730 28.554 1.00 95.75 363 PRO A CA 1
ATOM 2781 C C . PRO A 1 363 ? -16.296 4.432 27.502 1.00 95.75 363 PRO A C 1
ATOM 2783 O O . PRO A 1 363 ? -16.302 5.657 27.379 1.00 95.75 363 PRO A O 1
ATOM 2786 N N . GLU A 1 364 ? -15.583 3.625 26.721 1.00 92.75 364 GLU A N 1
ATOM 2787 C CA . GLU A 1 364 ? -14.929 4.057 25.481 1.00 92.75 364 GLU A CA 1
ATOM 2788 C C . GLU A 1 364 ? -15.971 4.601 24.494 1.00 92.75 364 GLU A C 1
ATOM 2790 O O . GLU A 1 364 ? -17.116 4.137 24.485 1.00 92.75 364 GLU A O 1
ATOM 2795 N N . ASP A 1 365 ? -15.593 5.625 23.726 1.00 93.06 365 ASP A N 1
ATOM 2796 C CA . ASP A 1 365 ? -16.469 6.345 22.789 1.00 93.06 365 ASP A CA 1
ATOM 2797 C C . ASP A 1 365 ? -17.761 6.927 23.389 1.00 93.06 365 ASP A C 1
ATOM 2799 O O . ASP A 1 365 ? -18.748 7.177 22.689 1.00 93.06 365 ASP A O 1
ATOM 2803 N N . ASP A 1 366 ? -17.786 7.181 24.701 1.00 94.81 366 ASP A N 1
ATOM 2804 C CA . ASP A 1 366 ? -18.965 7.748 25.346 1.00 94.81 366 ASP A CA 1
ATOM 2805 C C . ASP A 1 366 ? -19.237 9.187 24.855 1.00 94.81 366 ASP A C 1
ATOM 2807 O O . ASP A 1 366 ? -18.351 10.046 24.922 1.00 94.81 366 ASP A O 1
ATOM 2811 N N . PRO A 1 367 ? -20.475 9.521 24.436 1.00 93.19 367 PRO A N 1
ATOM 2812 C CA . PRO A 1 367 ? -20.810 10.838 23.885 1.00 93.19 367 PRO A CA 1
ATOM 2813 C C . PRO A 1 367 ? -20.646 12.003 24.878 1.00 93.19 367 PRO A C 1
ATOM 2815 O O . PRO A 1 367 ? -20.726 13.170 24.484 1.00 93.19 367 PRO A O 1
ATOM 2818 N N . ARG A 1 368 ? -20.450 11.727 26.174 1.00 94.69 368 ARG A N 1
ATOM 2819 C CA . ARG A 1 368 ? -20.123 12.737 27.193 1.00 94.69 368 ARG A CA 1
ATOM 2820 C C . ARG A 1 368 ? -18.672 13.206 27.097 1.00 94.69 368 ARG A C 1
ATOM 2822 O O . ARG A 1 368 ? -18.375 14.301 27.575 1.00 94.69 368 ARG A O 1
ATOM 2829 N N . ASN A 1 369 ? -17.789 12.409 26.498 1.00 95.94 369 ASN A N 1
ATOM 2830 C CA . ASN A 1 369 ? -16.382 12.733 26.337 1.00 95.94 369 ASN A CA 1
ATOM 2831 C C . ASN A 1 369 ? -16.175 13.622 25.092 1.00 95.94 369 ASN A C 1
ATOM 2833 O O . ASN A 1 369 ? -16.425 13.186 23.967 1.00 95.94 369 ASN A O 1
ATOM 2837 N N . PRO A 1 370 ? -15.709 14.875 25.252 1.00 94.38 370 PRO A N 1
ATOM 2838 C CA . PRO A 1 370 ? -15.569 15.807 24.134 1.00 94.38 370 PRO A CA 1
ATOM 2839 C C . PRO A 1 370 ? -14.485 15.404 23.121 1.00 94.38 370 PRO A C 1
ATOM 2841 O O . PRO A 1 370 ? -14.479 15.941 22.014 1.00 94.38 370 PRO A O 1
ATOM 2844 N N . ALA A 1 371 ? -13.573 14.495 23.481 1.00 95.56 371 ALA A N 1
ATOM 2845 C CA . ALA A 1 371 ? -12.484 14.060 22.611 1.00 95.56 371 ALA A CA 1
ATOM 2846 C C . ALA A 1 371 ? -12.911 13.010 21.566 1.00 95.56 371 ALA A C 1
ATOM 2848 O O . ALA A 1 371 ? -12.241 12.884 20.547 1.00 95.56 371 ALA A O 1
ATOM 2849 N N . VAL A 1 372 ? -14.052 12.335 21.750 1.00 95.56 372 VAL A N 1
ATOM 2850 C CA . VAL A 1 372 ? -14.478 11.196 20.906 1.00 95.56 372 VAL A CA 1
ATOM 2851 C C . VAL A 1 372 ? -14.676 11.587 19.442 1.00 95.56 372 VAL A C 1
ATOM 2853 O O . VAL A 1 372 ? -14.275 10.864 18.541 1.00 95.56 372 VAL A O 1
ATOM 2856 N N . ILE A 1 373 ? -15.232 12.771 19.155 1.00 95.56 373 ILE A N 1
ATOM 2857 C CA . ILE A 1 373 ? -15.355 13.220 17.757 1.00 95.56 373 ILE A CA 1
ATOM 2858 C C . ILE A 1 373 ? -13.976 13.431 17.124 1.00 95.56 373 ILE A C 1
ATOM 2860 O O . ILE A 1 373 ? -13.800 13.123 15.950 1.00 95.56 373 ILE A O 1
ATOM 2864 N N . ALA A 1 374 ? -13.001 13.952 17.875 1.00 95.56 374 ALA A N 1
ATOM 2865 C CA . ALA A 1 374 ? -11.648 14.132 17.359 1.00 95.56 374 ALA A CA 1
ATOM 2866 C C . ALA A 1 374 ? -10.952 12.785 17.129 1.00 95.56 374 ALA A C 1
ATOM 2868 O O . ALA A 1 374 ? -10.221 12.657 16.152 1.00 95.56 374 ALA A O 1
ATOM 2869 N N . ASP A 1 375 ? -11.221 11.792 17.973 1.00 95.25 375 ASP A N 1
ATOM 2870 C CA . ASP A 1 375 ? -10.697 10.436 17.826 1.00 95.25 375 ASP A CA 1
ATOM 2871 C C . ASP A 1 375 ? -11.207 9.778 16.535 1.00 95.25 375 ASP A C 1
ATOM 2873 O O . ASP A 1 375 ? -10.437 9.518 15.610 1.00 95.25 375 ASP A O 1
ATOM 2877 N N . LEU A 1 376 ? -12.533 9.735 16.363 1.00 94.00 376 LEU A N 1
ATOM 2878 C CA . LEU A 1 376 ?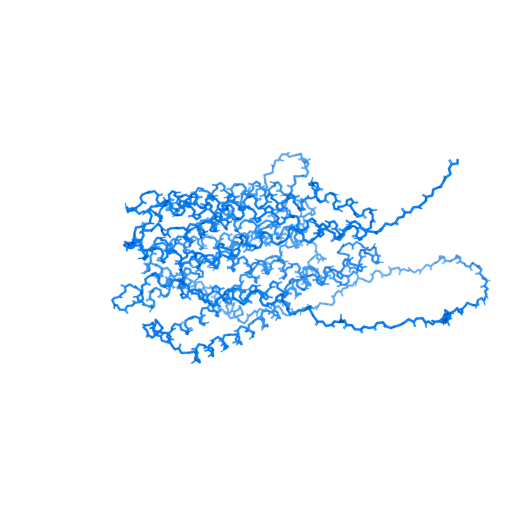 -13.184 9.185 15.167 1.00 94.00 376 LEU A CA 1
ATOM 2879 C C . LEU A 1 376 ? -12.845 9.962 13.881 1.00 94.00 376 LEU A C 1
ATOM 2881 O O . LEU A 1 376 ? -12.820 9.406 12.777 1.00 94.00 376 LEU A O 1
ATOM 2885 N N . VAL A 1 377 ? -12.600 11.274 13.977 1.00 94.88 377 VAL A N 1
ATOM 2886 C CA . VAL A 1 377 ? -12.038 12.056 12.861 1.00 94.88 377 VAL A CA 1
ATOM 2887 C C . VAL A 1 377 ? -10.618 11.588 12.564 1.00 94.88 377 VAL A C 1
ATOM 2889 O O . VAL A 1 377 ? -10.282 11.375 11.396 1.00 94.88 377 VAL A O 1
ATOM 2892 N N . GLY A 1 378 ? -9.810 11.433 13.611 1.00 92.00 378 GLY A N 1
ATOM 2893 C CA . GLY A 1 378 ? -8.442 10.944 13.576 1.00 92.00 378 GLY A CA 1
ATOM 2894 C C . GLY A 1 378 ? -8.312 9.610 12.868 1.00 92.00 378 GLY A C 1
ATOM 2895 O O . GLY A 1 378 ? -7.448 9.490 12.003 1.00 92.00 378 GLY A O 1
ATOM 2896 N N . ASP A 1 379 ? -9.214 8.674 13.127 1.00 91.12 379 ASP A N 1
ATOM 2897 C CA . ASP A 1 379 ? -9.246 7.387 12.439 1.00 91.12 379 ASP A CA 1
ATOM 2898 C C . ASP A 1 379 ? -9.323 7.551 10.915 1.00 91.12 379 ASP A C 1
ATOM 2900 O O . ASP A 1 379 ? -8.538 6.987 10.144 1.00 91.12 379 ASP A O 1
ATOM 2904 N N . ASN A 1 380 ? -10.213 8.426 10.452 1.00 90.44 380 ASN A N 1
ATOM 2905 C CA . ASN A 1 380 ? -10.409 8.659 9.027 1.00 90.44 380 ASN A CA 1
ATOM 2906 C C . ASN A 1 380 ? -9.222 9.385 8.367 1.00 90.44 380 ASN A C 1
ATOM 2908 O O . ASN A 1 380 ? -8.875 9.092 7.217 1.00 90.44 380 ASN A O 1
ATOM 2912 N N . VAL A 1 381 ? -8.598 10.344 9.056 1.00 88.94 381 VAL A N 1
ATOM 2913 C CA . VAL A 1 381 ? -7.499 11.143 8.482 1.00 88.94 381 VAL A CA 1
ATOM 2914 C C . VAL A 1 381 ? -6.126 10.488 8.645 1.00 88.94 381 VAL A C 1
ATOM 2916 O O . VAL A 1 381 ? -5.258 10.657 7.788 1.00 88.94 381 VAL A O 1
ATOM 2919 N N . GLY A 1 382 ? -5.930 9.741 9.726 1.00 83.81 382 GLY A N 1
ATOM 2920 C CA . GLY A 1 382 ? -4.724 8.996 10.049 1.00 83.81 382 GLY A CA 1
ATOM 2921 C C . GLY A 1 382 ? -4.743 7.644 9.361 1.00 83.81 382 GLY A C 1
ATOM 2922 O O . GLY A 1 382 ? -4.123 7.479 8.308 1.00 83.81 382 GLY A O 1
ATOM 2923 N N . ASP A 1 383 ? -5.469 6.674 9.912 1.00 84.19 383 ASP A N 1
ATOM 2924 C CA . ASP A 1 383 ? -5.282 5.292 9.463 1.00 84.19 383 ASP A CA 1
ATOM 2925 C C . ASP A 1 383 ? -5.987 4.966 8.141 1.00 84.19 383 ASP A C 1
ATOM 2927 O O . ASP A 1 383 ? -5.579 4.024 7.469 1.00 84.19 383 ASP A O 1
ATOM 2931 N N . CYS A 1 384 ? -6.943 5.778 7.678 1.00 82.94 384 CYS A N 1
ATOM 2932 C CA . CYS A 1 384 ? -7.467 5.663 6.311 1.00 82.94 384 CYS A CA 1
ATOM 2933 C C . CYS A 1 384 ? -6.680 6.510 5.297 1.00 82.94 384 CYS A C 1
ATOM 2935 O O . CYS A 1 384 ? -6.031 5.971 4.395 1.00 82.94 384 CYS A O 1
ATOM 2937 N N . ALA A 1 385 ? -6.744 7.842 5.403 1.00 84.38 385 ALA A N 1
ATOM 2938 C CA . ALA A 1 385 ? -6.195 8.728 4.372 1.00 84.38 385 ALA A CA 1
ATOM 2939 C C . ALA A 1 385 ? -4.670 8.604 4.243 1.00 84.38 385 ALA A C 1
ATOM 2941 O O . ALA A 1 385 ? -4.143 8.528 3.127 1.00 84.38 385 ALA A O 1
ATOM 2942 N N . ALA A 1 386 ? -3.956 8.566 5.373 1.00 85.69 386 ALA A N 1
ATOM 2943 C CA . ALA A 1 386 ? -2.503 8.513 5.352 1.00 85.69 386 ALA A CA 1
ATOM 2944 C C . ALA A 1 386 ? -1.973 7.145 4.920 1.00 85.69 386 ALA A C 1
ATOM 2946 O O . ALA A 1 386 ? -0.975 7.094 4.207 1.00 85.69 386 ALA A O 1
ATOM 2947 N N . ARG A 1 387 ? -2.664 6.048 5.262 1.00 85.25 387 ARG A N 1
ATOM 2948 C CA . ARG A 1 387 ? -2.320 4.705 4.760 1.00 85.25 387 ARG A CA 1
ATOM 2949 C C . ARG A 1 387 ? -2.584 4.546 3.270 1.00 85.25 387 ARG A C 1
ATOM 2951 O O . ARG A 1 387 ? -1.826 3.857 2.596 1.00 85.25 387 ARG A O 1
ATOM 2958 N N . GLY A 1 388 ? -3.596 5.224 2.730 1.00 85.88 388 GLY A N 1
ATOM 2959 C CA . GLY A 1 388 ? -3.775 5.326 1.281 1.00 85.88 388 GLY A CA 1
ATOM 2960 C C . GLY A 1 388 ? -2.585 6.011 0.597 1.00 85.88 388 GLY A C 1
ATOM 2961 O O . GLY A 1 388 ? -2.093 5.524 -0.416 1.00 85.88 388 GLY A O 1
ATOM 2962 N N . ALA A 1 389 ? -2.083 7.111 1.166 1.00 88.38 389 ALA A N 1
ATOM 2963 C CA . ALA A 1 389 ? -0.900 7.800 0.640 1.00 88.38 389 ALA A CA 1
ATOM 2964 C C . ALA A 1 389 ? 0.395 6.974 0.801 1.00 88.38 389 ALA A C 1
ATOM 2966 O O . ALA A 1 389 ? 1.207 6.952 -0.117 1.00 88.38 389 ALA A O 1
ATOM 2967 N N . ASP A 1 390 ? 0.553 6.272 1.928 1.00 89.44 390 ASP A N 1
ATOM 2968 C CA . ASP A 1 390 ? 1.638 5.312 2.207 1.00 89.44 390 ASP A CA 1
ATOM 2969 C C . ASP A 1 390 ? 1.698 4.208 1.144 1.00 89.44 390 ASP A C 1
ATOM 2971 O O . ASP A 1 390 ? 2.711 3.987 0.489 1.00 89.44 390 ASP A O 1
ATOM 2975 N N . LEU A 1 391 ? 0.555 3.567 0.891 1.00 88.38 391 LEU A N 1
ATOM 2976 C CA . LEU A 1 391 ? 0.458 2.494 -0.088 1.00 88.38 391 LEU A CA 1
ATOM 2977 C C . LEU A 1 391 ? 0.742 2.988 -1.511 1.00 88.38 391 LEU A C 1
ATOM 2979 O O . LEU A 1 391 ? 1.424 2.306 -2.273 1.00 88.38 391 LEU A O 1
ATOM 2983 N N . PHE A 1 392 ? 0.225 4.166 -1.876 1.00 91.31 392 PHE A N 1
ATOM 2984 C CA . PHE A 1 392 ? 0.515 4.783 -3.170 1.00 91.31 392 PHE A CA 1
ATOM 2985 C C . PHE A 1 392 ? 2.019 4.982 -3.365 1.00 91.31 392 PHE A C 1
ATOM 2987 O O . PHE A 1 392 ? 2.556 4.658 -4.421 1.00 91.31 392 PHE A O 1
ATOM 2994 N N . GLU A 1 393 ? 2.675 5.538 -2.349 1.00 92.50 393 GLU A N 1
ATOM 2995 C CA . GLU A 1 393 ? 4.106 5.809 -2.328 1.00 92.50 393 GLU A CA 1
ATOM 2996 C C . GLU A 1 393 ? 4.910 4.528 -2.505 1.00 92.50 393 GLU A C 1
ATOM 2998 O O . GLU A 1 393 ? 5.727 4.461 -3.420 1.00 92.50 393 GLU A O 1
ATOM 3003 N N . SER A 1 394 ? 4.614 3.496 -1.713 1.00 92.00 394 SER A N 1
ATOM 3004 C CA . SER A 1 394 ? 5.376 2.249 -1.728 1.00 92.00 394 SER A CA 1
ATOM 3005 C C . SER A 1 394 ? 5.259 1.526 -3.069 1.00 92.00 394 SER A C 1
ATOM 3007 O O . SER A 1 394 ? 6.261 1.057 -3.603 1.00 92.00 394 SER A O 1
ATOM 3009 N N . ILE A 1 395 ? 4.056 1.489 -3.657 1.00 92.75 395 ILE A N 1
ATOM 3010 C CA . ILE A 1 395 ? 3.828 0.906 -4.988 1.00 92.75 395 ILE A CA 1
ATOM 3011 C C . ILE A 1 395 ? 4.518 1.742 -6.070 1.00 92.75 395 ILE A C 1
ATOM 3013 O O . ILE A 1 395 ? 5.161 1.192 -6.959 1.00 92.75 395 ILE A O 1
ATOM 3017 N N . ALA A 1 396 ? 4.427 3.072 -6.003 1.00 93.31 396 ALA A N 1
ATOM 3018 C CA . ALA A 1 396 ? 5.070 3.930 -6.990 1.00 93.31 396 ALA A CA 1
ATOM 3019 C C . ALA A 1 396 ? 6.603 3.827 -6.937 1.00 93.31 396 ALA A C 1
ATOM 3021 O O . ALA A 1 396 ? 7.248 3.695 -7.979 1.00 93.31 396 ALA A O 1
ATOM 3022 N N . ALA A 1 397 ? 7.182 3.866 -5.736 1.00 93.31 397 ALA A N 1
ATOM 3023 C CA . ALA A 1 397 ? 8.616 3.754 -5.509 1.00 93.31 397 ALA A CA 1
ATOM 3024 C C . ALA A 1 397 ? 9.150 2.386 -5.941 1.00 93.31 397 ALA A C 1
ATOM 3026 O O . ALA A 1 397 ? 10.201 2.316 -6.583 1.00 93.31 397 ALA A O 1
ATOM 3027 N N . GLU A 1 398 ? 8.416 1.313 -5.642 1.00 95.06 398 GLU A N 1
ATOM 3028 C CA . GLU A 1 398 ? 8.759 -0.034 -6.081 1.00 95.06 398 GLU A CA 1
ATOM 3029 C C . GLU A 1 398 ? 8.727 -0.140 -7.612 1.00 95.06 398 GLU A C 1
ATOM 3031 O O . GLU A 1 398 ? 9.766 -0.457 -8.193 1.00 95.06 398 GLU A O 1
ATOM 3036 N N . ILE A 1 399 ? 7.620 0.240 -8.270 1.00 95.56 399 ILE A N 1
ATOM 3037 C CA . ILE A 1 399 ? 7.498 0.194 -9.737 1.00 95.56 399 ILE A CA 1
ATOM 3038 C C . ILE A 1 399 ? 8.642 0.968 -10.397 1.00 95.56 399 ILE A C 1
ATOM 3040 O O . ILE A 1 399 ? 9.326 0.432 -11.266 1.00 95.56 399 ILE A O 1
ATOM 3044 N N . ILE A 1 400 ? 8.896 2.215 -9.984 1.00 94.56 400 ILE A N 1
ATOM 3045 C CA . ILE A 1 400 ? 9.957 3.042 -10.580 1.00 94.56 400 ILE A CA 1
ATOM 3046 C C . ILE A 1 400 ? 11.337 2.402 -10.364 1.00 94.56 400 ILE A C 1
ATOM 3048 O O . ILE A 1 400 ? 12.142 2.345 -11.294 1.00 94.56 400 ILE A O 1
ATOM 3052 N N . SER A 1 401 ? 11.611 1.879 -9.167 1.00 94.50 401 SER A N 1
ATOM 3053 C CA . SER A 1 401 ? 12.886 1.215 -8.861 1.00 94.50 401 SER A CA 1
ATOM 3054 C C . SER A 1 401 ? 13.083 -0.045 -9.706 1.00 94.50 401 SER A C 1
ATOM 3056 O O . SER A 1 401 ? 14.161 -0.259 -10.264 1.00 94.50 401 SER A O 1
ATOM 3058 N N . ALA A 1 402 ? 12.032 -0.850 -9.859 1.00 95.12 402 ALA A N 1
ATOM 3059 C CA . ALA A 1 402 ? 12.016 -2.032 -10.707 1.00 95.12 402 ALA A CA 1
ATOM 3060 C C . ALA A 1 402 ? 12.238 -1.693 -12.186 1.00 95.12 402 ALA A C 1
ATOM 3062 O O . ALA A 1 402 ? 13.037 -2.357 -12.846 1.00 95.12 402 ALA A O 1
ATOM 3063 N N . MET A 1 403 ? 11.600 -0.633 -12.692 1.00 94.94 403 MET A N 1
ATOM 3064 C CA . MET A 1 403 ? 11.795 -0.135 -14.058 1.00 94.94 403 MET A CA 1
ATOM 3065 C C . MET A 1 403 ? 13.257 0.265 -14.308 1.00 94.94 403 MET A C 1
ATOM 3067 O O . MET A 1 403 ? 13.826 -0.091 -15.341 1.00 94.94 403 MET A O 1
ATOM 3071 N N . ILE A 1 404 ? 13.884 0.972 -13.358 1.00 93.25 404 ILE A N 1
ATOM 3072 C CA . ILE A 1 404 ? 15.292 1.395 -13.448 1.00 93.25 404 ILE A CA 1
ATOM 3073 C C . ILE A 1 404 ? 16.226 0.179 -13.429 1.00 93.25 404 ILE A C 1
ATOM 3075 O O . ILE A 1 404 ? 17.121 0.066 -14.269 1.00 93.25 404 ILE A O 1
ATOM 3079 N N . LEU A 1 405 ? 16.025 -0.757 -12.497 1.00 93.12 405 LEU A N 1
ATOM 3080 C CA . LEU A 1 405 ? 16.852 -1.964 -12.399 1.00 93.12 405 LEU A CA 1
ATOM 3081 C C . LEU A 1 405 ? 16.682 -2.876 -13.624 1.00 93.12 405 LEU A C 1
ATOM 3083 O O . LEU A 1 405 ? 17.670 -3.401 -14.131 1.00 93.12 405 LEU A O 1
ATOM 3087 N N . GLY A 1 406 ? 15.461 -3.010 -14.144 1.00 91.38 406 GLY A N 1
ATOM 3088 C CA . GLY A 1 406 ? 15.175 -3.763 -15.366 1.00 91.38 406 GLY A CA 1
ATOM 3089 C C . GLY A 1 406 ? 15.829 -3.139 -16.598 1.00 91.38 406 GLY A C 1
ATOM 3090 O O . GLY A 1 406 ? 16.504 -3.837 -17.354 1.00 91.38 406 GLY A O 1
ATOM 3091 N N . GLY A 1 407 ? 15.706 -1.817 -16.768 1.00 90.19 407 GLY A N 1
ATOM 3092 C CA . GLY A 1 407 ? 16.319 -1.086 -17.881 1.00 90.19 407 GLY A CA 1
ATOM 3093 C C . GLY A 1 407 ? 17.849 -1.126 -17.858 1.00 90.19 407 GLY A C 1
ATOM 3094 O O . GLY A 1 407 ? 18.478 -1.419 -18.875 1.00 90.19 407 GLY A O 1
ATOM 3095 N N . THR A 1 408 ? 18.457 -0.905 -16.689 1.00 89.75 408 THR A N 1
ATOM 3096 C CA . THR A 1 408 ? 19.922 -0.951 -16.520 1.00 89.75 408 THR A CA 1
ATOM 3097 C C . THR A 1 408 ? 20.489 -2.358 -16.714 1.00 89.75 408 THR A C 1
ATOM 3099 O O . THR A 1 408 ? 21.538 -2.514 -17.341 1.00 89.75 408 THR A O 1
ATOM 3102 N N . MET A 1 409 ? 19.793 -3.394 -16.234 1.00 89.50 409 MET A N 1
ATOM 3103 C CA . MET A 1 409 ? 20.170 -4.788 -16.473 1.00 89.50 409 MET A CA 1
ATOM 3104 C C . MET A 1 409 ? 20.097 -5.138 -17.965 1.00 89.50 409 MET A C 1
ATOM 3106 O O . MET A 1 409 ? 21.056 -5.696 -18.501 1.00 89.50 409 MET A O 1
ATOM 3110 N N . ALA A 1 410 ? 18.994 -4.795 -18.638 1.00 87.31 410 ALA A N 1
ATOM 3111 C CA . ALA A 1 410 ? 18.798 -5.091 -20.057 1.00 87.31 410 ALA A CA 1
ATOM 3112 C C . ALA A 1 410 ? 19.849 -4.402 -20.943 1.00 87.31 410 ALA A C 1
ATOM 3114 O O . ALA A 1 410 ? 20.363 -5.013 -21.880 1.00 87.31 410 ALA A O 1
ATOM 3115 N N . GLN A 1 411 ? 20.234 -3.168 -20.594 1.00 86.62 411 GLN A N 1
ATOM 3116 C CA . GLN A 1 411 ? 21.300 -2.435 -21.274 1.00 86.62 411 GLN A CA 1
ATOM 3117 C C . GLN A 1 411 ? 22.663 -3.130 -21.145 1.00 86.62 411 GLN A C 1
ATOM 3119 O O . GLN A 1 411 ? 23.379 -3.243 -22.138 1.00 86.62 411 GLN A O 1
ATOM 3124 N N . ARG A 1 412 ? 23.025 -3.605 -19.945 1.00 86.25 412 ARG A N 1
ATOM 3125 C CA . ARG A 1 412 ? 24.295 -4.322 -19.715 1.00 86.25 412 ARG A CA 1
ATOM 3126 C C . ARG A 1 412 ? 24.343 -5.660 -20.450 1.00 86.25 412 ARG A C 1
ATOM 3128 O O . ARG A 1 412 ? 25.338 -5.992 -21.077 1.00 86.25 412 ARG A O 1
ATOM 3135 N N . CYS A 1 413 ? 23.231 -6.390 -20.461 1.00 83.50 413 CYS A N 1
ATOM 3136 C CA . CYS A 1 413 ? 23.147 -7.688 -21.132 1.00 83.50 413 CYS A CA 1
ATOM 3137 C C . CYS A 1 413 ? 22.957 -7.585 -22.662 1.00 83.50 413 CYS A C 1
ATOM 3139 O O . CYS A 1 413 ? 22.820 -8.615 -23.314 1.00 83.50 413 CYS A O 1
ATOM 3141 N N . LYS A 1 414 ? 22.926 -6.371 -23.246 1.00 81.56 414 LYS A N 1
ATOM 3142 C CA . LYS A 1 414 ? 22.683 -6.127 -24.686 1.00 81.56 414 LYS A CA 1
ATOM 3143 C C . LYS A 1 414 ? 21.423 -6.827 -25.218 1.00 81.56 414 LYS A C 1
ATOM 3145 O O . LYS A 1 414 ? 21.422 -7.407 -26.303 1.00 81.56 414 LYS A O 1
ATOM 3150 N N . ILE A 1 415 ? 20.342 -6.775 -24.444 1.00 82.00 415 ILE A N 1
ATOM 3151 C CA . ILE A 1 415 ? 19.046 -7.309 -24.874 1.00 82.00 415 ILE A CA 1
ATOM 3152 C C . ILE A 1 415 ? 18.485 -6.392 -25.967 1.00 82.00 415 ILE A C 1
ATOM 3154 O O . ILE A 1 415 ? 18.409 -5.181 -25.763 1.00 82.00 415 ILE A O 1
ATOM 3158 N N . GLU A 1 416 ? 18.101 -6.967 -27.112 1.00 73.31 416 GLU A N 1
ATOM 3159 C CA . GLU A 1 416 ? 17.595 -6.212 -28.272 1.00 73.31 416 GLU A CA 1
ATOM 3160 C C . GLU A 1 416 ? 16.318 -5.422 -27.943 1.00 73.31 416 GLU A C 1
ATOM 3162 O O . GLU A 1 416 ? 16.192 -4.276 -28.363 1.00 73.31 416 GLU A O 1
ATOM 3167 N N . ASP A 1 417 ? 15.416 -5.998 -27.139 1.00 81.38 417 ASP A N 1
ATOM 3168 C CA . ASP A 1 417 ? 14.204 -5.331 -26.652 1.00 81.38 417 ASP A CA 1
ATOM 3169 C C . ASP A 1 417 ? 14.177 -5.238 -25.108 1.00 81.38 417 ASP A C 1
ATOM 3171 O O . ASP A 1 417 ? 13.795 -6.195 -24.423 1.00 81.38 417 ASP A O 1
ATOM 3175 N N . PRO A 1 418 ? 14.567 -4.091 -24.517 1.00 84.19 418 PRO A N 1
ATOM 3176 C CA . PRO A 1 418 ? 14.533 -3.884 -23.070 1.00 84.19 418 PRO A CA 1
ATOM 3177 C C . PRO A 1 418 ? 13.121 -3.590 -22.530 1.00 84.19 418 PRO A C 1
ATOM 3179 O O . PRO A 1 418 ? 12.930 -3.566 -21.309 1.00 84.19 418 PRO A O 1
ATOM 3182 N N . SER A 1 419 ? 12.126 -3.353 -23.396 1.00 84.62 419 SER A N 1
ATOM 3183 C CA . SER A 1 419 ? 10.795 -2.889 -22.985 1.00 84.62 419 SER A CA 1
ATOM 3184 C C . SER A 1 419 ? 10.072 -3.892 -22.080 1.00 84.62 419 SER A C 1
ATOM 3186 O O . SER A 1 419 ? 9.386 -3.486 -21.139 1.00 84.62 419 SER A O 1
ATOM 3188 N N . GLY A 1 420 ? 10.300 -5.194 -22.289 1.00 87.12 420 GLY A N 1
ATOM 3189 C CA . GLY A 1 420 ? 9.733 -6.263 -21.469 1.00 87.12 420 GLY A CA 1
ATOM 3190 C C . GLY A 1 420 ? 10.126 -6.163 -19.992 1.00 87.12 420 GLY A C 1
ATOM 3191 O O . GLY A 1 420 ? 9.267 -6.252 -19.118 1.00 87.12 420 GLY A O 1
ATOM 3192 N N . PHE A 1 421 ? 11.402 -5.894 -19.703 1.00 89.62 421 PHE A N 1
ATOM 3193 C CA . PHE A 1 421 ? 11.918 -5.778 -18.333 1.00 89.62 421 PHE A CA 1
ATOM 3194 C C . PHE A 1 421 ? 11.514 -4.468 -17.661 1.00 89.62 421 PHE A C 1
ATOM 3196 O O . PHE A 1 421 ? 11.270 -4.441 -16.456 1.00 89.62 421 PHE A O 1
ATOM 3203 N N . ILE A 1 422 ? 11.428 -3.387 -18.439 1.00 92.69 422 ILE A N 1
ATOM 3204 C CA . ILE A 1 422 ? 11.029 -2.071 -17.935 1.00 92.69 422 ILE A CA 1
ATOM 3205 C C . ILE A 1 422 ? 9.535 -2.067 -17.607 1.00 92.69 422 ILE A C 1
ATOM 3207 O O . ILE A 1 422 ? 9.149 -1.612 -16.542 1.00 92.69 422 ILE A O 1
ATOM 3211 N N . LEU A 1 423 ? 8.675 -2.589 -18.480 1.00 93.75 423 LEU A N 1
ATOM 3212 C CA . LEU A 1 423 ? 7.221 -2.529 -18.287 1.00 93.75 423 LEU A CA 1
ATOM 3213 C C . LEU A 1 423 ? 6.662 -3.658 -17.410 1.00 93.75 423 LEU A C 1
ATOM 3215 O O . LEU A 1 423 ? 5.504 -3.586 -16.996 1.00 93.75 423 LEU A O 1
ATOM 3219 N N . PHE A 1 424 ? 7.474 -4.667 -17.086 1.00 94.56 424 PHE A N 1
ATOM 3220 C CA . PHE A 1 424 ? 7.106 -5.786 -16.219 1.00 94.56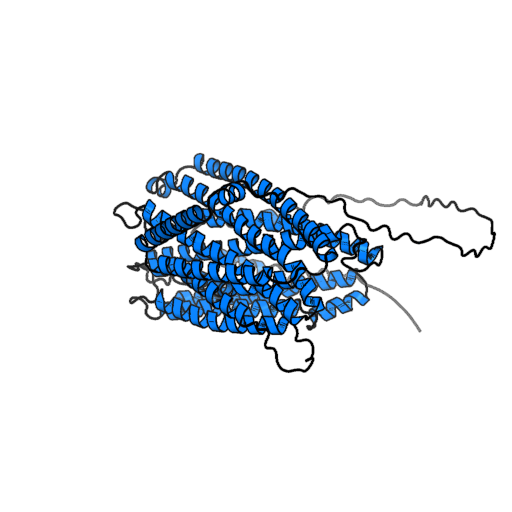 424 PHE A CA 1
ATOM 3221 C C . PHE A 1 424 ? 6.377 -5.398 -14.918 1.00 94.56 424 PHE A C 1
ATOM 3223 O O . PHE A 1 424 ? 5.273 -5.910 -14.709 1.00 94.56 424 PHE A O 1
ATOM 3230 N N . PRO A 1 425 ? 6.896 -4.489 -14.064 1.00 95.25 425 PRO A N 1
ATOM 3231 C CA . PRO A 1 425 ? 6.213 -4.110 -12.824 1.00 95.25 425 PRO A CA 1
ATOM 3232 C C . PRO A 1 425 ? 4.801 -3.547 -13.058 1.00 95.25 425 PRO A C 1
ATOM 3234 O O . PRO A 1 425 ? 3.883 -3.846 -12.298 1.00 95.25 425 PRO A O 1
ATOM 3237 N N . LEU A 1 426 ? 4.574 -2.795 -14.143 1.00 95.31 426 LEU A N 1
ATOM 3238 C CA . LEU A 1 426 ? 3.244 -2.256 -14.464 1.00 95.31 426 LEU A CA 1
ATOM 3239 C C . LEU A 1 426 ? 2.243 -3.360 -14.821 1.00 95.31 426 LEU A C 1
ATOM 3241 O O . LEU A 1 426 ? 1.062 -3.257 -14.485 1.00 95.31 426 LEU A O 1
ATOM 3245 N N . VAL A 1 427 ? 2.701 -4.416 -15.496 1.00 95.44 427 VAL A N 1
ATOM 3246 C CA . VAL A 1 427 ? 1.862 -5.568 -15.849 1.00 95.44 427 VAL A CA 1
ATOM 3247 C C . VAL A 1 427 ? 1.522 -6.394 -14.615 1.00 95.44 427 VAL A C 1
ATOM 3249 O O . VAL A 1 427 ? 0.355 -6.745 -14.442 1.00 95.44 427 VAL A O 1
ATOM 3252 N N . VAL A 1 428 ? 2.498 -6.642 -13.736 1.00 95.06 428 VAL A N 1
ATOM 3253 C CA . VAL A 1 428 ? 2.274 -7.337 -12.458 1.00 95.06 428 VAL A CA 1
ATOM 3254 C C . VAL A 1 428 ? 1.204 -6.608 -11.643 1.00 95.06 428 VAL A C 1
ATOM 3256 O O . VAL A 1 428 ? 0.148 -7.185 -11.382 1.00 95.06 428 VAL A O 1
ATOM 3259 N N . HIS A 1 429 ? 1.384 -5.308 -11.390 1.00 94.81 429 HIS A N 1
ATOM 3260 C CA . HIS A 1 429 ? 0.413 -4.526 -10.615 1.00 94.81 429 HIS A CA 1
ATOM 3261 C C . HIS A 1 429 ? -0.942 -4.352 -11.306 1.00 94.81 429 HIS A C 1
ATOM 3263 O O . HIS A 1 429 ? -1.965 -4.191 -10.643 1.00 94.81 429 HIS A O 1
ATOM 3269 N N . SER A 1 430 ? -0.998 -4.443 -12.638 1.00 94.44 430 SER A N 1
ATOM 3270 C CA . SER A 1 430 ? -2.276 -4.507 -13.357 1.00 94.44 430 SER A CA 1
ATOM 3271 C C . SER A 1 430 ? -3.034 -5.795 -13.027 1.00 94.44 430 SER A C 1
ATOM 3273 O O . SER A 1 430 ? -4.230 -5.749 -12.732 1.00 94.44 430 SER A O 1
ATOM 3275 N N . PHE A 1 431 ? -2.357 -6.947 -13.022 1.00 94.81 431 PHE A N 1
ATOM 3276 C CA . PHE A 1 431 ? -2.973 -8.198 -12.579 1.00 94.81 431 PHE A CA 1
ATOM 3277 C C . PHE A 1 431 ? -3.358 -8.157 -11.098 1.00 94.81 431 PHE A C 1
ATOM 3279 O O . PHE A 1 431 ? -4.427 -8.666 -10.751 1.00 94.81 431 PHE A O 1
ATOM 3286 N N . ASP A 1 432 ? -2.571 -7.487 -10.256 1.00 92.69 432 ASP A N 1
ATOM 3287 C CA . ASP A 1 432 ? -2.839 -7.347 -8.820 1.00 92.69 432 ASP A CA 1
ATOM 3288 C C . ASP A 1 432 ? -4.185 -6.663 -8.533 1.00 92.69 432 ASP A C 1
ATOM 3290 O O . ASP A 1 432 ? -4.926 -7.077 -7.632 1.00 92.69 432 ASP A O 1
ATOM 3294 N N . LEU A 1 433 ? -4.576 -5.684 -9.359 1.00 93.75 433 LEU A N 1
ATOM 3295 C CA . LEU A 1 433 ? -5.905 -5.058 -9.307 1.00 93.75 433 LEU A CA 1
ATOM 3296 C C . LEU A 1 433 ? -7.031 -6.061 -9.598 1.00 93.75 433 LEU A C 1
ATOM 3298 O O . LEU A 1 433 ? -8.080 -6.045 -8.943 1.00 93.75 433 LEU A O 1
ATOM 3302 N N . VAL A 1 434 ? -6.824 -6.953 -10.570 1.00 93.81 434 VAL A N 1
ATOM 3303 C CA . VAL A 1 434 ? -7.816 -7.959 -10.972 1.00 93.81 434 VAL A CA 1
ATOM 3304 C C . VAL A 1 434 ? -7.962 -9.025 -9.891 1.00 93.81 434 VAL A C 1
ATOM 3306 O O . VAL A 1 434 ? -9.076 -9.290 -9.435 1.00 93.81 434 VAL A O 1
ATOM 3309 N N . ILE A 1 435 ? -6.856 -9.616 -9.438 1.00 93.75 435 ILE A N 1
ATOM 3310 C CA . ILE A 1 435 ? -6.887 -10.678 -8.424 1.00 93.75 435 ILE A CA 1
ATOM 3311 C C . ILE A 1 435 ? -7.397 -10.149 -7.079 1.00 93.75 435 ILE A C 1
ATOM 3313 O O . ILE A 1 435 ? -8.172 -10.836 -6.413 1.00 93.75 435 ILE A O 1
ATOM 3317 N N . SER A 1 436 ? -7.068 -8.904 -6.712 1.00 91.31 436 SER A N 1
ATOM 3318 C CA . SER A 1 436 ? -7.580 -8.278 -5.488 1.00 91.31 436 SER A CA 1
ATOM 3319 C C . SER A 1 436 ? -9.079 -8.013 -5.583 1.00 91.31 436 SER A C 1
ATOM 3321 O O . SER A 1 436 ? -9.802 -8.253 -4.616 1.00 91.31 436 SER A O 1
ATOM 3323 N N . SER A 1 437 ? -9.579 -7.625 -6.761 1.00 91.75 437 SER A N 1
ATOM 3324 C CA . SER A 1 437 ? -11.021 -7.533 -7.024 1.00 91.75 437 SER A CA 1
ATOM 3325 C C . SER A 1 437 ? -11.715 -8.886 -6.833 1.00 91.75 437 SER A C 1
ATOM 3327 O O . SER A 1 437 ? -12.747 -8.966 -6.163 1.00 91.75 437 SER A O 1
ATOM 3329 N N . VAL A 1 438 ? -11.135 -9.972 -7.356 1.00 92.38 438 VAL A N 1
ATOM 3330 C CA . VAL A 1 438 ? -11.660 -11.336 -7.161 1.00 92.38 438 VAL A CA 1
ATOM 3331 C C . VAL A 1 438 ? -11.650 -11.725 -5.679 1.00 92.38 438 VAL A C 1
ATOM 3333 O O . VAL A 1 438 ? -12.653 -12.245 -5.184 1.00 92.38 438 VAL A O 1
ATOM 3336 N N . GLY A 1 439 ? -10.577 -11.414 -4.947 1.00 89.94 439 GLY A N 1
ATOM 3337 C CA . GLY A 1 439 ? -10.479 -11.623 -3.501 1.00 89.94 439 GLY A CA 1
ATOM 3338 C C . GLY A 1 439 ? -11.573 -10.892 -2.716 1.00 89.94 439 GLY A C 1
ATOM 3339 O O . GLY A 1 439 ? -12.226 -11.494 -1.861 1.00 89.94 439 GLY A O 1
ATOM 3340 N N . ILE A 1 440 ? -11.841 -9.620 -3.043 1.00 88.56 440 ILE A N 1
ATOM 3341 C CA . ILE A 1 440 ? -12.925 -8.824 -2.434 1.00 88.56 440 ILE A CA 1
ATOM 3342 C C . ILE A 1 440 ? -14.287 -9.481 -2.698 1.00 88.56 440 ILE A C 1
ATOM 3344 O O . ILE A 1 440 ? -15.110 -9.623 -1.790 1.00 88.56 440 ILE A O 1
ATOM 3348 N N . PHE A 1 441 ? -14.548 -9.906 -3.939 1.00 89.38 441 PHE A N 1
ATOM 3349 C CA . PHE A 1 441 ? -15.827 -10.518 -4.315 1.00 89.38 441 PHE A CA 1
ATOM 3350 C C . PHE A 1 441 ? -16.008 -11.954 -3.819 1.00 89.38 441 PHE A C 1
ATOM 3352 O O . PHE A 1 441 ? -17.151 -12.419 -3.748 1.00 89.38 441 PHE A O 1
ATOM 3359 N N . SER A 1 442 ? -14.919 -12.637 -3.462 1.00 87.38 442 SER A N 1
ATOM 3360 C CA . SER A 1 442 ? -14.939 -13.956 -2.822 1.00 87.38 442 SER A CA 1
ATOM 3361 C C . SER A 1 442 ? -15.618 -13.906 -1.449 1.00 87.38 442 SER A C 1
ATOM 3363 O O . SER A 1 442 ? -16.310 -14.848 -1.055 1.00 87.38 442 SER A O 1
ATOM 3365 N N . ILE A 1 443 ? -15.535 -12.764 -0.751 1.00 80.56 443 ILE A N 1
ATOM 3366 C CA . ILE A 1 443 ? -16.244 -12.530 0.512 1.00 80.56 443 ILE A CA 1
ATOM 3367 C C . ILE A 1 443 ? -17.734 -12.290 0.219 1.00 80.56 443 ILE A C 1
ATOM 3369 O O . ILE A 1 443 ? -18.243 -11.168 0.080 1.00 80.56 443 ILE A O 1
ATOM 3373 N N . ARG A 1 444 ? -18.461 -13.403 0.083 1.00 69.50 444 ARG A N 1
ATOM 3374 C CA . ARG A 1 444 ? -19.906 -13.422 -0.136 1.00 69.50 444 ARG A CA 1
ATOM 3375 C C . ARG A 1 444 ? -20.675 -13.651 1.151 1.00 69.50 444 ARG A C 1
ATOM 3377 O O . ARG A 1 444 ? -20.279 -14.375 2.070 1.00 69.50 444 ARG A O 1
ATOM 3384 N N . ASN A 1 445 ? -21.857 -13.055 1.146 1.00 59.81 445 ASN A N 1
ATOM 3385 C CA . ASN A 1 445 ? -22.915 -13.387 2.070 1.00 59.81 445 ASN A CA 1
ATOM 3386 C C . ASN A 1 445 ? -23.594 -14.652 1.523 1.00 59.81 445 ASN A C 1
ATOM 3388 O O . ASN A 1 445 ? -24.626 -14.565 0.859 1.00 59.81 445 ASN A O 1
ATOM 3392 N N . THR A 1 446 ? -22.961 -15.821 1.668 1.00 44.66 446 THR A N 1
ATOM 3393 C CA . THR A 1 446 ? -23.688 -17.070 1.431 1.00 44.66 446 THR A CA 1
ATOM 3394 C C . THR A 1 446 ? -24.704 -17.156 2.548 1.00 44.66 446 THR A C 1
ATOM 3396 O O . THR A 1 446 ? -24.352 -17.268 3.721 1.00 44.66 446 THR A O 1
ATOM 3399 N N . ARG A 1 447 ? -25.970 -17.006 2.175 1.00 43.97 447 ARG A N 1
ATOM 3400 C CA . ARG A 1 447 ? -27.112 -17.231 3.044 1.00 43.97 447 ARG A CA 1
ATOM 3401 C C . ARG A 1 447 ? -27.209 -18.736 3.259 1.00 43.97 447 ARG A C 1
ATOM 3403 O O . ARG A 1 447 ? -28.074 -19.380 2.680 1.00 43.97 447 ARG A O 1
ATOM 3410 N N . ASP A 1 448 ? -26.273 -19.295 4.017 1.00 41.41 448 ASP A N 1
ATOM 3411 C CA . ASP A 1 448 ? -26.395 -20.672 4.452 1.00 41.41 448 ASP A CA 1
ATOM 3412 C C . ASP A 1 448 ? -27.441 -20.696 5.567 1.00 41.41 448 ASP A C 1
ATOM 3414 O O . ASP A 1 448 ? -27.207 -20.320 6.710 1.00 41.41 448 ASP A O 1
ATOM 3418 N N . SER A 1 449 ? -28.656 -21.036 5.144 1.00 39.03 449 SER A N 1
ATOM 3419 C CA . SER A 1 449 ? -29.433 -22.066 5.818 1.00 39.03 449 SER A CA 1
ATOM 3420 C C . SER A 1 449 ? -29.692 -21.832 7.309 1.00 39.03 449 SER A C 1
ATOM 3422 O O . SER A 1 449 ? -29.092 -22.496 8.138 1.00 39.03 449 SER A O 1
ATOM 3424 N N . GLY A 1 450 ? -30.637 -20.938 7.634 1.00 38.75 450 GLY A N 1
ATOM 3425 C CA . GLY A 1 450 ? -31.617 -21.083 8.733 1.00 38.75 450 GLY A CA 1
ATOM 3426 C C . GLY A 1 450 ? -31.145 -21.323 10.175 1.00 38.75 450 GLY A C 1
ATOM 3427 O O . GLY A 1 450 ? -31.983 -21.407 11.066 1.00 38.75 450 GLY A O 1
ATOM 3428 N N . ILE A 1 451 ? -29.849 -21.414 10.434 1.00 43.50 451 ILE A N 1
ATOM 3429 C CA . ILE A 1 451 ? -29.275 -21.712 11.736 1.00 43.50 451 ILE A CA 1
ATOM 3430 C C . ILE A 1 451 ? -28.372 -20.536 12.056 1.00 43.50 451 ILE A C 1
ATOM 3432 O O . ILE A 1 451 ? -27.496 -20.175 11.272 1.00 43.50 451 ILE A O 1
ATOM 3436 N N . ILE A 1 452 ? -28.619 -19.918 13.206 1.00 43.66 452 ILE A N 1
ATOM 3437 C CA . ILE A 1 452 ? -27.712 -18.965 13.836 1.00 43.66 452 ILE A CA 1
ATOM 3438 C C . ILE A 1 452 ? -26.427 -19.749 14.140 1.00 43.66 452 ILE A C 1
ATOM 3440 O O . ILE A 1 452 ? -26.266 -20.325 15.212 1.00 43.66 452 ILE A O 1
ATOM 3444 N N . GLY A 1 453 ? -25.562 -19.890 13.136 1.00 45.34 453 GLY A N 1
ATOM 3445 C CA . GLY A 1 453 ? -24.243 -20.476 13.287 1.00 45.34 453 GLY A CA 1
ATOM 3446 C C . GLY A 1 453 ? -23.411 -19.581 14.195 1.00 45.34 453 GLY A C 1
ATOM 3447 O O . GLY A 1 453 ? -23.571 -18.358 14.180 1.00 45.34 453 GLY A O 1
ATOM 3448 N N . ALA A 1 454 ? -22.543 -20.196 15.001 1.00 50.41 454 ALA A N 1
ATOM 3449 C CA . ALA A 1 454 ? -21.586 -19.492 15.848 1.00 50.41 454 ALA A CA 1
ATOM 3450 C C . ALA A 1 454 ? -20.912 -18.357 15.060 1.00 50.41 454 ALA A C 1
ATOM 3452 O O . ALA A 1 454 ? -20.535 -18.577 13.908 1.00 50.41 454 ALA A O 1
ATOM 3453 N N . MET A 1 455 ? -20.789 -17.167 15.668 1.00 56.41 455 MET A N 1
ATOM 3454 C CA . MET A 1 455 ? -20.153 -16.000 15.046 1.00 56.41 455 MET A CA 1
ATOM 3455 C C . MET A 1 455 ? -18.855 -16.431 14.355 1.00 56.41 455 MET A C 1
ATOM 3457 O O . MET A 1 455 ? -17.888 -16.816 15.016 1.00 56.41 455 MET A O 1
ATOM 3461 N N . GLU A 1 456 ? -18.848 -16.426 13.020 1.00 65.12 456 GLU A N 1
ATOM 3462 C CA . GLU A 1 456 ? -17.623 -16.684 12.279 1.00 65.12 456 GLU A CA 1
ATOM 3463 C C . GLU A 1 456 ? -16.659 -15.538 12.568 1.00 65.12 456 GLU A C 1
ATOM 3465 O O . GLU A 1 456 ? -16.981 -14.370 12.359 1.00 65.12 456 GLU A O 1
ATOM 3470 N N . ASP A 1 457 ? -15.479 -15.896 13.060 1.00 78.62 457 ASP A N 1
ATOM 3471 C CA . ASP A 1 457 ? -14.384 -14.971 13.311 1.00 78.62 457 ASP A CA 1
ATOM 3472 C C . ASP A 1 457 ? -14.073 -14.151 12.037 1.00 78.62 457 ASP A C 1
ATOM 3474 O O . ASP A 1 457 ? -13.655 -14.751 11.034 1.00 78.62 457 ASP A O 1
ATOM 3478 N N . PRO A 1 458 ? -14.250 -12.812 12.051 1.00 80.81 458 PRO A N 1
ATOM 3479 C CA . PRO A 1 458 ? -13.992 -11.945 10.898 1.00 80.81 458 PRO A CA 1
ATOM 3480 C C . PRO A 1 458 ? -12.603 -12.160 10.294 1.00 80.81 458 PRO A C 1
ATOM 3482 O O . PRO A 1 458 ? -12.437 -12.173 9.072 1.00 80.81 458 PRO A O 1
ATOM 3485 N N . MET A 1 459 ? -11.623 -12.446 11.154 1.00 80.62 459 MET A N 1
ATOM 3486 C CA . MET A 1 459 ? -10.244 -12.732 10.780 1.00 80.62 459 MET A CA 1
ATOM 3487 C C . MET A 1 459 ? -10.128 -13.954 9.855 1.00 80.62 459 MET A C 1
ATOM 3489 O O . MET A 1 459 ? -9.364 -13.944 8.889 1.00 80.62 459 MET A O 1
ATOM 3493 N N . LYS A 1 460 ? -10.917 -15.010 10.097 1.00 82.88 460 LYS A N 1
ATOM 3494 C CA . LYS A 1 460 ? -10.914 -16.226 9.262 1.00 82.88 460 LYS A CA 1
ATOM 3495 C C . LYS A 1 460 ? -11.535 -15.982 7.890 1.00 82.88 460 LYS A C 1
ATOM 3497 O O . LYS A 1 460 ? -11.073 -16.548 6.899 1.00 82.88 460 LYS A O 1
ATOM 3502 N N . ILE A 1 461 ? -12.580 -15.156 7.824 1.00 83.31 461 ILE A N 1
ATOM 3503 C CA . ILE A 1 461 ? -13.245 -14.794 6.563 1.00 83.31 461 ILE A CA 1
ATOM 3504 C C . ILE A 1 461 ? -12.265 -14.035 5.667 1.00 83.31 461 ILE A C 1
ATOM 3506 O O . ILE A 1 461 ? -12.130 -14.339 4.480 1.00 83.31 461 ILE A O 1
ATOM 3510 N N . LEU A 1 462 ? -11.535 -13.096 6.260 1.00 83.31 462 LEU A N 1
ATOM 3511 C CA . LEU A 1 462 ? -10.565 -12.271 5.561 1.00 83.31 462 LEU A CA 1
ATOM 3512 C C . LEU A 1 462 ? -9.327 -13.075 5.128 1.00 83.31 462 LEU A C 1
ATOM 3514 O O . LEU A 1 462 ? -8.848 -12.926 4.007 1.00 83.31 462 LEU A O 1
ATOM 3518 N N . GLN A 1 463 ? -8.881 -14.035 5.946 1.00 84.50 463 GLN A N 1
ATOM 3519 C CA . GLN A 1 463 ? -7.834 -14.997 5.570 1.00 84.50 463 GLN A CA 1
ATOM 3520 C C . GLN A 1 463 ? -8.236 -15.896 4.400 1.00 84.50 463 GLN A C 1
ATOM 3522 O O . GLN A 1 463 ? -7.404 -16.186 3.543 1.00 84.50 463 GLN A O 1
ATOM 3527 N N . LYS A 1 464 ? -9.505 -16.320 4.323 1.00 85.62 464 LYS A N 1
ATOM 3528 C CA . LYS A 1 464 ? -10.007 -17.086 3.172 1.00 85.62 464 LYS A CA 1
ATOM 3529 C C . LYS A 1 464 ? -9.909 -16.281 1.880 1.00 85.62 464 LYS A C 1
ATOM 3531 O O . LYS A 1 464 ? -9.419 -16.806 0.884 1.00 85.62 464 LYS A O 1
ATOM 3536 N N . GLY A 1 465 ? -10.350 -15.023 1.891 1.00 86.88 465 GLY A N 1
ATOM 3537 C CA . GLY A 1 465 ? -10.222 -14.160 0.716 1.00 86.88 465 GLY A CA 1
ATOM 3538 C C . GLY A 1 465 ? -8.758 -13.864 0.374 1.00 86.88 465 GLY A C 1
ATOM 3539 O O . GLY A 1 465 ? -8.390 -13.955 -0.792 1.00 86.88 465 GLY A O 1
ATOM 3540 N N . TYR A 1 466 ? -7.903 -13.651 1.380 1.00 88.06 466 TYR A N 1
ATOM 3541 C CA . TYR A 1 466 ? -6.461 -13.477 1.190 1.00 88.06 466 TYR A CA 1
ATOM 3542 C C . TYR A 1 466 ? -5.798 -14.700 0.544 1.00 88.06 466 TYR A C 1
ATOM 3544 O O . TYR A 1 466 ? -5.012 -14.557 -0.388 1.00 88.06 466 TYR A O 1
ATOM 3552 N N . SER A 1 467 ? -6.156 -15.910 0.982 1.00 88.62 467 SER A N 1
ATOM 3553 C CA . SER A 1 467 ? -5.641 -17.157 0.408 1.00 88.62 467 SER A CA 1
ATOM 3554 C C . SER A 1 467 ? -6.022 -17.311 -1.068 1.00 88.62 467 SER A C 1
ATOM 3556 O O . SER A 1 467 ? -5.176 -17.705 -1.869 1.00 88.62 467 SER A O 1
ATOM 3558 N N . VAL A 1 468 ? -7.250 -16.935 -1.453 1.00 91.44 468 VAL A N 1
ATOM 3559 C CA . VAL A 1 468 ? -7.664 -16.898 -2.868 1.00 91.44 468 VAL A CA 1
ATOM 3560 C C . VAL A 1 468 ? -6.808 -15.907 -3.660 1.00 91.44 468 VAL A C 1
ATOM 3562 O O . VAL A 1 468 ? -6.332 -16.251 -4.741 1.00 91.44 468 VAL A O 1
ATOM 3565 N N . THR A 1 469 ? -6.566 -14.712 -3.115 1.00 91.62 469 THR A N 1
ATOM 3566 C CA . THR A 1 469 ? -5.713 -13.701 -3.754 1.00 91.62 469 THR A CA 1
ATOM 3567 C C . THR A 1 469 ? -4.278 -14.199 -3.929 1.00 91.62 469 THR A C 1
ATOM 3569 O O . THR A 1 469 ? -3.733 -14.038 -5.012 1.00 91.62 469 THR A O 1
ATOM 3572 N N . ILE A 1 470 ? -3.681 -14.862 -2.929 1.00 92.12 470 ILE A N 1
ATOM 3573 C CA . ILE A 1 470 ? -2.316 -15.419 -3.021 1.00 92.12 470 ILE A CA 1
ATOM 3574 C C . ILE A 1 470 ? -2.210 -16.475 -4.121 1.00 92.12 470 ILE A C 1
ATOM 3576 O O . ILE A 1 470 ? -1.273 -16.445 -4.914 1.00 92.12 470 ILE A O 1
ATOM 3580 N N . VAL A 1 471 ? -3.154 -17.419 -4.179 1.00 93.69 471 VAL A N 1
ATOM 3581 C CA . VAL A 1 471 ? -3.123 -18.480 -5.198 1.00 93.69 471 VAL A CA 1
ATOM 3582 C C . VAL A 1 471 ? -3.191 -17.871 -6.596 1.00 93.69 471 VAL A C 1
ATOM 3584 O O . VAL A 1 471 ? -2.430 -18.264 -7.479 1.00 93.69 471 VAL A O 1
ATOM 3587 N N . LEU A 1 472 ? -4.066 -16.882 -6.791 1.00 94.25 472 LEU A N 1
ATOM 3588 C CA . LEU A 1 472 ? -4.155 -16.163 -8.056 1.00 94.25 472 LEU A CA 1
ATOM 3589 C C . LEU A 1 472 ? -2.895 -15.338 -8.339 1.00 94.25 472 LEU A C 1
ATOM 3591 O O . LEU A 1 472 ? -2.437 -15.374 -9.474 1.00 94.25 472 LEU A O 1
ATOM 3595 N N . ALA A 1 473 ? -2.307 -14.687 -7.331 1.00 93.19 473 ALA A N 1
ATOM 3596 C CA . ALA A 1 473 ? -1.065 -13.925 -7.453 1.00 93.19 473 ALA A CA 1
ATOM 3597 C C . ALA A 1 473 ? 0.078 -14.801 -7.970 1.00 93.19 473 ALA A C 1
ATOM 3599 O O . ALA A 1 473 ? 0.725 -14.450 -8.948 1.00 93.19 473 ALA A O 1
ATOM 3600 N N . VAL A 1 474 ? 0.289 -15.988 -7.386 1.00 94.75 474 VAL A N 1
ATOM 3601 C CA . VAL A 1 474 ? 1.335 -16.923 -7.841 1.00 94.75 474 VAL A CA 1
ATOM 3602 C C . VAL A 1 474 ? 1.131 -17.310 -9.310 1.00 94.75 474 VAL A C 1
ATOM 3604 O O . VAL A 1 474 ? 2.088 -17.330 -10.086 1.00 94.75 474 VAL A O 1
ATOM 3607 N N . LEU A 1 475 ? -0.117 -17.572 -9.715 1.00 94.62 475 LEU A N 1
ATOM 3608 C CA . LEU A 1 475 ? -0.449 -17.908 -11.101 1.00 94.62 475 LEU A CA 1
ATOM 3609 C C . LEU A 1 475 ? -0.210 -16.728 -12.054 1.00 94.62 475 LEU A C 1
ATOM 3611 O O . LEU A 1 475 ? 0.461 -16.894 -13.073 1.00 94.62 475 LEU A O 1
ATOM 3615 N N . THR A 1 476 ? -0.724 -15.535 -11.743 1.00 93.44 476 THR A N 1
ATOM 3616 C CA . THR A 1 476 ? -0.585 -14.351 -12.606 1.00 93.44 476 THR A CA 1
ATOM 3617 C C . THR A 1 476 ? 0.850 -13.846 -12.665 1.00 93.44 476 THR A C 1
ATOM 3619 O O . THR A 1 476 ? 1.284 -13.399 -13.726 1.00 93.44 476 THR A O 1
ATOM 3622 N N . PHE A 1 477 ? 1.619 -13.983 -11.585 1.00 93.44 477 PHE A N 1
ATOM 3623 C CA . PHE A 1 477 ? 3.039 -13.635 -11.547 1.00 93.44 477 PHE A CA 1
ATOM 3624 C C . PHE A 1 477 ? 3.868 -14.595 -12.413 1.00 93.44 477 PHE A C 1
ATOM 3626 O O . PHE A 1 477 ? 4.687 -14.160 -13.227 1.00 93.44 477 PHE A O 1
ATOM 3633 N N . GLY A 1 478 ? 3.610 -15.906 -12.323 1.00 92.44 478 GLY A N 1
ATOM 3634 C CA . GLY A 1 478 ? 4.236 -16.912 -13.190 1.00 92.44 478 GLY A CA 1
ATOM 3635 C C . GLY A 1 478 ? 3.908 -16.715 -14.677 1.00 92.44 478 GLY A C 1
ATOM 3636 O O . GLY A 1 478 ? 4.778 -16.842 -15.538 1.00 92.44 478 GLY A O 1
ATOM 3637 N N . LEU A 1 479 ? 2.667 -16.338 -14.996 1.00 93.12 479 LEU A N 1
ATOM 3638 C CA . LEU A 1 479 ? 2.267 -16.014 -16.370 1.00 93.12 479 LEU A CA 1
ATOM 3639 C C . LEU A 1 479 ? 2.923 -14.720 -16.871 1.00 93.12 479 LEU A C 1
ATOM 3641 O O . LEU A 1 479 ? 3.440 -14.697 -17.986 1.00 93.12 479 LEU A O 1
ATOM 3645 N N . SER A 1 480 ? 2.954 -13.670 -16.047 1.00 92.69 480 SER A N 1
ATOM 3646 C CA . SER A 1 480 ? 3.574 -12.381 -16.392 1.00 92.69 480 SER A CA 1
ATOM 3647 C C . SER A 1 480 ? 5.071 -12.526 -16.654 1.00 92.69 480 SER A C 1
ATOM 3649 O O . SER A 1 480 ? 5.583 -11.998 -17.638 1.00 92.69 480 SER A O 1
ATOM 3651 N N . THR A 1 481 ? 5.769 -13.300 -15.821 1.00 92.00 481 THR A N 1
ATOM 3652 C CA . THR A 1 481 ? 7.203 -13.573 -16.003 1.00 92.00 481 THR A CA 1
ATOM 3653 C C . THR A 1 481 ? 7.472 -14.360 -17.279 1.00 92.00 481 THR A C 1
ATOM 3655 O O . THR A 1 481 ? 8.355 -13.987 -18.049 1.00 92.00 481 THR A O 1
ATOM 3658 N N . ARG A 1 482 ? 6.676 -15.396 -17.574 1.00 90.69 482 ARG A N 1
ATOM 3659 C CA . ARG A 1 482 ? 6.798 -16.154 -18.828 1.00 90.69 482 ARG A CA 1
ATOM 3660 C C . ARG A 1 482 ? 6.481 -15.317 -20.069 1.00 90.69 482 ARG A C 1
ATOM 3662 O O . ARG A 1 482 ? 7.053 -15.588 -21.127 1.00 90.69 482 ARG A O 1
ATOM 3669 N N . TRP A 1 483 ? 5.555 -14.366 -19.963 1.00 91.00 483 TRP A N 1
ATOM 3670 C CA . TRP A 1 483 ? 5.159 -13.498 -21.069 1.00 91.00 483 TRP A CA 1
ATOM 3671 C C . TRP A 1 483 ? 6.205 -12.416 -21.354 1.00 91.00 483 TRP A C 1
ATOM 3673 O O . TRP A 1 483 ? 6.539 -12.208 -22.516 1.00 91.00 483 TRP A O 1
ATOM 3683 N N . MET A 1 484 ? 6.742 -11.765 -20.318 1.00 89.31 484 MET A N 1
ATOM 3684 C CA . MET A 1 484 ? 7.579 -10.569 -20.481 1.00 89.31 484 MET A CA 1
ATOM 3685 C C . MET A 1 484 ? 9.088 -10.798 -20.345 1.00 89.31 484 MET A C 1
ATOM 3687 O O . MET A 1 484 ? 9.857 -10.054 -20.941 1.00 89.31 484 MET A O 1
ATOM 3691 N N . LEU A 1 485 ? 9.524 -11.797 -19.570 1.00 86.62 485 LEU A N 1
ATOM 3692 C CA . LEU A 1 485 ? 10.944 -12.046 -19.262 1.00 86.62 485 LEU A CA 1
ATOM 3693 C C . LEU A 1 485 ? 11.497 -13.278 -19.984 1.00 86.62 485 LEU A C 1
ATOM 3695 O O . LEU A 1 485 ? 12.531 -13.830 -19.602 1.00 86.62 485 LEU A O 1
ATOM 3699 N N . TYR A 1 486 ? 10.790 -13.756 -21.004 1.00 84.75 486 TYR A N 1
ATOM 3700 C CA . TYR A 1 486 ? 11.311 -14.799 -21.870 1.00 84.75 486 TYR A CA 1
ATOM 3701 C C . TYR A 1 486 ? 12.249 -14.177 -22.907 1.00 84.75 486 TYR A C 1
ATOM 3703 O O . TYR A 1 486 ? 11.814 -13.395 -23.747 1.00 84.75 486 TYR A O 1
ATOM 3711 N N . THR A 1 487 ? 13.523 -14.564 -22.865 1.00 78.31 487 THR A N 1
ATOM 3712 C CA . THR A 1 487 ? 14.545 -14.116 -23.818 1.00 78.31 487 THR A CA 1
ATOM 3713 C C . THR A 1 487 ? 15.212 -15.335 -24.450 1.00 78.31 487 THR A C 1
ATOM 3715 O O . THR A 1 487 ? 15.567 -16.278 -23.741 1.00 78.31 487 THR A O 1
ATOM 3718 N N . GLU A 1 488 ? 15.439 -15.315 -25.767 1.00 72.62 488 GLU A N 1
ATOM 3719 C CA . GLU A 1 488 ? 16.118 -16.416 -26.478 1.00 72.62 488 GLU A CA 1
ATOM 3720 C C . GLU A 1 488 ? 17.561 -16.635 -25.990 1.00 72.62 488 GLU A C 1
ATOM 3722 O O . GLU A 1 488 ? 18.050 -17.762 -25.971 1.00 72.62 488 GLU A O 1
ATOM 3727 N N . GLN A 1 489 ? 18.210 -15.569 -25.511 1.00 69.88 489 GLN A N 1
ATOM 3728 C CA . GLN A 1 489 ? 19.557 -15.590 -24.931 1.00 69.88 489 GLN A CA 1
ATOM 3729 C C . GLN A 1 489 ? 19.638 -16.389 -23.615 1.00 69.88 489 GLN A C 1
ATOM 3731 O O . GLN A 1 489 ? 20.681 -16.958 -23.304 1.00 69.88 489 GLN A O 1
ATOM 3736 N N . ALA A 1 490 ? 18.549 -16.443 -22.839 1.00 75.88 490 ALA A N 1
ATOM 3737 C CA . ALA A 1 490 ? 18.501 -17.100 -21.533 1.00 75.88 490 ALA A CA 1
ATOM 3738 C C . ALA A 1 490 ? 17.100 -17.695 -21.272 1.00 75.88 490 ALA A C 1
ATOM 3740 O O . ALA A 1 490 ? 16.280 -17.104 -20.562 1.00 75.88 490 ALA A O 1
ATOM 3741 N N . PRO A 1 491 ? 16.794 -18.894 -21.806 1.00 77.06 491 PRO A N 1
ATOM 3742 C CA . PRO A 1 491 ? 15.453 -19.480 -21.730 1.00 77.06 491 PRO A CA 1
ATOM 3743 C C . PRO A 1 491 ? 15.021 -19.883 -20.310 1.00 77.06 491 PRO A C 1
ATOM 3745 O O . PRO A 1 491 ? 13.837 -20.129 -20.085 1.00 77.06 491 PRO A O 1
ATOM 3748 N N . SER A 1 492 ? 15.947 -19.953 -19.348 1.00 82.31 492 SER A N 1
ATOM 3749 C CA . SER A 1 492 ? 15.670 -20.200 -17.925 1.00 82.31 492 SER A CA 1
ATOM 3750 C C . SER A 1 492 ? 15.422 -18.922 -17.111 1.00 82.31 492 SER A C 1
ATOM 3752 O O . SER A 1 492 ? 14.981 -19.020 -15.964 1.00 82.31 492 SER A O 1
ATOM 3754 N N . ALA A 1 493 ? 15.664 -17.731 -17.673 1.00 83.75 493 ALA A N 1
ATOM 3755 C CA . ALA A 1 493 ? 15.594 -16.468 -16.939 1.00 83.75 493 ALA A CA 1
ATOM 3756 C C . ALA A 1 493 ? 14.202 -16.216 -16.344 1.00 83.75 493 ALA A C 1
ATOM 3758 O O . ALA A 1 493 ? 14.084 -15.928 -15.153 1.00 83.75 493 ALA A O 1
ATOM 3759 N N . TRP A 1 494 ? 13.144 -16.408 -17.139 1.00 89.12 494 TRP A N 1
ATOM 3760 C CA . TRP A 1 494 ? 11.762 -16.208 -16.692 1.00 89.12 494 TRP A CA 1
ATOM 3761 C C . TRP A 1 494 ? 11.404 -17.067 -15.471 1.00 89.12 494 TRP A C 1
ATOM 3763 O O . TRP A 1 494 ? 10.720 -16.585 -14.573 1.00 89.12 494 TRP A O 1
ATOM 3773 N N . LEU A 1 495 ? 11.888 -18.315 -15.406 1.00 90.81 495 LEU A N 1
ATOM 3774 C CA . LEU A 1 495 ? 11.599 -19.230 -14.301 1.00 90.81 495 LEU A CA 1
ATOM 3775 C C . LEU A 1 495 ? 12.318 -18.782 -13.030 1.00 90.81 495 LEU A C 1
ATOM 3777 O O . LEU A 1 495 ? 11.715 -18.762 -11.962 1.00 90.81 495 LEU A O 1
ATOM 3781 N N . ASN A 1 496 ? 13.578 -18.367 -13.145 1.00 91.88 496 ASN A N 1
ATOM 3782 C CA . ASN A 1 496 ? 14.337 -17.854 -12.007 1.00 91.88 496 ASN A CA 1
ATOM 3783 C C . ASN A 1 496 ? 13.714 -16.568 -11.442 1.00 91.88 496 ASN A C 1
ATOM 3785 O O . ASN A 1 496 ? 13.544 -16.455 -10.230 1.00 91.88 496 ASN A O 1
ATOM 3789 N N . PHE A 1 497 ? 13.265 -15.645 -12.299 1.00 92.44 497 PHE A N 1
ATOM 3790 C CA . PHE A 1 497 ? 12.535 -14.457 -11.846 1.00 92.44 497 PHE A CA 1
ATOM 3791 C C . PHE A 1 497 ? 11.148 -14.788 -11.276 1.00 92.44 497 PHE A C 1
ATOM 3793 O O . PHE A 1 497 ? 10.733 -14.173 -10.294 1.00 92.44 497 PHE A O 1
ATOM 3800 N N . ALA A 1 498 ? 10.450 -15.795 -11.809 1.00 94.00 498 ALA A N 1
ATOM 3801 C CA . ALA A 1 498 ? 9.211 -16.293 -11.209 1.00 94.00 498 ALA A CA 1
ATOM 3802 C C . ALA A 1 498 ? 9.445 -16.838 -9.791 1.00 94.00 498 ALA A C 1
ATOM 3804 O O . ALA A 1 498 ? 8.649 -16.571 -8.890 1.00 94.00 498 ALA A O 1
ATOM 3805 N N . LEU A 1 499 ? 10.559 -17.545 -9.569 1.00 94.69 499 LEU A N 1
ATOM 3806 C CA . LEU A 1 499 ? 10.960 -18.005 -8.240 1.00 94.69 499 LEU A CA 1
ATOM 3807 C C . LEU A 1 499 ? 11.306 -16.834 -7.309 1.00 94.69 499 LEU A C 1
ATOM 3809 O O . LEU A 1 499 ? 10.903 -16.870 -6.149 1.00 94.69 499 LEU A O 1
ATOM 3813 N N . CYS A 1 500 ? 11.964 -15.772 -7.793 1.00 94.94 500 CYS A N 1
ATOM 3814 C CA . CYS A 1 500 ? 12.174 -14.551 -7.000 1.00 94.94 500 CYS A CA 1
ATOM 3815 C C . CYS A 1 500 ? 10.843 -13.932 -6.547 1.00 94.94 500 CYS A C 1
ATOM 3817 O O . CYS A 1 500 ? 10.679 -13.600 -5.374 1.00 94.94 500 CYS A O 1
ATOM 3819 N N . GLY A 1 501 ? 9.873 -13.825 -7.457 1.00 94.25 501 GLY A N 1
ATOM 3820 C CA . GLY A 1 501 ? 8.529 -13.346 -7.132 1.00 94.25 501 GLY A CA 1
ATOM 3821 C C . GLY A 1 501 ? 7.817 -14.230 -6.112 1.00 94.25 501 GLY A C 1
ATOM 3822 O O . GLY A 1 501 ? 7.226 -13.724 -5.160 1.00 94.25 501 GLY A O 1
ATOM 3823 N N . LEU A 1 502 ? 7.933 -15.555 -6.253 1.00 95.50 502 LEU A N 1
ATOM 3824 C CA . LEU A 1 502 ? 7.382 -16.513 -5.295 1.00 95.50 502 LEU A CA 1
ATOM 3825 C C . LEU A 1 502 ? 7.999 -16.346 -3.901 1.00 95.50 502 LEU A C 1
ATOM 3827 O O . LEU A 1 502 ? 7.266 -16.378 -2.915 1.00 95.50 502 LEU A O 1
ATOM 3831 N N . VAL A 1 503 ? 9.315 -16.127 -3.808 1.00 96.25 503 VAL A N 1
ATOM 3832 C CA . VAL A 1 503 ? 9.986 -15.798 -2.539 1.00 96.25 503 VAL A CA 1
ATOM 3833 C C . VAL A 1 503 ? 9.366 -14.538 -1.926 1.00 96.25 503 VAL A C 1
ATOM 3835 O O . VAL A 1 503 ? 9.035 -14.543 -0.744 1.00 96.25 503 VAL A O 1
ATOM 3838 N N . GLY A 1 504 ? 9.113 -13.502 -2.729 1.00 94.94 504 GLY A N 1
ATOM 3839 C CA . GLY A 1 504 ? 8.405 -12.289 -2.308 1.00 94.94 504 GLY A CA 1
ATOM 3840 C C . GLY A 1 504 ? 7.000 -12.535 -1.751 1.00 94.94 504 GLY A C 1
ATOM 3841 O O . GLY A 1 504 ? 6.677 -12.090 -0.648 1.00 94.94 504 GLY A O 1
ATOM 3842 N N . ILE A 1 505 ? 6.174 -13.288 -2.483 1.00 94.31 505 ILE A N 1
ATOM 3843 C CA . ILE A 1 505 ? 4.803 -13.642 -2.073 1.00 94.31 505 ILE A CA 1
ATOM 3844 C C . ILE A 1 505 ? 4.821 -14.455 -0.768 1.00 94.31 505 ILE A C 1
ATOM 3846 O O . ILE A 1 505 ? 4.033 -14.201 0.145 1.00 94.31 505 ILE A O 1
ATOM 3850 N N . MET A 1 506 ? 5.744 -15.414 -0.652 1.00 94.50 506 MET A N 1
ATOM 3851 C CA . MET A 1 506 ? 5.924 -16.207 0.566 1.00 94.50 506 MET A CA 1
ATOM 3852 C C . MET A 1 506 ? 6.349 -15.335 1.746 1.00 94.50 506 MET A C 1
ATOM 3854 O O . MET A 1 506 ? 5.812 -15.496 2.841 1.00 94.50 506 MET A O 1
ATOM 3858 N N . THR A 1 507 ? 7.253 -14.380 1.526 1.00 94.38 507 THR A N 1
ATOM 3859 C CA . THR A 1 507 ? 7.655 -13.399 2.538 1.00 94.38 507 THR A CA 1
ATOM 3860 C C . THR A 1 507 ? 6.457 -12.590 3.035 1.00 94.38 507 THR A C 1
ATOM 3862 O O . THR A 1 507 ? 6.267 -12.492 4.247 1.00 94.38 507 THR A O 1
ATOM 3865 N N . ALA A 1 508 ? 5.598 -12.086 2.141 1.00 91.62 508 ALA A N 1
ATOM 3866 C CA . ALA A 1 508 ? 4.384 -11.364 2.533 1.00 91.62 508 ALA A CA 1
ATOM 3867 C C . ALA A 1 508 ? 3.436 -12.228 3.386 1.00 91.62 508 ALA A C 1
ATOM 3869 O O . ALA A 1 508 ? 2.946 -11.781 4.424 1.00 91.62 508 ALA A O 1
ATOM 3870 N N . TYR A 1 509 ? 3.222 -13.489 3.000 1.00 91.44 509 TYR A N 1
ATOM 3871 C CA . TYR A 1 509 ? 2.391 -14.416 3.772 1.00 91.44 509 TYR A CA 1
ATOM 3872 C C . TYR A 1 509 ? 2.970 -14.698 5.168 1.00 91.44 509 TYR A C 1
ATOM 3874 O O . TYR A 1 509 ? 2.248 -14.658 6.169 1.00 91.44 509 TYR A O 1
ATOM 3882 N N . ILE A 1 510 ? 4.280 -14.951 5.246 1.00 93.56 510 ILE A N 1
ATOM 3883 C CA . ILE A 1 510 ? 4.991 -15.178 6.510 1.00 93.56 510 ILE A CA 1
ATOM 3884 C C . ILE A 1 510 ? 4.909 -13.929 7.397 1.00 93.56 510 ILE A C 1
ATOM 3886 O O . ILE A 1 510 ? 4.692 -14.061 8.598 1.00 93.56 510 ILE A O 1
ATOM 3890 N N . PHE A 1 511 ? 5.003 -12.728 6.822 1.00 91.38 511 PHE A N 1
ATOM 3891 C CA . PHE A 1 511 ? 4.855 -11.464 7.547 1.00 91.38 511 PHE A CA 1
ATOM 3892 C C . PHE A 1 511 ? 3.483 -11.344 8.202 1.00 91.38 511 PHE A C 1
ATOM 3894 O O . PHE A 1 511 ? 3.405 -11.124 9.408 1.00 91.38 511 PHE A O 1
ATOM 3901 N N . VAL A 1 512 ? 2.405 -11.581 7.449 1.00 88.62 512 VAL A N 1
ATOM 3902 C CA . VAL A 1 512 ? 1.040 -11.574 7.999 1.00 88.62 512 VAL A CA 1
ATOM 3903 C C . VAL A 1 512 ? 0.900 -12.593 9.135 1.00 88.62 512 VAL A C 1
ATOM 3905 O O . VAL A 1 512 ? 0.277 -12.300 10.157 1.00 88.62 512 VAL A O 1
ATOM 3908 N N . TYR A 1 513 ? 1.497 -13.780 8.992 1.00 90.12 513 TYR A N 1
ATOM 3909 C CA . TYR A 1 513 ? 1.466 -14.814 10.025 1.00 90.12 513 TYR A CA 1
ATOM 3910 C C . TYR A 1 513 ? 2.237 -14.415 11.293 1.00 90.12 513 TYR A C 1
ATOM 3912 O O . TYR A 1 513 ? 1.702 -14.545 12.395 1.00 90.12 513 TYR A O 1
ATOM 3920 N N . ILE A 1 514 ? 3.462 -13.898 11.147 1.00 92.81 514 ILE A N 1
ATOM 3921 C CA . ILE A 1 514 ? 4.288 -13.423 12.266 1.00 92.81 514 ILE A CA 1
ATOM 3922 C C . ILE A 1 514 ? 3.581 -12.275 12.984 1.00 92.81 514 ILE A C 1
ATOM 3924 O O . ILE A 1 514 ? 3.425 -12.325 14.202 1.00 92.81 514 ILE A O 1
ATOM 3928 N N . THR A 1 515 ? 3.104 -11.268 12.249 1.00 91.12 515 THR A N 1
ATOM 3929 C CA . THR A 1 515 ? 2.387 -10.136 12.841 1.00 91.12 515 THR A CA 1
ATOM 3930 C C . THR A 1 515 ? 1.171 -10.626 13.615 1.00 91.12 515 THR A C 1
ATOM 3932 O O . THR A 1 515 ? 1.022 -10.265 14.775 1.00 91.12 515 THR A O 1
ATOM 3935 N N . LYS A 1 516 ? 0.362 -11.528 13.044 1.00 89.25 516 LYS A N 1
ATOM 3936 C CA . LYS A 1 516 ? -0.788 -12.113 13.745 1.00 89.25 516 LYS A CA 1
ATOM 3937 C C . LYS A 1 516 ? -0.389 -12.841 15.033 1.00 89.25 516 LYS A C 1
ATOM 3939 O O . LYS A 1 516 ? -1.096 -12.723 16.028 1.00 89.25 516 LYS A O 1
ATOM 3944 N N . TYR A 1 517 ? 0.711 -13.592 15.039 1.00 92.31 517 TYR A N 1
ATOM 3945 C CA . TYR A 1 517 ? 1.184 -14.278 16.245 1.00 92.31 517 TYR A CA 1
ATOM 3946 C C . TYR A 1 517 ? 1.507 -13.294 17.383 1.00 92.31 517 TYR A C 1
ATOM 3948 O O . TYR A 1 517 ? 1.178 -13.558 18.538 1.00 92.31 517 TYR A O 1
ATOM 3956 N N . TYR A 1 518 ? 2.094 -12.142 17.049 1.00 93.75 518 TYR A N 1
ATOM 3957 C CA . TYR A 1 518 ? 2.468 -11.111 18.019 1.00 93.75 518 TYR A CA 1
ATOM 3958 C C . TYR A 1 518 ? 1.337 -10.126 18.373 1.00 93.75 518 TYR A C 1
ATOM 3960 O O . TYR A 1 518 ? 1.462 -9.433 19.381 1.00 93.75 518 TYR A O 1
ATOM 3968 N N . THR A 1 519 ? 0.244 -10.057 17.598 1.00 91.38 519 THR A N 1
ATOM 3969 C CA . THR A 1 519 ? -0.830 -9.058 17.797 1.00 91.38 519 THR A CA 1
ATOM 3970 C C . THR A 1 519 ? -2.226 -9.624 18.078 1.00 91.38 519 THR A C 1
ATOM 3972 O O . THR A 1 519 ? -3.065 -8.910 18.623 1.00 91.38 519 THR A O 1
ATOM 3975 N N . ASP A 1 520 ? -2.508 -10.892 17.770 1.00 89.88 520 ASP A N 1
ATOM 3976 C CA . ASP A 1 520 ? -3.822 -11.507 18.012 1.00 89.88 520 ASP A CA 1
ATOM 3977 C C . ASP A 1 520 ? -3.932 -12.042 19.456 1.00 89.88 520 ASP A C 1
ATOM 3979 O O . ASP A 1 520 ? -3.102 -12.833 19.912 1.00 89.88 520 ASP A O 1
ATOM 3983 N N . TYR A 1 521 ? -5.013 -11.672 20.154 1.00 88.44 521 TYR A N 1
ATOM 3984 C CA . TYR A 1 521 ? -5.339 -12.068 21.535 1.00 88.44 521 TYR A CA 1
ATOM 3985 C C . TYR A 1 521 ? -5.430 -13.590 21.758 1.00 88.44 521 TYR A C 1
ATOM 3987 O O . TYR A 1 521 ? -5.470 -14.084 22.892 1.00 88.44 521 TYR A O 1
ATOM 3995 N N . LYS A 1 522 ? -5.501 -14.372 20.678 1.00 88.38 522 LYS A N 1
ATOM 3996 C CA . LYS A 1 522 ? -5.511 -15.838 20.731 1.00 88.38 522 LYS A CA 1
ATOM 3997 C C . LYS A 1 522 ? -4.140 -16.446 21.008 1.00 88.38 522 LYS A C 1
ATOM 3999 O O . LYS A 1 522 ? -4.100 -17.589 21.466 1.00 88.38 522 LYS A O 1
ATOM 4004 N N . HIS A 1 523 ? -3.056 -15.721 20.753 1.00 92.62 523 HIS A N 1
ATOM 4005 C CA . HIS A 1 523 ? -1.700 -16.234 20.909 1.00 92.62 523 HIS A CA 1
ATOM 4006 C C . HIS A 1 523 ? -1.113 -15.900 22.280 1.00 92.62 523 HIS A C 1
ATOM 4008 O O . HIS A 1 523 ? -1.554 -14.986 22.978 1.00 92.62 523 HIS A O 1
ATOM 4014 N N . GLU A 1 524 ? -0.112 -16.687 22.671 1.00 93.38 524 GLU A N 1
ATOM 4015 C CA . GLU A 1 524 ? 0.584 -16.555 23.949 1.00 93.38 524 GLU A CA 1
ATOM 4016 C C . GLU A 1 524 ? 1.147 -15.148 24.200 1.00 93.38 524 GLU A C 1
ATOM 4018 O O . GLU A 1 524 ? 0.895 -14.636 25.290 1.00 93.38 524 GLU A O 1
ATOM 4023 N N . PRO A 1 525 ? 1.813 -14.465 23.245 1.00 93.88 525 PRO A N 1
ATOM 4024 C CA . PRO A 1 525 ? 2.493 -13.218 23.578 1.00 93.88 525 PRO A CA 1
ATOM 4025 C C . PRO A 1 525 ? 1.539 -12.103 24.034 1.00 93.88 525 PRO A C 1
ATOM 4027 O O . PRO A 1 525 ? 1.798 -11.424 25.028 1.00 93.88 525 PRO A O 1
ATOM 4030 N N . VAL A 1 526 ? 0.379 -11.978 23.383 1.00 94.38 526 VAL A N 1
ATOM 4031 C CA . VAL A 1 526 ? -0.657 -11.003 23.764 1.00 94.38 526 VAL A CA 1
ATOM 4032 C C . VAL A 1 526 ? -1.358 -11.405 25.065 1.00 94.38 526 VAL A C 1
ATOM 4034 O O . VAL A 1 526 ? -1.678 -10.547 25.886 1.00 94.38 526 VAL A O 1
ATOM 4037 N N . ARG A 1 527 ? -1.569 -12.705 25.308 1.00 94.12 527 ARG A N 1
ATOM 4038 C CA . ARG A 1 527 ? -2.152 -13.189 26.573 1.00 94.12 527 ARG A CA 1
ATOM 4039 C C . ARG A 1 527 ? -1.227 -12.939 27.756 1.00 94.12 527 ARG A C 1
ATOM 4041 O O . ARG A 1 527 ? -1.697 -12.510 28.803 1.00 94.12 527 ARG A O 1
ATOM 4048 N N . THR A 1 528 ? 0.071 -13.166 27.587 1.00 91.56 528 THR A N 1
ATOM 4049 C CA . THR A 1 528 ? 1.090 -12.877 28.603 1.00 91.56 528 THR A CA 1
ATOM 4050 C C . THR A 1 528 ? 1.182 -11.379 28.883 1.00 91.56 528 THR A C 1
ATOM 4052 O O . THR A 1 528 ? 1.305 -10.977 30.042 1.00 91.56 528 THR A O 1
ATOM 4055 N N . LEU A 1 529 ? 1.034 -10.538 27.855 1.00 93.94 529 LEU A N 1
ATOM 4056 C CA . LEU A 1 529 ? 0.928 -9.090 28.028 1.00 93.94 529 LEU A CA 1
ATOM 4057 C C . LEU A 1 529 ? -0.327 -8.707 28.835 1.00 93.94 529 LEU A C 1
ATOM 4059 O O . LEU A 1 529 ? -0.229 -8.007 29.840 1.00 93.94 529 LEU A O 1
ATOM 4063 N N . ALA A 1 530 ? -1.494 -9.249 28.477 1.00 94.19 530 ALA A N 1
ATOM 4064 C CA . ALA A 1 530 ? -2.737 -9.014 29.214 1.00 94.19 530 ALA A CA 1
ATOM 4065 C C . ALA A 1 530 ? -2.652 -9.495 30.676 1.00 94.19 530 ALA A C 1
ATOM 4067 O O . ALA A 1 530 ? -3.079 -8.791 31.587 1.00 94.19 530 ALA A O 1
ATOM 4068 N N . LEU A 1 531 ? -2.042 -10.658 30.926 1.00 93.94 531 LEU A N 1
ATOM 4069 C CA . LEU A 1 531 ? -1.777 -11.158 32.278 1.00 93.94 531 LEU A CA 1
ATOM 4070 C C . LEU A 1 531 ? -0.817 -10.244 33.047 1.00 93.94 531 LEU A C 1
ATOM 4072 O O . LEU A 1 531 ? -1.025 -10.015 34.233 1.00 93.94 531 LEU A O 1
ATOM 4076 N N . SER A 1 532 ? 0.184 -9.655 32.387 1.00 93.75 532 SER A N 1
ATOM 4077 C CA . SER A 1 532 ? 1.104 -8.705 33.031 1.00 93.75 532 SER A CA 1
ATOM 4078 C C . SER A 1 532 ? 0.373 -7.481 33.588 1.00 93.75 532 SER A C 1
ATOM 4080 O O . SER A 1 532 ? 0.792 -6.940 34.613 1.00 93.75 532 SER A O 1
ATOM 4082 N N . SER A 1 533 ? -0.775 -7.111 33.010 1.00 92.69 533 SER A N 1
ATOM 4083 C CA . SER A 1 533 ? -1.621 -6.028 33.527 1.00 92.69 533 SER A CA 1
ATOM 4084 C C . SER A 1 533 ? -2.176 -6.303 34.932 1.00 92.69 533 SER A C 1
ATOM 4086 O O . SER A 1 533 ? -2.477 -5.354 35.653 1.00 92.69 533 SER A O 1
ATOM 4088 N N . SER A 1 534 ? -2.240 -7.564 35.389 1.00 94.94 534 SER A N 1
ATOM 4089 C CA . SER A 1 534 ? -2.679 -7.897 36.755 1.00 94.94 534 SER A CA 1
ATOM 4090 C C . SER A 1 534 ? -1.683 -7.472 37.841 1.00 94.94 534 SER A C 1
ATOM 4092 O O . SER A 1 534 ? -2.030 -7.451 39.019 1.00 94.94 534 SER A O 1
ATOM 4094 N N . THR A 1 535 ? -0.439 -7.165 37.464 1.00 93.12 535 THR A N 1
ATOM 4095 C CA . THR A 1 535 ? 0.631 -6.743 38.387 1.00 93.12 535 THR A CA 1
ATOM 4096 C C . THR A 1 535 ? 0.885 -5.232 38.362 1.00 93.12 535 THR A C 1
ATOM 4098 O O . THR A 1 535 ? 1.720 -4.738 39.118 1.00 93.12 535 THR A O 1
ATOM 4101 N N . GLY A 1 536 ? 0.134 -4.490 37.540 1.00 92.94 536 GLY A N 1
ATOM 4102 C CA . GLY A 1 536 ? 0.184 -3.032 37.433 1.00 92.94 536 GLY A CA 1
ATOM 4103 C C . GLY A 1 536 ? 0.626 -2.521 36.058 1.00 92.94 536 GLY A C 1
ATOM 4104 O O . GLY A 1 536 ? 1.004 -3.270 35.162 1.00 92.94 536 GLY A O 1
ATOM 4105 N N . HIS A 1 537 ? 0.587 -1.197 35.884 1.00 92.44 537 HIS A N 1
ATOM 4106 C CA . HIS A 1 537 ? 0.911 -0.554 34.604 1.00 92.44 537 HIS A CA 1
ATOM 4107 C C . HIS A 1 537 ? 2.394 -0.681 34.223 1.00 92.44 537 HIS A C 1
ATOM 4109 O O . HIS A 1 537 ? 2.718 -0.850 33.050 1.00 92.44 537 HIS A O 1
ATOM 4115 N N . GLY A 1 538 ? 3.304 -0.620 35.203 1.00 95.06 538 GLY A N 1
ATOM 4116 C CA . GLY A 1 538 ? 4.748 -0.658 34.949 1.00 95.06 538 GLY A CA 1
ATOM 4117 C C . GLY A 1 538 ? 5.215 -1.982 34.342 1.00 95.06 538 GLY A C 1
ATOM 4118 O O . GLY A 1 538 ? 5.966 -1.987 33.371 1.00 95.06 538 GLY A O 1
ATOM 4119 N N . THR A 1 539 ? 4.726 -3.106 34.863 1.00 93.81 539 THR A N 1
ATOM 4120 C CA . THR A 1 539 ? 5.018 -4.442 34.326 1.00 93.81 539 THR A CA 1
ATOM 4121 C C . THR A 1 539 ? 4.396 -4.644 32.950 1.00 93.81 539 THR A C 1
ATOM 4123 O O . THR A 1 539 ? 5.056 -5.206 32.080 1.00 93.81 539 THR A O 1
ATOM 4126 N N . ASN A 1 540 ? 3.188 -4.120 32.714 1.00 94.62 540 ASN A N 1
ATOM 4127 C CA . ASN A 1 540 ? 2.563 -4.136 31.392 1.00 94.62 540 ASN A CA 1
ATOM 4128 C C . ASN A 1 540 ? 3.396 -3.374 30.344 1.00 94.62 540 ASN A C 1
ATOM 4130 O O . ASN A 1 540 ? 3.627 -3.886 29.253 1.00 94.62 540 ASN A O 1
ATOM 4134 N N . ILE A 1 541 ? 3.915 -2.188 30.683 1.00 95.62 541 ILE A N 1
ATOM 4135 C CA . ILE A 1 541 ? 4.788 -1.414 29.783 1.00 95.62 541 ILE A CA 1
ATOM 4136 C C . ILE A 1 541 ? 6.104 -2.158 29.524 1.00 95.62 541 ILE A C 1
ATOM 4138 O O . ILE A 1 541 ? 6.521 -2.266 28.374 1.00 95.62 541 ILE A O 1
ATOM 4142 N N . ILE A 1 542 ? 6.750 -2.702 30.562 1.00 95.50 542 ILE A N 1
ATOM 4143 C CA . ILE A 1 542 ? 8.007 -3.457 30.412 1.00 95.50 542 ILE A CA 1
ATOM 4144 C C . ILE A 1 542 ? 7.799 -4.680 29.509 1.00 95.50 542 ILE A C 1
ATOM 4146 O O . ILE A 1 542 ? 8.575 -4.888 28.576 1.00 95.50 542 ILE A O 1
ATOM 4150 N N . ALA A 1 543 ? 6.740 -5.457 29.753 1.00 94.50 543 ALA A N 1
ATOM 4151 C CA . ALA A 1 543 ? 6.395 -6.621 28.944 1.00 94.50 543 ALA A CA 1
ATOM 4152 C C . ALA A 1 543 ? 6.072 -6.225 27.495 1.00 94.50 543 ALA A C 1
ATOM 4154 O O . ALA A 1 543 ? 6.570 -6.858 26.569 1.00 94.50 543 ALA A O 1
ATOM 4155 N N . GLY A 1 544 ? 5.306 -5.149 27.290 1.00 94.44 544 GLY A N 1
ATOM 4156 C CA . GLY A 1 544 ? 4.947 -4.652 25.961 1.00 94.44 544 GLY A CA 1
ATOM 4157 C C . GLY A 1 544 ? 6.152 -4.163 25.157 1.00 94.44 544 GLY A C 1
ATOM 4158 O O . GLY A 1 544 ? 6.298 -4.524 23.992 1.00 94.44 544 GLY A O 1
ATOM 4159 N N . VAL A 1 545 ? 7.061 -3.403 25.780 1.00 95.88 545 VAL A N 1
ATOM 4160 C CA . VAL A 1 545 ? 8.306 -2.951 25.134 1.00 95.88 545 VAL A CA 1
ATOM 4161 C C . VAL A 1 545 ? 9.210 -4.139 24.810 1.00 95.88 545 VAL A C 1
ATOM 4163 O O . VAL A 1 545 ? 9.732 -4.220 23.699 1.00 95.88 545 VAL A O 1
ATOM 4166 N N . SER A 1 546 ? 9.363 -5.084 25.743 1.00 95.31 546 SER A N 1
ATOM 4167 C CA . SER A 1 546 ? 10.124 -6.316 25.509 1.00 95.31 546 SER A CA 1
ATOM 4168 C C . SER A 1 546 ? 9.555 -7.103 24.328 1.00 95.31 546 SER A C 1
ATOM 4170 O O . SER A 1 546 ? 10.306 -7.508 23.442 1.00 95.31 546 SER A O 1
ATOM 4172 N N . LEU A 1 547 ? 8.230 -7.266 24.281 1.00 94.62 547 LEU A N 1
ATOM 4173 C CA . LEU A 1 547 ? 7.544 -7.977 23.209 1.00 94.62 547 LEU A CA 1
ATOM 4174 C C . LEU A 1 547 ? 7.713 -7.276 21.857 1.00 94.62 547 LEU A C 1
ATOM 4176 O O . LEU A 1 547 ? 7.961 -7.929 20.845 1.00 94.62 547 LEU A O 1
ATOM 4180 N N . GLY A 1 548 ? 7.626 -5.944 21.839 1.00 93.94 548 GLY A N 1
ATOM 4181 C CA . GLY A 1 548 ? 7.866 -5.139 20.645 1.00 93.94 548 GLY A CA 1
ATOM 4182 C C . GLY A 1 548 ? 9.273 -5.349 20.084 1.00 93.94 548 GLY A C 1
ATOM 4183 O O . GLY A 1 548 ? 9.419 -5.599 18.890 1.00 93.94 548 GLY A O 1
ATOM 4184 N N . LEU A 1 549 ? 10.300 -5.329 20.941 1.00 95.12 549 LEU A N 1
ATOM 4185 C CA . LEU A 1 549 ? 11.683 -5.596 20.532 1.00 95.12 549 LEU A CA 1
ATOM 4186 C C . LEU A 1 549 ? 11.853 -7.023 19.989 1.00 95.12 549 LEU A C 1
ATOM 4188 O O . LEU A 1 549 ? 12.440 -7.202 18.922 1.00 95.12 549 LEU A O 1
ATOM 4192 N N . GLU A 1 550 ? 11.291 -8.024 20.671 1.00 94.50 550 GLU A N 1
ATOM 4193 C CA . GLU A 1 550 ? 11.334 -9.428 20.242 1.00 94.50 550 GLU A CA 1
ATOM 4194 C C . GLU A 1 550 ? 10.661 -9.640 18.876 1.00 94.50 550 GLU A C 1
ATOM 4196 O O . GLU A 1 550 ? 11.218 -10.309 18.002 1.00 94.50 550 GLU A O 1
ATOM 4201 N N . SER A 1 551 ? 9.503 -9.008 18.655 1.00 94.50 551 SER A N 1
ATOM 4202 C CA . SER A 1 551 ? 8.689 -9.185 17.445 1.00 94.50 551 SER A CA 1
ATOM 4203 C C . SER A 1 551 ? 9.404 -8.805 16.143 1.00 94.50 551 SER A C 1
ATOM 4205 O O . SER A 1 551 ? 8.998 -9.249 15.070 1.00 94.50 551 SER A O 1
ATOM 4207 N N . THR A 1 552 ? 10.490 -8.026 16.216 1.00 94.75 552 THR A N 1
ATOM 4208 C CA . THR A 1 552 ? 11.285 -7.605 15.050 1.00 94.75 552 THR A CA 1
ATOM 4209 C C . THR A 1 552 ? 12.302 -8.647 14.582 1.00 94.75 552 THR A C 1
ATOM 4211 O O . THR A 1 552 ? 12.715 -8.612 13.420 1.00 94.75 552 THR A O 1
ATOM 4214 N N . ALA A 1 553 ? 12.673 -9.612 15.429 1.00 95.12 553 ALA A N 1
ATOM 4215 C CA . ALA A 1 553 ? 13.722 -10.580 15.113 1.00 95.12 553 ALA A CA 1
ATOM 4216 C C . ALA A 1 553 ? 13.346 -11.486 13.927 1.00 95.12 553 ALA A C 1
ATOM 4218 O O . ALA A 1 553 ? 14.121 -11.630 12.978 1.00 95.12 553 ALA A O 1
ATOM 4219 N N . LEU A 1 554 ? 12.138 -12.064 13.944 1.00 94.94 554 LEU A N 1
ATOM 4220 C CA . LEU A 1 554 ? 11.673 -12.945 12.867 1.00 94.94 554 LEU A CA 1
ATOM 4221 C C . LEU A 1 554 ? 11.475 -12.200 11.531 1.00 94.94 554 LEU A C 1
ATOM 4223 O O . LEU A 1 554 ? 11.985 -12.696 10.524 1.00 94.94 554 LEU A O 1
ATOM 4227 N N . PRO A 1 555 ? 10.826 -11.016 11.470 1.00 94.56 555 PRO A N 1
ATOM 4228 C CA . PRO A 1 555 ? 10.735 -10.233 10.237 1.00 94.56 555 PRO A CA 1
ATOM 4229 C C . PRO A 1 555 ? 12.097 -9.907 9.613 1.00 94.56 555 PRO A C 1
ATOM 4231 O O . PRO A 1 555 ? 12.258 -10.054 8.402 1.00 94.56 555 PRO A O 1
ATOM 4234 N N . VAL A 1 556 ? 13.099 -9.528 10.418 1.00 96.12 556 VAL A N 1
ATOM 4235 C CA . VAL A 1 556 ? 14.457 -9.232 9.922 1.00 96.12 556 VAL A CA 1
ATOM 4236 C C . VAL A 1 556 ? 15.127 -10.476 9.331 1.00 96.12 556 VAL A C 1
ATOM 4238 O O . VAL A 1 556 ? 15.739 -10.392 8.262 1.00 96.12 556 VAL A O 1
ATOM 4241 N N . LEU A 1 557 ? 14.989 -11.639 9.977 1.00 96.44 557 LEU A N 1
ATOM 4242 C CA . LEU A 1 557 ? 15.516 -12.902 9.448 1.00 96.44 557 LEU A CA 1
ATOM 4243 C C . LEU A 1 557 ? 14.854 -13.274 8.119 1.00 96.44 557 LEU A C 1
ATOM 4245 O O . LEU A 1 557 ? 15.544 -13.627 7.164 1.00 96.44 557 LEU A O 1
ATOM 4249 N N . VAL A 1 558 ? 13.529 -13.148 8.038 1.00 96.62 558 VAL A N 1
ATOM 4250 C CA . VAL A 1 558 ? 12.769 -13.452 6.821 1.00 96.62 558 VAL A CA 1
ATOM 4251 C C . VAL A 1 558 ? 13.165 -12.508 5.679 1.00 96.62 558 VAL A C 1
ATOM 4253 O O . VAL A 1 558 ? 13.425 -12.989 4.577 1.00 96.62 558 VAL A O 1
ATOM 4256 N N . ILE A 1 559 ? 13.309 -11.198 5.927 1.00 95.25 559 ILE A N 1
ATOM 4257 C CA . ILE A 1 559 ? 13.816 -10.242 4.921 1.00 95.25 559 ILE A CA 1
ATOM 4258 C C . ILE A 1 559 ? 15.223 -10.627 4.466 1.00 95.25 559 ILE A C 1
ATOM 4260 O O . ILE A 1 559 ? 15.486 -10.660 3.266 1.00 95.25 559 ILE A O 1
ATOM 4264 N N . SER A 1 560 ? 16.121 -10.950 5.400 1.00 96.88 560 SER A N 1
ATOM 4265 C CA . SER A 1 560 ? 17.505 -11.315 5.076 1.00 96.88 560 SER A CA 1
ATOM 4266 C C . SER A 1 560 ? 17.561 -12.550 4.171 1.00 96.88 560 SER A C 1
ATOM 4268 O O . SER A 1 560 ? 18.229 -12.533 3.137 1.00 96.88 560 SER A O 1
ATOM 4270 N N . ILE A 1 561 ? 16.796 -13.596 4.506 1.00 96.69 561 ILE A N 1
ATOM 4271 C CA . ILE A 1 561 ? 16.680 -14.812 3.688 1.00 96.69 561 ILE A CA 1
ATOM 4272 C C . ILE A 1 561 ? 16.069 -14.487 2.321 1.00 96.69 561 ILE A C 1
ATOM 4274 O O . ILE A 1 561 ? 16.561 -14.977 1.305 1.00 96.69 561 ILE A O 1
ATOM 4278 N N . SER A 1 562 ? 15.034 -13.644 2.279 1.00 96.31 562 SER A N 1
ATOM 4279 C CA . SER A 1 562 ? 14.366 -13.226 1.044 1.00 96.31 562 SER A CA 1
ATOM 4280 C C . SER A 1 562 ? 15.319 -12.484 0.105 1.00 96.31 562 SER A C 1
ATOM 4282 O O . SER A 1 562 ? 15.374 -12.810 -1.077 1.00 96.31 562 SER A O 1
ATOM 4284 N N . ILE A 1 563 ? 16.104 -11.529 0.617 1.00 95.94 563 ILE A N 1
ATOM 4285 C CA . ILE A 1 563 ? 17.083 -10.762 -0.169 1.00 95.94 563 ILE A CA 1
ATOM 4286 C C . ILE A 1 563 ? 18.167 -11.688 -0.722 1.00 95.94 563 ILE A C 1
ATOM 4288 O O . ILE A 1 563 ? 18.436 -11.653 -1.921 1.00 95.94 563 ILE A O 1
ATOM 4292 N N . ILE A 1 564 ? 18.763 -12.538 0.122 1.00 96.50 564 ILE A N 1
ATOM 4293 C CA . ILE A 1 564 ? 19.834 -13.457 -0.296 1.00 96.50 564 ILE A CA 1
ATOM 4294 C C . ILE A 1 564 ? 19.314 -14.440 -1.350 1.00 96.50 564 ILE A C 1
ATOM 4296 O O . ILE A 1 564 ? 19.948 -14.623 -2.389 1.00 96.50 564 ILE A O 1
ATOM 4300 N N . SER A 1 565 ? 18.142 -15.034 -1.114 1.00 95.69 565 SER A N 1
ATOM 4301 C CA . SER A 1 565 ? 17.542 -16.009 -2.030 1.00 95.69 565 SER A CA 1
ATOM 4302 C C . SER A 1 565 ? 17.176 -15.367 -3.368 1.00 95.69 565 SER A C 1
ATOM 4304 O O . SER A 1 565 ? 17.508 -15.914 -4.415 1.00 95.69 565 SER A O 1
ATOM 4306 N N . ALA A 1 566 ? 16.547 -14.187 -3.353 1.00 95.50 566 ALA A N 1
ATOM 4307 C CA . ALA A 1 566 ? 16.169 -13.467 -4.566 1.00 95.50 566 ALA A CA 1
ATOM 4308 C C . ALA A 1 566 ? 17.386 -12.974 -5.363 1.00 95.50 566 ALA A C 1
ATOM 4310 O O . ALA A 1 566 ? 17.389 -13.048 -6.591 1.00 95.50 566 ALA A O 1
ATOM 4311 N N . PHE A 1 567 ? 18.440 -12.517 -4.680 1.00 95.00 567 PHE A N 1
ATOM 4312 C CA . PHE A 1 567 ? 19.684 -12.117 -5.332 1.00 95.00 567 PHE A CA 1
ATOM 4313 C C . PHE A 1 567 ? 20.384 -13.314 -5.984 1.00 95.00 567 PHE A C 1
ATOM 4315 O O . PHE A 1 567 ? 20.807 -13.229 -7.137 1.00 95.00 567 PHE A O 1
ATOM 4322 N N . TRP A 1 568 ? 20.466 -14.446 -5.276 1.00 93.75 568 TRP A N 1
ATOM 4323 C CA . TRP A 1 568 ? 21.084 -15.667 -5.791 1.00 93.75 568 TRP A CA 1
ATOM 4324 C C . TRP A 1 568 ? 20.314 -16.243 -6.986 1.00 93.75 568 TRP A C 1
ATOM 4326 O O . TRP A 1 568 ? 20.916 -16.509 -8.024 1.00 93.75 568 TRP A O 1
ATOM 4336 N N . LEU A 1 569 ? 18.984 -16.341 -6.891 1.00 92.06 569 LEU A N 1
ATOM 4337 C CA . LEU A 1 569 ? 18.119 -16.758 -8.002 1.00 92.06 569 LEU A CA 1
ATOM 4338 C C . LEU A 1 569 ? 18.202 -15.790 -9.195 1.00 92.06 569 LEU A C 1
ATOM 4340 O O . LEU A 1 569 ? 18.230 -16.208 -10.350 1.00 92.06 569 LEU A O 1
ATOM 4344 N N . GLY A 1 570 ? 18.302 -14.484 -8.934 1.00 89.06 570 GLY A N 1
ATOM 4345 C CA . GLY A 1 570 ? 18.526 -13.485 -9.976 1.00 89.06 570 GLY A CA 1
ATOM 4346 C C . GLY A 1 570 ? 19.868 -13.671 -10.690 1.00 89.06 570 GLY A C 1
ATOM 4347 O O . GLY A 1 570 ? 19.946 -13.504 -11.907 1.00 89.06 570 GLY A O 1
ATOM 4348 N N . GLN A 1 571 ? 20.925 -14.070 -9.978 1.00 88.94 571 GLN A N 1
ATOM 4349 C CA . GLN A 1 571 ? 22.223 -14.378 -10.590 1.00 88.94 571 GLN A CA 1
ATOM 4350 C C . GLN A 1 571 ? 22.210 -15.670 -11.416 1.00 88.94 571 GLN A C 1
ATOM 4352 O O . GLN A 1 571 ? 22.870 -15.731 -12.451 1.00 88.94 571 GLN A O 1
ATOM 4357 N N . THR A 1 572 ? 21.431 -16.680 -11.021 1.00 87.25 572 THR A N 1
ATOM 4358 C CA . THR A 1 572 ? 21.289 -17.936 -11.781 1.00 87.25 572 THR A CA 1
ATOM 4359 C C . THR A 1 572 ? 20.357 -17.822 -12.992 1.00 87.25 572 THR A C 1
ATOM 4361 O O . THR A 1 572 ? 20.199 -18.795 -13.732 1.00 87.25 572 THR A O 1
ATOM 4364 N N . SER A 1 573 ? 19.783 -16.637 -13.251 1.00 82.06 573 SER A N 1
ATOM 4365 C CA . SER A 1 573 ? 18.933 -16.347 -14.418 1.00 82.06 573 SER A CA 1
ATOM 4366 C C . SER A 1 573 ? 19.597 -16.636 -15.770 1.00 82.06 573 SER A C 1
ATOM 4368 O O . SER A 1 573 ? 18.889 -16.843 -16.751 1.00 82.06 573 SER A O 1
ATOM 4370 N N . GLY A 1 574 ? 20.932 -16.689 -15.822 1.00 77.19 574 GLY A N 1
ATOM 4371 C CA . GLY A 1 574 ? 21.698 -16.881 -17.057 1.00 77.19 574 GLY A CA 1
ATOM 4372 C C . GLY A 1 574 ? 21.942 -15.584 -17.832 1.00 77.19 574 GLY A C 1
ATOM 4373 O O . GLY A 1 574 ? 22.593 -15.620 -18.871 1.00 77.19 574 GLY A O 1
ATOM 4374 N N . LEU A 1 575 ? 21.463 -14.442 -17.322 1.00 82.12 575 LEU A N 1
ATOM 4375 C CA . LEU A 1 575 ? 21.751 -13.120 -17.874 1.00 82.12 575 LEU A CA 1
ATOM 4376 C C . LEU A 1 575 ? 23.149 -12.661 -17.446 1.00 82.12 575 LEU A C 1
ATOM 4378 O O . LEU A 1 575 ? 23.400 -12.384 -16.264 1.00 82.12 575 LEU A O 1
ATOM 4382 N N . VAL A 1 576 ? 24.048 -12.581 -18.424 1.00 80.81 576 VAL A N 1
ATOM 4383 C CA . VAL A 1 576 ? 25.450 -12.198 -18.243 1.00 80.81 576 VAL A CA 1
ATOM 4384 C C . VAL A 1 576 ? 25.754 -10.872 -18.935 1.00 80.81 576 VAL A C 1
ATOM 4386 O O . VAL A 1 576 ? 25.216 -10.572 -19.997 1.00 80.81 576 VAL A O 1
ATOM 4389 N N . ASP A 1 577 ? 26.621 -10.082 -18.308 1.00 79.69 577 ASP A N 1
ATOM 4390 C CA . ASP A 1 577 ? 27.186 -8.860 -18.889 1.00 79.69 577 ASP A CA 1
ATOM 4391 C C . ASP A 1 577 ? 28.244 -9.197 -19.958 1.00 79.69 577 ASP A C 1
ATOM 4393 O O . ASP A 1 577 ? 28.665 -10.348 -20.095 1.00 79.69 577 ASP A O 1
ATOM 4397 N N . GLU A 1 578 ? 28.769 -8.183 -20.645 1.00 70.38 578 GLU A N 1
ATOM 4398 C CA . GLU A 1 578 ? 29.854 -8.312 -21.635 1.00 70.38 578 GLU A CA 1
ATOM 4399 C C . GLU A 1 578 ? 31.114 -9.003 -21.084 1.00 70.38 578 GLU A C 1
ATOM 4401 O O . GLU A 1 578 ? 31.874 -9.624 -21.825 1.00 70.38 578 GLU A O 1
ATOM 4406 N N . SER A 1 579 ? 31.325 -8.912 -19.769 1.00 73.31 579 SER A N 1
ATOM 4407 C CA . SER A 1 579 ? 32.429 -9.545 -19.039 1.00 73.31 579 SER A CA 1
ATOM 4408 C C . SER A 1 579 ? 32.166 -11.007 -18.642 1.00 73.31 579 SER A C 1
ATOM 4410 O O . SER A 1 579 ? 33.021 -11.629 -18.016 1.00 73.31 579 SER A O 1
ATOM 4412 N N . GLY A 1 580 ? 30.988 -11.558 -18.961 1.00 74.81 580 GLY A N 1
ATOM 4413 C CA . GLY A 1 580 ? 30.544 -12.885 -18.518 1.00 74.81 580 GLY A CA 1
ATOM 4414 C C . GLY A 1 580 ? 30.022 -12.922 -17.075 1.00 74.81 580 GLY A C 1
ATOM 4415 O O . GLY A 1 580 ? 29.733 -13.997 -16.552 1.00 74.81 580 GLY A O 1
ATOM 4416 N N . SER A 1 581 ? 29.895 -11.763 -16.423 1.00 80.69 581 SER A N 1
ATOM 4417 C CA . SER A 1 581 ? 29.455 -11.647 -15.029 1.00 80.69 581 SER A CA 1
ATOM 4418 C C . SER A 1 581 ? 27.922 -11.702 -14.916 1.00 80.69 581 SER A C 1
ATOM 4420 O O . SER A 1 581 ? 27.243 -10.964 -15.636 1.00 80.69 581 SER A O 1
ATOM 4422 N N . PRO A 1 582 ? 27.338 -12.499 -14.003 1.00 81.50 582 PRO A N 1
ATOM 4423 C CA . PRO A 1 582 ? 25.889 -12.534 -13.800 1.00 81.50 582 PRO A CA 1
ATOM 4424 C C . PRO A 1 582 ? 25.368 -11.204 -13.232 1.00 81.50 582 PRO A C 1
ATOM 4426 O O . PRO A 1 582 ? 25.819 -10.747 -12.181 1.00 81.50 582 PRO A O 1
ATOM 4429 N N . THR A 1 583 ? 24.384 -10.592 -13.900 1.00 82.12 583 THR A N 1
ATOM 4430 C CA . THR A 1 583 ? 23.920 -9.220 -13.575 1.00 82.12 583 THR A CA 1
ATOM 4431 C C . THR A 1 583 ? 22.460 -9.154 -13.102 1.00 82.12 583 THR A C 1
ATOM 4433 O O . THR A 1 583 ? 22.010 -8.128 -12.595 1.00 82.12 583 THR A O 1
ATOM 4436 N N . GLY A 1 584 ? 21.725 -10.269 -13.154 1.00 83.38 584 GLY A N 1
ATOM 4437 C CA . GLY A 1 584 ? 20.303 -10.321 -12.785 1.00 83.38 584 GLY A CA 1
ATOM 4438 C C . GLY A 1 584 ? 19.980 -10.246 -11.287 1.00 83.38 584 GLY A C 1
ATOM 4439 O O . GLY A 1 584 ? 18.808 -10.195 -10.924 1.00 83.38 584 GLY A O 1
ATOM 4440 N N . GLY A 1 585 ? 20.981 -10.227 -10.400 1.00 88.81 585 GLY A N 1
ATOM 4441 C CA . GLY A 1 585 ? 20.773 -10.306 -8.946 1.00 88.81 585 GLY A CA 1
ATOM 4442 C C . GLY A 1 585 ? 19.966 -9.140 -8.358 1.00 88.81 585 GLY A C 1
ATOM 4443 O O . GLY A 1 585 ? 19.006 -9.367 -7.626 1.00 88.81 585 GLY A O 1
ATOM 4444 N N . LEU A 1 586 ? 20.311 -7.893 -8.706 1.00 92.12 586 LEU A N 1
ATOM 4445 C CA . LEU A 1 586 ? 19.610 -6.700 -8.200 1.00 92.12 586 LEU A CA 1
ATOM 4446 C C . LEU A 1 586 ? 18.185 -6.588 -8.745 1.00 92.12 586 LEU A C 1
ATOM 4448 O O . LEU A 1 586 ? 17.264 -6.209 -8.030 1.00 92.12 586 LEU A O 1
ATOM 4452 N N . PHE A 1 587 ? 17.981 -6.942 -10.010 1.00 92.81 587 PHE A N 1
ATOM 4453 C CA . PHE A 1 587 ? 16.633 -6.990 -10.557 1.00 92.81 587 PHE A CA 1
ATOM 4454 C C . PHE A 1 587 ? 15.817 -8.115 -9.898 1.00 92.81 587 PHE A C 1
ATOM 4456 O O . PHE A 1 587 ? 14.654 -7.913 -9.570 1.00 92.81 587 PHE A O 1
ATOM 4463 N N . GLY A 1 588 ? 16.439 -9.256 -9.582 1.00 93.19 588 GLY A N 1
ATOM 4464 C CA . GLY A 1 588 ? 15.820 -10.339 -8.814 1.00 93.19 588 GLY A CA 1
ATOM 4465 C C . GLY A 1 588 ? 15.292 -9.903 -7.443 1.00 93.19 588 GLY A C 1
ATOM 4466 O O . GLY A 1 588 ? 14.188 -10.301 -7.071 1.00 93.19 588 GLY A O 1
ATOM 4467 N N . THR A 1 589 ? 16.013 -9.043 -6.711 1.00 94.94 589 THR A N 1
ATOM 4468 C CA . THR A 1 589 ? 15.503 -8.489 -5.443 1.00 94.94 589 THR A CA 1
ATOM 4469 C C . THR A 1 589 ? 14.329 -7.536 -5.665 1.00 94.94 589 THR A C 1
ATOM 4471 O O . THR A 1 589 ? 13.372 -7.586 -4.897 1.00 94.94 589 THR A O 1
ATOM 4474 N N . ALA A 1 590 ? 14.331 -6.745 -6.744 1.00 94.81 590 ALA A N 1
ATOM 4475 C CA . ALA A 1 590 ? 13.185 -5.915 -7.127 1.00 94.81 590 ALA A CA 1
ATOM 4476 C C . ALA A 1 590 ? 11.942 -6.766 -7.452 1.00 94.81 590 ALA A C 1
ATOM 4478 O O . ALA A 1 590 ? 10.848 -6.475 -6.979 1.00 94.81 590 ALA A O 1
ATOM 4479 N N . VAL A 1 591 ? 12.121 -7.871 -8.186 1.00 94.62 591 VAL A N 1
ATOM 4480 C CA . VAL A 1 591 ? 11.061 -8.848 -8.503 1.00 94.62 591 VAL A CA 1
ATOM 4481 C C . VAL A 1 591 ? 10.508 -9.516 -7.241 1.00 94.62 591 VAL A C 1
ATOM 4483 O O . VAL A 1 591 ? 9.303 -9.752 -7.149 1.00 94.62 591 VAL A O 1
ATOM 4486 N N . ALA A 1 592 ? 11.342 -9.780 -6.235 1.00 95.50 592 ALA A N 1
ATOM 4487 C CA . ALA A 1 592 ? 10.856 -10.254 -4.941 1.00 95.50 592 ALA A CA 1
ATOM 4488 C C . ALA A 1 592 ? 10.029 -9.184 -4.205 1.00 95.50 592 ALA A C 1
ATOM 4490 O O . ALA A 1 592 ? 8.987 -9.506 -3.637 1.00 95.50 592 ALA A O 1
ATOM 4491 N N . THR A 1 593 ? 10.427 -7.910 -4.252 1.00 94.00 593 THR A N 1
ATOM 4492 C CA . THR A 1 593 ? 9.621 -6.812 -3.689 1.00 94.00 593 THR A CA 1
ATOM 4493 C C . THR A 1 593 ? 8.272 -6.677 -4.405 1.00 94.00 593 THR A C 1
ATOM 4495 O O . THR A 1 593 ? 7.248 -6.576 -3.731 1.00 94.00 593 THR A O 1
ATOM 4498 N N . MET A 1 594 ? 8.235 -6.789 -5.741 1.00 93.50 594 MET A N 1
ATOM 4499 C CA . MET A 1 594 ? 6.981 -6.865 -6.512 1.00 93.50 594 MET A CA 1
ATOM 4500 C C . MET A 1 594 ? 6.091 -8.006 -6.013 1.00 93.50 594 MET A C 1
ATOM 4502 O O . MET A 1 594 ? 4.910 -7.809 -5.744 1.00 93.50 594 MET A O 1
ATOM 4506 N N . GLY A 1 595 ? 6.660 -9.204 -5.842 1.00 91.94 595 GLY A N 1
ATOM 4507 C CA . GLY A 1 595 ? 5.930 -10.361 -5.324 1.00 91.94 595 GLY A CA 1
ATOM 4508 C C . GLY A 1 595 ? 5.350 -10.117 -3.928 1.00 91.94 595 GLY A C 1
ATOM 4509 O O . GLY A 1 595 ? 4.210 -10.486 -3.656 1.00 91.94 595 GLY A O 1
ATOM 4510 N N . MET A 1 596 ? 6.095 -9.436 -3.053 1.00 91.62 596 MET A N 1
ATOM 4511 C CA . MET A 1 596 ? 5.611 -9.056 -1.723 1.00 91.62 596 MET A CA 1
ATOM 4512 C C . MET A 1 596 ? 4.409 -8.101 -1.806 1.00 91.62 596 MET A C 1
ATOM 4514 O O . MET A 1 596 ? 3.430 -8.272 -1.076 1.00 91.62 596 MET A O 1
ATOM 4518 N N . LEU A 1 597 ? 4.458 -7.129 -2.722 1.00 89.38 597 LEU A N 1
ATOM 4519 C CA . LEU A 1 597 ? 3.405 -6.132 -2.918 1.00 89.38 597 LEU A CA 1
ATOM 4520 C C . LEU A 1 597 ? 2.260 -6.593 -3.833 1.00 89.38 597 LEU A C 1
ATOM 4522 O O . LEU A 1 597 ? 1.236 -5.921 -3.896 1.00 89.38 597 LEU A O 1
ATOM 4526 N N . SER A 1 598 ? 2.353 -7.767 -4.459 1.00 84.44 598 SER A N 1
ATOM 4527 C CA . SER A 1 598 ? 1.317 -8.271 -5.375 1.00 84.44 598 SER A CA 1
ATOM 4528 C C . SER A 1 598 ? -0.049 -8.482 -4.701 1.00 84.44 598 SER A C 1
ATOM 4530 O O . SER A 1 598 ? -1.115 -8.367 -5.305 1.00 84.44 598 SER A O 1
ATOM 4532 N N . THR A 1 599 ? -0.051 -8.696 -3.382 1.00 80.94 599 THR A N 1
ATOM 4533 C CA . THR A 1 599 ? -1.286 -8.787 -2.585 1.00 80.94 599 THR A CA 1
ATOM 4534 C C . THR A 1 599 ? -1.657 -7.485 -1.866 1.00 80.94 599 THR A C 1
ATOM 4536 O O . THR A 1 599 ? -2.637 -7.442 -1.113 1.00 80.94 599 THR A O 1
ATOM 4539 N N . ALA A 1 600 ? -0.921 -6.398 -2.108 1.00 70.19 600 ALA A N 1
ATOM 4540 C CA . ALA A 1 600 ? -1.064 -5.135 -1.392 1.00 70.19 600 ALA A CA 1
ATOM 4541 C C . ALA A 1 600 ? -2.353 -4.374 -1.726 1.00 70.19 600 ALA A C 1
ATOM 4543 O O . ALA A 1 600 ? -2.719 -3.479 -0.983 1.00 70.19 600 ALA A O 1
ATOM 4544 N N . ALA A 1 601 ? -3.106 -4.733 -2.769 1.00 63.31 601 ALA A N 1
ATOM 4545 C CA . ALA A 1 601 ? -4.463 -4.202 -2.960 1.00 63.31 601 ALA A CA 1
ATOM 4546 C C . ALA A 1 601 ? -5.525 -4.932 -2.099 1.00 63.31 601 ALA A C 1
ATOM 4548 O O . ALA A 1 601 ? -6.645 -4.437 -1.930 1.00 63.31 601 ALA A O 1
ATOM 4549 N N . TYR A 1 602 ? -5.187 -6.084 -1.506 1.00 72.56 602 TYR A N 1
ATOM 4550 C CA . TYR A 1 602 ? -6.070 -6.843 -0.614 1.00 72.56 602 TYR A CA 1
ATOM 4551 C C . TYR A 1 602 ? -5.793 -6.591 0.878 1.00 72.56 602 TYR A C 1
ATOM 4553 O O . TYR A 1 602 ? -6.721 -6.451 1.672 1.00 72.56 602 TYR A O 1
ATOM 4561 N N . VAL A 1 603 ? -4.521 -6.514 1.275 1.00 61.38 603 VAL A N 1
ATOM 4562 C CA . VAL A 1 603 ? -4.098 -6.416 2.689 1.00 61.38 603 VAL A CA 1
ATOM 4563 C C . VAL A 1 603 ? -4.527 -5.113 3.407 1.00 61.38 603 VAL A C 1
ATOM 4565 O O . VAL A 1 603 ? -4.964 -5.189 4.551 1.00 61.38 603 VAL A O 1
ATOM 4568 N N . PRO A 1 604 ? -4.517 -3.918 2.792 1.00 55.94 604 PRO A N 1
ATOM 4569 C CA . PRO A 1 604 ? -4.921 -2.667 3.450 1.00 55.94 604 PRO A CA 1
ATOM 4570 C C . PRO A 1 604 ? -6.408 -2.596 3.808 1.00 55.94 604 PRO A C 1
ATOM 4572 O O . PRO A 1 604 ? -6.802 -1.792 4.646 1.00 55.94 604 PRO A O 1
ATOM 4575 N N . GLN A 1 605 ? -7.245 -3.462 3.226 1.00 52.12 605 GLN A N 1
ATOM 4576 C CA . GLN A 1 605 ? -8.681 -3.544 3.536 1.00 52.12 605 GLN A CA 1
ATOM 4577 C C . GLN A 1 605 ? -8.941 -3.904 4.998 1.00 52.12 605 GLN A C 1
ATOM 4579 O O . GLN A 1 605 ? -10.022 -3.650 5.511 1.00 52.12 605 GLN A O 1
ATOM 4584 N N . TRP A 1 606 ? -7.947 -4.501 5.652 1.00 47.44 606 TRP A N 1
ATOM 4585 C CA . TRP A 1 606 ? -7.981 -4.902 7.047 1.00 47.44 606 TRP A CA 1
ATOM 4586 C C . TRP A 1 606 ? -7.960 -3.678 7.970 1.00 47.44 606 TRP A C 1
ATOM 4588 O O . TRP A 1 606 ? -8.507 -3.739 9.062 1.00 47.44 606 TRP A O 1
ATOM 4598 N N . ILE A 1 607 ? -7.385 -2.559 7.514 1.00 41.66 607 ILE A N 1
ATOM 4599 C CA . ILE A 1 607 ? -7.264 -1.316 8.286 1.00 41.66 607 ILE A CA 1
ATOM 4600 C C . ILE A 1 607 ? -8.620 -0.602 8.361 1.00 41.66 607 ILE A C 1
ATOM 4602 O O . ILE A 1 607 ? -9.076 -0.300 9.456 1.00 41.66 607 ILE A O 1
ATOM 4606 N N . CYS A 1 608 ? -9.338 -0.467 7.236 1.00 35.06 608 CYS A N 1
ATOM 4607 C CA . CYS A 1 608 ? -10.713 0.077 7.190 1.00 35.06 608 CYS A CA 1
ATOM 4608 C C . CYS A 1 608 ? -11.784 -0.817 7.854 1.00 35.06 608 CYS A C 1
ATOM 4610 O O . CYS A 1 608 ? -12.974 -0.592 7.659 1.00 35.06 608 CYS A O 1
ATOM 4612 N N . LEU A 1 609 ? -11.371 -1.911 8.488 1.00 38.88 609 LEU A N 1
ATOM 4613 C CA . LEU A 1 609 ? -12.231 -2.936 9.080 1.00 38.88 609 LEU A CA 1
ATOM 4614 C C . LEU A 1 609 ? -11.994 -3.047 10.590 1.00 38.88 609 LEU A C 1
ATOM 4616 O O . LEU A 1 609 ? -12.860 -3.541 11.308 1.00 38.88 609 LEU A O 1
ATOM 4620 N N . VAL A 1 610 ? -10.804 -2.634 11.039 1.00 33.19 610 VAL A N 1
ATOM 4621 C CA . VAL A 1 610 ? -10.463 -2.413 12.448 1.00 33.19 610 VAL A CA 1
ATOM 4622 C C . VAL A 1 610 ? -11.021 -1.070 12.928 1.00 33.19 610 VAL A C 1
ATOM 4624 O O . VAL A 1 610 ? -11.439 -0.993 14.078 1.00 33.19 610 VAL A O 1
ATOM 4627 N N . GLN A 1 611 ? -11.059 -0.068 12.043 1.00 29.03 611 GLN A N 1
ATOM 4628 C CA . GLN A 1 611 ? -11.809 1.185 12.204 1.00 29.03 611 GLN A CA 1
ATOM 4629 C C . GLN A 1 611 ? -13.267 1.013 11.780 1.00 29.03 611 GLN A C 1
ATOM 4631 O O . GLN A 1 611 ? -14.146 1.666 12.383 1.00 29.03 611 GLN A O 1
#

Sequence (611 aa):
MGCKYQSPFELDRAQRLASTSEVDRIFLDYCCAAPSFFPEMSCAIVTKFKIQRQGSGGDLPQSGEFNPFPVARRVNSFQAVAMDDDMEGGLYQERTRTFPNMRSKPYSPLIFRLLMRINSRVLLVLLLFGLGALFYIGASTSPIIVFVYSVCIISFLVSIYLTKWVLSKDEGPPEMVQISEAIRDGAEGFFRTQYGTISKMAILLGLVILSIYLFRSTTPQQESSGQHLLILLLLLFFLGLCSGIAGYVGMWVSVRANVRVSSAARRSAREALQIAVRAGGFSALVVVGMAVIGIAVLYATFYVWLEVDSPGAMKVSDLPLLLVGYGFGASFVALFAQLGGGIYTKAADVGADLVGKVEQGIPEDDPRNPAVIADLVGDNVGDCAARGADLFESIAAEIISAMILGGTMAQRCKIEDPSGFILFPLVVHSFDLVISSVGIFSIRNTRDSGIIGAMEDPMKILQKGYSVTIVLAVLTFGLSTRWMLYTEQAPSAWLNFALCGLVGIMTAYIFVYITKYYTDYKHEPVRTLALSSSTGHGTNIIAGVSLGLESTALPVLVISISIISAFWLGQTSGLVDESGSPTGGLFGTAVATMGMLSTAAYVPQWICLVQ

Secondary structure (DSSP, 8-state):
---------SSSSSSSSSSSHHHHHHHHHHHTSS--S--SSSSTTTGGGSSS---------------------------------------------------------HHHHHHHHS-HHHHHHHHHHHHHHHHHHHHHH-HHHHHHHHHHHHHHHHHHHHHHHHHTS---SHHHHHHHHHHHHHHHHHHHHHHHHHHHHHHHHHHHHHHHHHHSPPPHHHHHH-THHHHHHHHHHHHHTTHHHHHHHHHHHHHHHHHHHHHHHTT-HHHHHHHHHHHHHHHHHHHHHHHHHHHHHHHHHHHHHTTTTSTTS--TTTHHHHHHHHHHHHHHHHHHHHHHHHHHHHHHHHHHHIIIIIIS-PPTT-TT-TTHHHHHHHHIIIIIIIHHHHHHHHHHHHHHHHHHHHHHHHHHTT-S-THHHHHHHHHHHHHHHHHHHHHHHHS------SS------HHHHHHHHHHHHHHHHHHHHHHHHHHHS-BTTBTTHHHHHHHHHHHHHHHHHHHHHHHHHHH-TTSHHHHHHHHHGGG-HHHHHHHHHHHHHHHTHHHHHHHHHHHHHHHHHHHTT--B-TTS-B-THHHHHHHHHHHHHTTTTTGGGGHHHH-

pLDDT: mean 75.37, std 24.94, range [21.11, 96.88]